Protein AF-A0A455TZY8-F1 (afdb_monomer)

Foldseek 3Di:
DCQLLVLLLVQLVCCLPPNQQQEAEEEAPPPDDQQCLLSVLSCVLSVHHYYYAYLPHAPQVCVVVNPNHPYYYYRYDDDDLPDPCLLSSLLRPCVDPDDDQDEAEAEQQDDLVSSLSNVVSNQVSQVSSVHGYQHYEYEQLQVHQANVSVVVSNVVSVHHYQKYAHDRFHNPRMDGDDPVVSVVRRPPPDRDDPDPDDDDDDDRPDDPSVVVSVVLVVLLVVLLVLLPVPAAQSVLLLVLLVLQRDFLVVSVVVVVVSVVCPPPAQQFQAKQDFDPDADVPGPAGAFIWTAGPVRATHLFGHGPVVADPFQQRRVVVCCVPHVHQEYEAAADGPPVSVVNNVVVVGWYKHWYDQQDWWADPNDTGGLVVVCVPDDQDDWDFFDALQDTWIKTKDWDWTAHPVRFIKIKMKIFTADPPPRDGPDITIMITHVVCPPVCVVVVRSNRLCVNQSVQLVVQLSSVVSNDPPRDDPVSSSRNSSSLSSSLSSLSGDDDPSSVVSLVSLLVSVVDDDDGSSNSSSVSSSSSSSSNVNSVSHPVPPPVVPD

Secondary structure (DSSP, 8-state):
--HHHHHHHHHHHHHHHH-STTEEEEES--SSTTTTHHHHHHHHHTT--EEE--TTS-THHHHTTTTT-SEEEEEPP---TT-THHHHHHHHHHSSSSPPPPEEEEETTS-HHHHHHHHHHHHHHHHHTT----EEEEE-TTT-S-SHHHHHHHHHHT-EEEEEE-SS-TTTSEEE--HHHHHHHHH--S---S-------------THHHHHHHHHHHHHHHHHHHHHHSTTHHHHHHHHHHTTS-HHHHHHHHHHHHHT-SPTTS--EEEPPPSSBPTT-SSBPPBEEE-TTSPBPSS-B-GGGSPSSSHHHHHHHHHHH---EEEESSPPPHHHHHHHHHTT-EEEEE--TT-EEEETTEEEEHHHHTTT----EEEEEEETTEEEEEEEEEEEEE-TT--EEEEEEEEEE-TTT--EEEEEEEEEEGGGGGGGHHHHHHHHHHTTHHHHHHHHHHHHHHH--S---HHHHHHHHHHHHHHHHHHHH--SHHHHHHHHHHHHHHT---S-HHHHHHHHHHHHHHHHHHHHHHHTTSSSS--

pLDDT: mean 84.69, std 14.85, range [27.23, 98.06]

Solvent-accessible surface area (backbone atoms only — not comparable to full-atom values): 29794 Å² total; per-residue (Å²): 103,61,59,61,60,48,50,46,22,54,50,46,52,45,32,72,75,67,41,36,77,36,39,35,40,34,32,49,42,62,83,48,76,40,56,46,49,65,54,49,46,49,22,61,57,57,65,27,57,70,46,77,39,47,92,87,51,62,58,54,76,47,48,77,81,47,60,83,44,81,41,77,49,75,38,71,63,92,70,62,70,85,44,74,63,56,30,56,54,48,29,50,55,52,70,34,94,58,90,65,86,52,68,45,65,43,45,27,60,53,56,56,70,57,51,51,49,42,54,54,41,53,35,52,28,25,48,76,44,77,44,73,59,50,36,27,31,43,24,46,50,68,70,23,93,52,48,51,54,50,51,51,51,36,60,79,69,64,43,45,60,57,30,37,24,54,59,82,41,40,45,71,29,50,46,73,51,46,70,67,60,53,50,53,59,43,65,54,90,61,83,85,68,94,67,85,78,80,76,89,70,78,90,76,72,88,53,77,64,55,57,54,37,49,46,54,44,50,52,51,52,54,49,53,52,53,46,47,74,71,33,55,47,33,64,58,38,53,52,48,54,59,35,67,80,43,60,45,76,56,30,55,59,52,48,53,59,53,52,74,62,53,75,57,82,81,52,32,34,23,35,44,44,50,62,97,46,59,40,91,96,50,97,49,52,52,48,26,36,37,14,25,85,88,66,45,52,28,15,47,50,42,60,62,86,83,47,57,76,68,64,45,59,30,53,51,52,40,31,74,74,37,57,37,45,34,40,37,33,68,45,72,68,58,71,71,33,47,53,49,40,57,75,70,67,47,47,52,40,22,30,48,60,60,76,41,72,36,26,46,97,87,40,83,40,30,54,47,63,74,52,70,84,59,73,67,78,46,79,44,84,43,54,48,76,55,35,78,28,31,40,33,30,38,73,47,77,29,22,48,99,86,66,51,62,24,31,41,37,42,37,43,34,21,37,73,86,78,64,45,74,75,50,75,50,36,35,43,31,56,42,91,54,63,76,73,47,52,63,57,53,50,54,52,58,42,53,74,37,39,63,61,43,18,51,52,40,38,49,40,51,58,47,58,49,95,79,58,68,47,68,67,54,49,47,45,50,15,40,12,44,20,33,45,22,48,42,48,55,62,45,81,49,72,69,39,51,51,54,52,52,54,38,34,60,75,60,72,63,89,69,99,44,58,31,64,45,40,31,55,16,47,54,47,51,54,55,45,49,51,54,48,52,35,48,50,70,62,72,70,70,78,80,112

Nearest PDB structures (foldseek):
  8r9r-assembly1_A-2  TM=9.420E-01  e=3.988E-13  Shewanella putrefaciens CN-32
  2px0-assembly3_C  TM=8.759E-01  e=1.633E-08  Bacillus subtilis
  2px3-assembly1_A-2  TM=9.036E-01  e=7.678E-08  Bacillus subtilis
  3ecp-assembly1_A-2  TM=4.255E-01  e=2.215E-06  Escherichia coli
  3lyd-assembly1_A  TM=3.329E-01  e=1.802E+00  Jonesia denitrificans DSM 20603

Sequence (544 aa):
MGKTTTTAKLAARFVLRHGTRPVALVTTDSFRIGAHEQLRIYARLLDTPMYALDAEQPIDDLLGRLQGKQWVIIDTVGMSQRDQRVIEQIAHLQGGRSRVRLVLLLNAASQPETLEEVVLRYRQAARAAGAELDDCIITKQDEAGRLAPVLDIVMRHGMRVLFGSYGQQVPEDMAIASADTLVDQALKTATPNRERVHHVDAPMGMPRWSRDVLGQGRRLSSLLARLRQRITGFSELEAIWDLASLPSRVQEERLNALLAGYPAANTTLGMAWSARRNERGCDWAMPDIGLDTDGAWLALPWLQHRHAAGWQPRLAALTESSGVAVHLLPRLPEPDALAWLEAEHLTWVSQVAPSHRVFFHHERQSIRQLFSDSVLTHQVGVRFRGQPVQLWTAYAEVEDATGYALLAWYGEIRDPESAKVVTRRYWLTPARLGTEVLSLLLTQLQSDGLSTLTRRAWQQLKEADSGDLNAEVRLLMASGVAAVAGHLDVADDEGAQTLRGDLLSLSGTSRRRRDTGMLDALVYAFMARDAIRQMGSVSREGVA

Structure (mmCIF, N/CA/C/O backbone):
data_AF-A0A455TZY8-F1
#
_entry.id   AF-A0A455TZY8-F1
#
loop_
_atom_site.group_PDB
_atom_site.id
_atom_site.type_symbol
_atom_site.label_atom_id
_atom_site.label_alt_id
_atom_site.label_comp_id
_atom_site.label_asym_id
_atom_site.label_entity_id
_atom_site.label_seq_id
_atom_site.pdbx_PDB_ins_code
_atom_site.Cartn_x
_atom_site.Cartn_y
_atom_site.Cartn_z
_atom_site.occupancy
_atom_site.B_iso_or_equiv
_atom_site.auth_seq_id
_atom_site.auth_comp_id
_atom_site.auth_asym_id
_atom_site.auth_atom_id
_atom_site.pdbx_PDB_model_num
ATOM 1 N N . MET A 1 1 ? 21.460 4.851 -14.429 1.00 63.38 1 MET A N 1
ATOM 2 C CA . MET A 1 1 ? 21.940 3.696 -15.223 1.00 63.38 1 MET A CA 1
ATOM 3 C C . MET A 1 1 ? 20.853 3.092 -16.114 1.00 63.38 1 MET A C 1
ATOM 5 O O . MET A 1 1 ? 21.168 2.787 -17.246 1.00 63.38 1 MET A O 1
ATOM 9 N N . GLY A 1 2 ? 19.596 2.916 -15.672 1.00 77.56 2 GLY A N 1
ATOM 10 C CA . GLY A 1 2 ? 18.482 2.602 -16.592 1.00 77.56 2 GLY A CA 1
ATOM 11 C C . GLY A 1 2 ? 18.507 1.219 -17.269 1.00 77.56 2 GLY A C 1
ATOM 12 O O . GLY A 1 2 ? 17.949 1.092 -18.354 1.00 77.56 2 GLY A O 1
ATOM 13 N N . LYS A 1 3 ? 19.138 0.195 -16.665 1.00 89.25 3 LYS A N 1
ATOM 14 C CA . LYS A 1 3 ? 19.270 -1.171 -17.228 1.00 89.25 3 LYS A CA 1
ATOM 15 C C . LYS A 1 3 ? 17.922 -1.808 -17.565 1.00 89.25 3 LYS A C 1
ATOM 17 O O . LYS A 1 3 ? 17.637 -2.020 -18.738 1.00 89.25 3 LYS A O 1
ATOM 22 N N . THR A 1 4 ? 17.060 -1.972 -16.567 1.00 83.88 4 THR A N 1
ATOM 23 C CA . THR A 1 4 ? 15.745 -2.602 -16.726 1.00 83.88 4 THR A CA 1
ATOM 24 C C . THR A 1 4 ? 14.860 -1.858 -17.727 1.00 83.88 4 THR A C 1
ATOM 26 O O . THR A 1 4 ? 14.239 -2.475 -18.591 1.00 83.88 4 THR A O 1
ATOM 29 N N . THR A 1 5 ? 14.867 -0.521 -17.699 1.00 82.31 5 THR A N 1
ATOM 30 C CA . THR A 1 5 ? 14.151 0.308 -18.682 1.00 82.31 5 THR A CA 1
ATOM 31 C C . THR A 1 5 ? 14.722 0.147 -20.095 1.00 82.31 5 THR A C 1
ATOM 33 O O . THR A 1 5 ? 13.964 0.048 -21.053 1.00 82.31 5 THR A O 1
ATOM 36 N N . THR A 1 6 ? 16.048 0.074 -20.249 1.00 89.62 6 THR A N 1
ATOM 37 C CA . THR A 1 6 ? 16.712 -0.167 -21.545 1.00 89.62 6 THR A CA 1
ATOM 38 C C . THR A 1 6 ? 16.360 -1.555 -22.080 1.00 89.62 6 THR A C 1
ATOM 40 O O . THR A 1 6 ? 16.007 -1.677 -23.250 1.00 89.62 6 THR A O 1
ATOM 43 N N . THR A 1 7 ? 16.367 -2.581 -21.224 1.00 91.56 7 THR A N 1
ATOM 44 C CA . THR A 1 7 ? 15.906 -3.940 -21.544 1.00 91.56 7 THR A CA 1
ATOM 45 C C . THR A 1 7 ? 14.466 -3.920 -22.057 1.00 91.56 7 THR A C 1
ATOM 47 O O . THR A 1 7 ? 14.188 -4.477 -23.119 1.00 91.56 7 THR A O 1
ATOM 50 N N . ALA A 1 8 ? 13.560 -3.222 -21.364 1.00 85.94 8 ALA A N 1
ATOM 51 C CA . ALA A 1 8 ? 12.167 -3.075 -21.782 1.00 85.94 8 ALA A CA 1
ATOM 52 C C . ALA A 1 8 ? 12.027 -2.358 -23.138 1.00 85.94 8 ALA A C 1
ATOM 54 O O . ALA A 1 8 ? 11.291 -2.835 -24.001 1.00 85.94 8 ALA A O 1
ATOM 55 N N . LYS A 1 9 ? 12.774 -1.267 -23.373 1.00 87.31 9 LYS A N 1
ATOM 56 C CA . LYS A 1 9 ? 12.798 -0.548 -24.664 1.00 87.31 9 LYS A CA 1
ATOM 57 C C . LYS A 1 9 ? 13.268 -1.438 -25.804 1.00 87.31 9 LYS A C 1
ATOM 59 O O . LYS A 1 9 ? 12.614 -1.506 -26.841 1.00 87.31 9 LYS A O 1
ATOM 64 N N . LEU A 1 10 ? 14.370 -2.155 -25.606 1.00 91.25 10 LEU A N 1
ATOM 65 C CA . LEU A 1 10 ? 14.910 -3.080 -26.597 1.00 91.25 10 LEU A CA 1
ATOM 66 C C . LEU A 1 10 ? 13.918 -4.212 -26.907 1.00 91.25 10 LEU A C 1
ATOM 68 O O . LEU A 1 10 ? 13.672 -4.504 -28.078 1.00 91.25 10 LEU A O 1
ATOM 72 N N . ALA A 1 11 ? 13.296 -4.794 -25.878 1.00 89.19 11 ALA A N 1
ATOM 73 C CA . ALA A 1 11 ? 12.272 -5.824 -26.028 1.00 89.19 11 ALA A CA 1
ATOM 74 C C . ALA A 1 11 ? 11.067 -5.311 -26.819 1.00 89.19 11 ALA A C 1
ATOM 76 O O . ALA A 1 11 ? 10.691 -5.906 -27.825 1.00 89.19 11 ALA A O 1
ATOM 77 N N . ALA A 1 12 ? 10.505 -4.174 -26.407 1.00 83.25 12 ALA A N 1
ATOM 78 C CA . ALA A 1 12 ? 9.350 -3.562 -27.049 1.00 83.25 12 ALA A CA 1
ATOM 79 C C . ALA A 1 12 ? 9.636 -3.193 -28.515 1.00 83.25 12 ALA A C 1
ATOM 81 O O . ALA A 1 12 ? 8.828 -3.510 -29.387 1.00 83.25 12 ALA A O 1
ATOM 82 N N . ARG A 1 13 ? 10.812 -2.619 -28.828 1.00 84.69 13 ARG A N 1
ATOM 83 C CA . ARG A 1 13 ? 11.242 -2.340 -30.216 1.00 84.69 13 ARG A CA 1
ATOM 84 C C . ARG A 1 13 ? 11.357 -3.612 -31.055 1.00 84.69 13 ARG A C 1
ATOM 86 O O . ARG A 1 13 ? 10.995 -3.600 -32.232 1.00 84.69 13 ARG A O 1
ATOM 93 N N . PHE A 1 14 ? 11.849 -4.706 -30.475 1.00 85.88 14 PHE A N 1
ATOM 94 C CA . PHE A 1 14 ? 11.952 -5.983 -31.177 1.00 85.88 14 PHE A CA 1
ATOM 95 C C . PHE A 1 14 ? 10.570 -6.603 -31.421 1.00 85.88 14 PHE A C 1
ATOM 97 O O . PHE A 1 14 ? 10.255 -6.972 -32.551 1.00 85.88 14 PHE A O 1
ATOM 104 N N . VAL A 1 15 ? 9.712 -6.637 -30.396 1.00 80.94 15 VAL A N 1
ATOM 105 C CA . VAL A 1 15 ? 8.320 -7.110 -30.486 1.00 80.94 15 VAL A CA 1
ATOM 106 C C . VAL A 1 15 ? 7.532 -6.321 -31.530 1.00 80.94 15 VAL A C 1
ATOM 108 O O . VAL A 1 15 ? 6.797 -6.908 -32.323 1.00 80.94 15 VAL A O 1
ATOM 111 N N . LEU A 1 16 ? 7.731 -5.002 -31.583 1.00 73.50 16 LEU A N 1
ATOM 112 C CA . LEU A 1 16 ? 7.137 -4.117 -32.583 1.00 73.50 16 LEU A CA 1
ATOM 113 C C . LEU A 1 16 ? 7.443 -4.532 -34.021 1.00 73.50 16 LEU A C 1
ATOM 115 O O . LEU A 1 16 ? 6.570 -4.441 -34.882 1.00 73.50 16 LEU A O 1
ATOM 119 N N . ARG A 1 17 ? 8.678 -4.967 -34.278 1.00 78.00 17 ARG A N 1
ATOM 120 C CA . ARG A 1 17 ? 9.167 -5.292 -35.622 1.00 78.00 17 ARG A CA 1
ATOM 121 C C . ARG A 1 17 ? 8.964 -6.761 -35.993 1.00 78.00 17 ARG A C 1
ATOM 123 O O . ARG A 1 17 ? 8.762 -7.065 -37.164 1.00 78.00 17 ARG A O 1
ATOM 130 N N . HIS A 1 18 ? 9.015 -7.666 -35.016 1.00 80.00 18 HIS A N 1
ATOM 131 C CA . HIS A 1 18 ? 9.142 -9.110 -35.254 1.00 80.00 18 HIS A CA 1
ATOM 132 C C . HIS A 1 18 ? 8.110 -9.973 -34.503 1.00 80.00 18 HIS A C 1
ATOM 134 O O . HIS A 1 18 ? 8.057 -11.186 -34.707 1.00 80.00 18 HIS A O 1
ATOM 140 N N . GLY A 1 19 ? 7.257 -9.371 -33.670 1.00 76.44 19 GLY A N 1
ATOM 141 C CA . GLY A 1 19 ? 6.287 -10.072 -32.825 1.00 76.44 19 GLY A CA 1
ATOM 142 C C . GLY A 1 19 ? 6.889 -10.646 -31.535 1.00 76.44 19 GLY A C 1
ATOM 143 O O . GLY A 1 19 ? 8.091 -10.567 -31.292 1.00 76.44 19 GLY A O 1
ATOM 144 N N . THR A 1 20 ? 6.040 -11.235 -30.688 1.00 81.31 20 THR A N 1
ATOM 145 C CA . THR A 1 20 ? 6.399 -11.680 -29.323 1.00 81.31 20 THR A CA 1
ATOM 146 C C . THR A 1 20 ? 7.113 -13.032 -29.281 1.00 81.31 20 THR A C 1
ATOM 148 O O . THR A 1 20 ? 8.020 -13.257 -28.483 1.00 81.31 20 THR A O 1
ATOM 151 N N . ARG A 1 21 ? 6.753 -13.952 -30.187 1.00 81.88 21 ARG A N 1
ATOM 152 C CA . ARG A 1 21 ? 7.329 -15.307 -30.250 1.00 81.88 21 ARG A CA 1
ATOM 153 C C . ARG A 1 21 ? 8.863 -15.356 -30.313 1.00 81.88 21 ARG A C 1
ATOM 155 O O . ARG A 1 21 ? 9.415 -16.177 -29.579 1.00 81.88 21 ARG A O 1
ATOM 162 N N . PRO A 1 22 ? 9.560 -14.553 -31.138 1.00 87.44 22 PRO A N 1
ATOM 163 C CA . PRO A 1 22 ? 11.014 -14.647 -31.272 1.00 87.44 22 PRO A CA 1
ATOM 164 C C . PRO A 1 22 ? 11.821 -14.031 -30.118 1.00 87.44 22 PRO A C 1
ATOM 166 O O . PRO A 1 22 ? 13.041 -14.186 -30.127 1.00 87.44 22 PRO A O 1
ATOM 169 N N . VAL A 1 23 ? 11.195 -13.375 -29.133 1.00 90.00 23 VAL A N 1
ATOM 170 C CA . VAL A 1 23 ? 11.901 -12.736 -28.010 1.00 90.00 23 VAL A CA 1
ATOM 171 C C . VAL A 1 23 ? 11.695 -13.480 -26.683 1.00 90.00 23 VAL A C 1
ATOM 173 O O . VAL A 1 23 ? 10.676 -14.148 -26.463 1.00 90.00 23 VAL A O 1
ATOM 176 N N . ALA A 1 24 ? 12.694 -13.403 -25.807 1.00 92.31 24 ALA A N 1
ATOM 177 C CA . ALA A 1 24 ? 12.614 -13.791 -24.403 1.00 92.31 24 ALA A CA 1
ATOM 178 C C . ALA A 1 24 ? 13.434 -12.833 -23.529 1.00 92.31 24 ALA A C 1
ATOM 180 O O . ALA A 1 24 ? 14.445 -12.279 -23.967 1.00 92.31 24 ALA A O 1
ATOM 181 N N . LEU A 1 25 ? 12.998 -12.661 -22.284 1.00 92.38 25 LEU A N 1
ATOM 182 C CA . LEU A 1 25 ? 13.693 -11.875 -21.270 1.00 92.38 25 LEU A CA 1
ATOM 183 C C . LEU A 1 25 ? 14.284 -12.800 -20.212 1.00 92.38 25 LEU A C 1
ATOM 185 O O . LEU A 1 25 ? 13.676 -13.800 -19.828 1.00 92.38 25 LEU A O 1
ATOM 189 N N . VAL A 1 26 ? 15.464 -12.457 -19.721 1.00 90.75 26 VAL A N 1
ATOM 190 C CA . VAL A 1 26 ? 16.115 -13.140 -18.604 1.00 90.75 26 VAL A CA 1
ATOM 191 C C . VAL A 1 26 ? 16.510 -12.086 -17.582 1.00 90.75 26 VAL A C 1
ATOM 193 O O . VAL A 1 26 ? 16.997 -11.027 -17.960 1.00 90.75 26 VAL A O 1
ATOM 196 N N . THR A 1 27 ? 16.306 -12.350 -16.298 1.00 87.62 27 THR A N 1
ATOM 197 C CA . THR A 1 27 ? 16.853 -11.520 -15.217 1.00 87.62 27 THR A CA 1
ATOM 198 C C . THR A 1 27 ? 17.833 -12.332 -14.389 1.00 87.62 27 THR A C 1
ATOM 20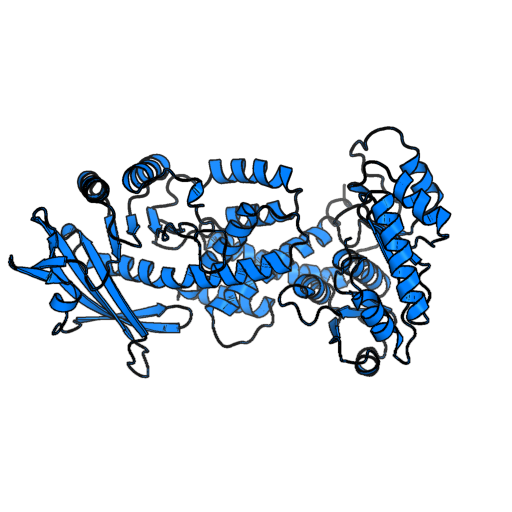0 O O . THR A 1 27 ? 17.561 -13.493 -14.087 1.00 87.62 27 THR A O 1
ATOM 203 N N . THR A 1 28 ? 18.956 -11.725 -14.007 1.00 83.25 28 THR A N 1
ATOM 204 C CA . THR A 1 28 ? 19.890 -12.310 -13.031 1.00 83.25 28 THR A CA 1
ATOM 205 C C . THR A 1 28 ? 19.649 -11.791 -11.609 1.00 83.25 28 THR A C 1
ATOM 207 O O . THR A 1 28 ? 20.455 -12.052 -10.720 1.00 83.25 28 THR A O 1
ATOM 210 N N . ASP A 1 29 ? 18.609 -10.980 -11.381 1.00 72.31 29 ASP A N 1
ATOM 211 C CA . ASP A 1 29 ? 18.270 -10.429 -10.062 1.00 72.31 29 ASP A CA 1
ATOM 212 C C . ASP A 1 29 ? 17.218 -11.314 -9.369 1.00 72.31 29 ASP A C 1
ATOM 214 O O . ASP A 1 29 ? 16.064 -10.928 -9.164 1.00 72.31 29 ASP A O 1
ATOM 218 N N . SER A 1 30 ? 17.602 -12.563 -9.082 1.00 57.72 30 SER A N 1
ATOM 219 C CA . SER A 1 30 ? 16.697 -13.577 -8.521 1.00 57.72 30 SER A CA 1
ATOM 220 C C . SER A 1 30 ? 16.565 -13.528 -6.992 1.00 57.72 30 SER A C 1
ATOM 222 O O . SER A 1 30 ? 15.615 -14.077 -6.435 1.00 57.72 30 SER A O 1
ATOM 224 N N . PHE A 1 31 ? 17.479 -12.831 -6.305 1.00 42.94 31 PHE A N 1
ATOM 225 C CA . PHE A 1 31 ? 17.548 -12.795 -4.838 1.00 42.94 31 PHE A CA 1
ATOM 226 C C . PHE A 1 31 ? 16.806 -11.623 -4.194 1.00 42.94 31 PHE A C 1
ATOM 228 O O . PHE A 1 31 ? 16.459 -11.695 -3.013 1.00 42.94 31 PHE A O 1
ATOM 235 N N . ARG A 1 32 ? 16.552 -10.536 -4.929 1.00 53.19 32 ARG A N 1
ATOM 236 C CA . ARG A 1 32 ? 15.792 -9.402 -4.400 1.00 53.19 32 ARG A CA 1
ATOM 237 C C . ARG A 1 32 ? 14.312 -9.613 -4.693 1.00 53.19 32 ARG A C 1
ATOM 239 O O . ARG A 1 32 ? 13.874 -9.584 -5.844 1.00 53.19 32 ARG A O 1
ATOM 246 N N . ILE A 1 33 ? 13.534 -9.807 -3.630 1.00 41.34 33 ILE A N 1
ATOM 247 C CA . ILE A 1 33 ? 12.085 -9.590 -3.678 1.00 41.34 33 ILE A CA 1
ATOM 248 C C . ILE A 1 33 ? 11.893 -8.162 -4.249 1.00 41.34 33 ILE A C 1
ATOM 250 O O . ILE A 1 33 ? 12.705 -7.282 -3.987 1.00 41.34 33 ILE A O 1
ATOM 254 N N . GLY A 1 34 ? 10.961 -7.959 -5.182 1.00 49.28 34 GLY A N 1
ATOM 255 C CA . GLY A 1 34 ? 10.706 -6.638 -5.784 1.00 49.28 34 GLY A CA 1
ATOM 256 C C . GLY A 1 34 ? 11.591 -6.215 -6.975 1.00 49.28 34 GLY A C 1
ATOM 257 O O . GLY A 1 34 ? 11.065 -5.643 -7.928 1.00 49.28 34 GLY A O 1
ATOM 258 N N . ALA A 1 35 ? 12.895 -6.526 -7.012 1.00 50.97 35 ALA A N 1
ATOM 259 C CA . ALA A 1 35 ? 13.806 -5.927 -8.013 1.00 50.97 35 ALA A CA 1
ATOM 260 C C . ALA A 1 35 ? 13.569 -6.374 -9.473 1.00 50.97 35 ALA A C 1
ATOM 262 O O . ALA A 1 35 ? 13.874 -5.641 -10.411 1.00 50.97 35 ALA A O 1
ATOM 263 N N . HIS A 1 36 ? 12.966 -7.546 -9.686 1.00 65.00 36 HIS A N 1
ATOM 264 C CA . HIS A 1 36 ? 12.580 -8.041 -11.013 1.00 65.00 36 HIS A CA 1
ATOM 265 C C . HIS A 1 36 ? 11.106 -7.764 -11.364 1.00 65.00 36 HIS A C 1
ATOM 267 O O . HIS A 1 36 ? 10.646 -8.155 -12.442 1.00 65.00 36 HIS A O 1
ATOM 273 N N . GLU A 1 37 ? 10.331 -7.106 -10.489 1.00 67.69 37 GLU A N 1
ATOM 274 C CA . GLU A 1 37 ? 8.899 -6.888 -10.734 1.00 67.69 37 GLU A CA 1
ATOM 275 C C . GLU A 1 37 ? 8.644 -5.936 -11.898 1.00 67.69 37 GLU A C 1
ATOM 277 O O . GLU A 1 37 ? 7.740 -6.195 -12.693 1.00 67.69 37 GLU A O 1
ATOM 282 N N . GLN A 1 38 ? 9.474 -4.902 -12.064 1.00 71.25 38 GLN A N 1
ATOM 283 C CA . GLN A 1 38 ? 9.344 -3.967 -13.180 1.00 71.25 38 GLN A CA 1
ATOM 284 C C . GLN A 1 38 ? 9.542 -4.675 -14.529 1.00 71.25 38 GLN A C 1
ATOM 286 O O . GLN A 1 38 ? 8.706 -4.542 -15.423 1.00 71.25 38 GLN A O 1
ATOM 291 N N . LEU A 1 39 ? 10.596 -5.491 -14.672 1.00 79.62 39 LEU A N 1
ATOM 292 C CA . LEU A 1 39 ? 10.820 -6.258 -15.901 1.00 79.62 39 LEU A CA 1
ATOM 293 C C . LEU A 1 39 ? 9.712 -7.289 -16.139 1.00 79.62 39 LEU A C 1
ATOM 295 O O . LEU A 1 39 ? 9.289 -7.482 -17.275 1.00 79.62 39 LEU A O 1
ATOM 299 N N . ARG A 1 40 ? 9.203 -7.917 -15.072 1.00 79.19 40 ARG A N 1
ATOM 300 C CA . ARG A 1 40 ? 8.094 -8.879 -15.145 1.00 79.19 40 ARG A CA 1
ATOM 301 C C . ARG A 1 40 ? 6.798 -8.236 -15.620 1.00 79.19 40 ARG A C 1
ATOM 303 O O . ARG A 1 40 ? 6.059 -8.861 -16.377 1.00 79.19 40 ARG A O 1
ATOM 310 N N . ILE A 1 41 ? 6.519 -7.005 -15.198 1.00 74.44 41 ILE A N 1
ATOM 311 C CA . ILE A 1 41 ? 5.381 -6.225 -15.695 1.00 74.44 41 ILE A CA 1
ATOM 312 C C . ILE A 1 41 ? 5.538 -5.987 -17.195 1.00 74.44 41 ILE A C 1
ATOM 314 O O . ILE A 1 41 ? 4.629 -6.318 -17.952 1.00 74.44 41 ILE A O 1
ATOM 318 N N . TYR A 1 42 ? 6.707 -5.519 -17.641 1.00 79.06 42 TYR A N 1
ATOM 319 C CA . TYR A 1 42 ? 6.978 -5.345 -19.069 1.00 79.06 42 TYR A CA 1
ATOM 320 C C . TYR A 1 42 ? 6.855 -6.650 -19.854 1.00 79.06 42 TYR A C 1
ATOM 322 O O . TYR A 1 42 ? 6.213 -6.667 -20.897 1.00 79.06 42 TYR A O 1
ATOM 330 N N . ALA A 1 43 ? 7.395 -7.754 -19.341 1.00 82.25 43 ALA A N 1
ATOM 331 C CA . ALA A 1 43 ? 7.284 -9.069 -19.959 1.00 82.25 43 ALA A CA 1
ATOM 332 C C . ALA A 1 43 ? 5.819 -9.487 -20.162 1.00 82.25 43 ALA A C 1
ATOM 334 O O . ALA A 1 43 ? 5.446 -9.926 -21.246 1.00 82.25 43 ALA A O 1
ATOM 335 N N . ARG A 1 44 ? 4.975 -9.304 -19.136 1.00 78.69 44 ARG A N 1
ATOM 336 C CA . ARG A 1 44 ? 3.538 -9.622 -19.188 1.00 78.69 44 ARG A CA 1
ATOM 337 C C . ARG A 1 44 ? 2.766 -8.719 -20.140 1.00 78.69 44 ARG A C 1
ATOM 339 O O . ARG A 1 44 ? 1.900 -9.212 -20.856 1.00 78.69 44 ARG A O 1
ATOM 346 N N . LEU A 1 45 ? 3.076 -7.423 -20.147 1.00 75.06 45 LEU A N 1
ATOM 347 C CA . LEU A 1 45 ? 2.461 -6.465 -21.063 1.00 75.06 45 LEU A CA 1
ATOM 348 C C . LEU A 1 45 ? 2.848 -6.785 -22.512 1.00 75.06 45 LEU A C 1
ATOM 350 O O . LEU A 1 45 ? 1.990 -6.827 -23.384 1.00 75.06 45 LEU A O 1
ATOM 354 N N . LEU A 1 46 ? 4.119 -7.093 -22.762 1.00 77.88 46 LEU A N 1
ATOM 355 C CA . LEU A 1 46 ? 4.639 -7.457 -24.082 1.00 77.88 46 LEU A CA 1
ATOM 356 C C . LEU A 1 46 ? 4.357 -8.917 -24.479 1.00 77.88 46 LEU A C 1
ATOM 358 O O . LEU A 1 46 ? 4.895 -9.361 -25.491 1.00 77.88 46 LEU A O 1
ATOM 362 N N . ASP A 1 47 ? 3.592 -9.678 -23.685 1.00 79.06 47 ASP A N 1
ATOM 363 C CA . ASP A 1 47 ? 3.340 -11.119 -23.871 1.00 79.06 47 ASP A CA 1
ATOM 364 C C . ASP A 1 47 ? 4.614 -11.912 -24.236 1.00 79.06 47 ASP A C 1
ATOM 366 O O . ASP A 1 47 ? 4.676 -12.714 -25.169 1.00 79.06 47 ASP A O 1
ATOM 370 N N . THR A 1 48 ? 5.698 -11.608 -23.525 1.00 84.69 48 THR A N 1
ATOM 371 C CA . THR A 1 48 ? 7.034 -12.150 -23.762 1.00 84.69 48 THR A CA 1
ATOM 372 C C . THR A 1 48 ? 7.438 -13.031 -22.582 1.00 84.69 48 THR A C 1
ATOM 374 O O . THR A 1 48 ? 7.315 -12.600 -21.433 1.00 84.69 48 THR A O 1
ATOM 377 N N . PRO A 1 49 ? 7.946 -14.259 -22.811 1.00 88.50 49 PRO A N 1
ATOM 378 C CA . PRO A 1 49 ? 8.392 -15.104 -21.714 1.00 88.50 49 PRO A CA 1
ATOM 379 C C . PRO A 1 49 ? 9.571 -14.464 -20.984 1.00 88.50 49 PRO A C 1
ATOM 381 O O . PRO A 1 49 ? 10.512 -13.971 -21.610 1.00 88.50 49 PRO A O 1
ATOM 384 N N . MET A 1 50 ? 9.522 -14.523 -19.656 1.00 88.25 50 MET A N 1
ATOM 385 C CA . MET A 1 50 ? 10.591 -14.077 -18.774 1.00 88.25 50 MET A CA 1
ATOM 386 C C . MET A 1 50 ? 11.065 -15.234 -17.902 1.00 88.25 50 MET A C 1
ATOM 388 O O . MET A 1 50 ? 10.252 -15.957 -17.325 1.00 88.25 50 MET A O 1
ATOM 392 N N . TYR A 1 51 ? 12.380 -15.369 -17.779 1.00 88.12 51 TYR A N 1
ATOM 393 C CA . TYR A 1 51 ? 13.028 -16.371 -16.944 1.00 88.12 51 TYR A CA 1
ATOM 394 C C . TYR A 1 51 ? 13.915 -15.695 -15.897 1.00 88.12 51 TYR A C 1
ATOM 396 O O . TYR A 1 51 ? 14.556 -14.683 -16.177 1.00 88.12 51 TYR A O 1
ATOM 404 N N . ALA A 1 52 ? 13.949 -16.247 -14.689 1.00 85.00 52 ALA A N 1
ATOM 405 C CA . ALA A 1 52 ? 14.947 -15.887 -13.690 1.00 85.00 52 ALA A CA 1
ATOM 406 C C . ALA A 1 52 ? 16.132 -16.849 -13.815 1.00 85.00 52 ALA A C 1
ATOM 408 O O . ALA A 1 52 ? 15.919 -18.045 -14.023 1.00 85.00 52 ALA A O 1
ATOM 409 N N . LEU A 1 53 ? 17.342 -16.307 -13.717 1.00 85.25 53 LEU A N 1
ATOM 410 C CA . LEU A 1 53 ? 18.589 -17.055 -13.642 1.00 85.25 53 LEU A CA 1
ATOM 411 C C . LEU A 1 53 ? 19.198 -16.819 -12.260 1.00 85.25 53 LEU A C 1
ATOM 413 O O . LEU A 1 53 ? 19.524 -15.679 -11.921 1.00 85.25 53 LEU A O 1
ATOM 417 N N . ASP A 1 54 ? 19.316 -17.882 -11.468 1.00 80.81 54 ASP A N 1
ATOM 418 C CA . ASP A 1 54 ? 19.961 -17.807 -10.158 1.00 80.81 54 ASP A CA 1
ATOM 419 C C . ASP A 1 54 ? 21.478 -17.668 -10.295 1.00 80.81 54 ASP A C 1
ATOM 421 O O . ASP A 1 54 ? 22.070 -18.201 -11.226 1.00 80.81 54 ASP A O 1
ATOM 425 N N . ALA A 1 55 ? 22.123 -16.990 -9.341 1.00 75.19 55 ALA A N 1
ATOM 426 C CA . ALA A 1 55 ? 23.571 -16.741 -9.375 1.00 75.19 55 ALA A CA 1
ATOM 427 C C . ALA A 1 55 ? 24.423 -18.025 -9.471 1.00 75.19 55 ALA A C 1
ATOM 429 O O . ALA A 1 55 ? 25.513 -18.001 -10.036 1.00 75.19 55 ALA A O 1
ATOM 430 N N . GLU A 1 56 ? 23.910 -19.144 -8.955 1.00 78.81 56 GLU A N 1
ATOM 431 C CA . GLU A 1 56 ? 24.562 -20.461 -9.007 1.00 78.81 56 GLU A CA 1
ATOM 432 C C . GLU A 1 56 ? 24.105 -21.310 -10.206 1.00 78.81 56 GLU A C 1
ATOM 434 O O . GLU A 1 56 ? 24.674 -22.366 -10.476 1.00 78.81 56 GLU A O 1
ATOM 439 N N . GLN A 1 57 ? 23.059 -20.885 -10.921 1.00 81.50 57 GLN A N 1
ATOM 440 C CA . GLN A 1 57 ? 22.468 -21.651 -12.013 1.00 81.50 57 GLN A CA 1
ATOM 441 C C . GLN A 1 57 ? 23.179 -21.343 -13.337 1.00 81.50 57 GLN A C 1
ATOM 443 O O . GLN A 1 57 ? 23.133 -20.204 -13.788 1.00 81.50 57 GLN A O 1
ATOM 448 N N . PRO A 1 58 ? 23.771 -22.325 -14.035 1.00 82.62 58 PRO A N 1
ATOM 449 C CA . PRO A 1 58 ? 24.376 -22.084 -15.340 1.00 82.62 58 PRO A CA 1
ATOM 450 C C . PRO A 1 58 ? 23.362 -21.527 -16.348 1.00 82.62 58 PRO A C 1
ATOM 452 O O . PRO A 1 58 ? 22.250 -22.041 -16.474 1.00 82.62 58 PRO A O 1
ATOM 455 N N . ILE A 1 59 ? 23.768 -20.538 -17.153 1.00 83.31 59 ILE A N 1
ATOM 456 C CA . ILE A 1 59 ? 22.923 -19.997 -18.235 1.00 83.31 59 ILE A CA 1
ATOM 457 C C . ILE A 1 59 ? 22.463 -21.084 -19.226 1.00 83.31 59 ILE A C 1
ATOM 459 O O . ILE A 1 59 ? 21.388 -20.980 -19.823 1.00 83.31 59 ILE A O 1
ATOM 463 N N . ASP A 1 60 ? 23.247 -22.157 -19.353 1.00 84.19 60 ASP A N 1
ATOM 464 C CA . ASP A 1 60 ? 22.958 -23.302 -20.213 1.00 84.19 60 ASP A CA 1
ATOM 465 C C . ASP A 1 60 ? 21.657 -24.032 -19.843 1.00 84.19 60 ASP A C 1
ATOM 467 O O . ASP A 1 60 ? 20.978 -24.559 -20.729 1.00 84.19 60 ASP A O 1
ATOM 471 N N . ASP A 1 61 ? 21.239 -23.980 -18.576 1.00 84.56 61 ASP A N 1
ATOM 472 C CA . ASP A 1 61 ? 19.982 -24.577 -18.112 1.00 84.56 61 ASP A CA 1
ATOM 473 C C . ASP A 1 61 ? 18.751 -23.886 -18.717 1.00 84.56 61 ASP A C 1
ATOM 475 O O . ASP A 1 61 ? 17.675 -24.483 -18.840 1.00 84.56 61 ASP A O 1
ATOM 479 N N . LEU A 1 62 ? 18.892 -22.623 -19.135 1.00 83.88 62 LEU A N 1
ATOM 480 C CA . LEU A 1 62 ? 17.832 -21.890 -19.818 1.00 83.88 62 LEU A CA 1
ATOM 481 C C . LEU A 1 62 ? 17.779 -22.194 -21.318 1.00 83.88 62 LEU A C 1
ATOM 483 O O . LEU A 1 62 ? 16.733 -21.963 -21.926 1.00 83.88 62 LEU A O 1
ATOM 487 N N . LEU A 1 63 ? 18.830 -22.754 -21.933 1.00 79.88 63 LEU A N 1
ATOM 488 C CA . LEU A 1 63 ? 18.904 -22.922 -23.393 1.00 79.88 63 LEU A CA 1
ATOM 489 C C . LEU A 1 63 ? 17.750 -23.742 -23.963 1.00 79.88 63 LEU A C 1
ATOM 491 O O . LEU A 1 63 ? 17.209 -23.379 -25.005 1.00 79.88 63 LEU A O 1
ATOM 495 N N . GLY A 1 64 ? 17.320 -24.796 -23.262 1.00 80.62 64 GLY A N 1
ATOM 496 C CA . GLY A 1 64 ? 16.152 -25.585 -23.662 1.00 80.62 64 GLY A CA 1
ATOM 497 C C . GLY A 1 64 ? 14.869 -24.747 -23.732 1.00 80.62 64 GLY A C 1
ATOM 498 O O . GLY A 1 64 ? 14.085 -24.883 -24.666 1.00 80.62 64 GLY A O 1
ATOM 499 N N . ARG A 1 65 ? 14.681 -23.820 -22.784 1.00 84.75 65 ARG A N 1
ATOM 500 C CA . ARG A 1 65 ? 13.519 -22.910 -22.716 1.00 84.75 65 ARG A CA 1
ATOM 501 C C . ARG A 1 65 ? 13.628 -21.719 -23.671 1.00 84.75 65 ARG A C 1
ATOM 503 O O . ARG A 1 65 ? 12.624 -21.071 -23.975 1.00 84.75 65 ARG A O 1
ATOM 510 N N . LEU A 1 66 ? 14.843 -21.419 -24.120 1.00 85.56 66 LEU A N 1
ATOM 511 C CA . LEU A 1 66 ? 15.160 -20.360 -25.075 1.00 85.56 66 LEU A CA 1
ATOM 512 C C . LEU A 1 66 ? 15.211 -20.875 -26.525 1.00 85.56 66 LEU A C 1
ATOM 514 O O . LEU A 1 66 ? 15.467 -20.096 -27.443 1.00 85.56 66 LEU A O 1
ATOM 518 N N . GLN A 1 67 ? 14.933 -22.161 -26.765 1.00 83.31 67 GLN A N 1
ATOM 519 C CA . GLN A 1 67 ? 14.867 -22.703 -28.121 1.00 83.31 67 GLN A CA 1
ATOM 520 C C . GLN A 1 67 ? 13.821 -21.971 -28.972 1.00 83.31 67 GLN A C 1
ATOM 522 O O . GLN A 1 67 ? 12.714 -21.664 -28.530 1.00 83.31 67 GLN A O 1
ATOM 527 N N . GLY A 1 68 ? 14.192 -21.674 -30.219 1.00 82.50 68 GLY A N 1
ATOM 528 C CA . GLY A 1 68 ? 13.348 -20.927 -31.155 1.00 82.50 68 GLY A CA 1
ATOM 529 C C . GLY A 1 68 ? 13.277 -19.418 -30.890 1.00 82.50 68 GLY A C 1
ATOM 530 O O . GLY A 1 68 ? 12.589 -18.711 -31.629 1.00 82.50 68 GLY A O 1
ATOM 531 N N . LYS A 1 69 ? 13.987 -18.900 -29.877 1.00 88.00 69 LYS A N 1
ATOM 532 C CA . LYS A 1 69 ? 14.136 -17.458 -29.649 1.00 88.00 69 LYS A CA 1
ATOM 533 C C . LYS A 1 69 ? 15.267 -16.914 -30.515 1.00 88.00 69 LYS A C 1
ATOM 535 O O . LYS A 1 69 ? 16.380 -17.426 -30.493 1.00 88.00 69 LYS A O 1
ATOM 540 N N . GLN A 1 70 ? 14.967 -15.874 -31.286 1.00 87.81 70 GLN A N 1
ATOM 541 C CA . GLN A 1 70 ? 15.950 -15.149 -32.096 1.00 87.81 70 GLN A CA 1
ATOM 542 C C . GLN A 1 70 ? 16.678 -14.091 -31.268 1.00 87.81 70 GLN A C 1
ATOM 544 O O . GLN A 1 70 ? 17.798 -13.707 -31.599 1.00 87.81 70 GLN A O 1
ATOM 549 N N . TRP A 1 71 ? 16.034 -13.611 -30.202 1.00 90.06 71 TRP A N 1
ATOM 550 C CA . TRP A 1 71 ? 16.573 -12.560 -29.359 1.00 90.06 71 TRP A CA 1
ATOM 551 C C . TRP A 1 71 ? 16.294 -12.837 -27.884 1.00 90.06 71 TRP A C 1
ATOM 553 O O . TRP A 1 71 ? 15.148 -13.033 -27.479 1.00 90.06 71 TRP A O 1
ATOM 563 N N . VAL A 1 72 ? 17.357 -12.863 -27.083 1.00 92.12 72 VAL A N 1
ATOM 564 C CA . VAL A 1 72 ? 17.291 -13.049 -25.631 1.00 92.12 72 VAL A CA 1
ATOM 565 C C . VAL A 1 72 ? 17.982 -11.862 -24.983 1.00 92.12 72 VAL A C 1
ATOM 567 O O . VAL A 1 72 ? 19.165 -11.632 -25.231 1.00 92.12 72 VAL A O 1
ATOM 570 N N . ILE A 1 73 ? 17.243 -11.099 -24.182 1.00 93.56 73 ILE A N 1
ATOM 571 C CA . ILE A 1 73 ? 17.775 -9.916 -23.497 1.00 93.56 73 ILE A CA 1
ATOM 572 C C . ILE A 1 73 ? 17.922 -10.246 -22.019 1.00 93.56 73 ILE A C 1
ATOM 574 O O . ILE A 1 73 ? 16.953 -10.652 -21.376 1.00 93.56 73 ILE A O 1
ATOM 578 N N . ILE A 1 74 ? 19.134 -10.078 -21.496 1.00 92.12 74 ILE A N 1
ATOM 579 C CA . ILE A 1 74 ? 19.480 -10.406 -20.115 1.00 92.12 74 ILE A CA 1
ATOM 580 C C . ILE A 1 74 ? 19.616 -9.101 -19.326 1.00 92.12 74 ILE A C 1
ATOM 582 O O . ILE A 1 74 ? 20.514 -8.305 -19.595 1.00 92.12 74 ILE A O 1
ATOM 586 N N . ASP A 1 75 ? 18.731 -8.887 -18.356 1.00 90.19 75 ASP A N 1
ATOM 587 C CA . ASP A 1 75 ? 18.811 -7.790 -17.395 1.00 90.19 75 ASP A CA 1
ATOM 588 C C . ASP A 1 75 ? 19.650 -8.214 -16.188 1.00 90.19 75 ASP A C 1
ATOM 590 O O . ASP A 1 75 ? 19.359 -9.211 -15.520 1.00 90.19 75 ASP A O 1
ATOM 594 N N . THR A 1 76 ? 20.712 -7.461 -15.924 1.00 85.69 76 THR A N 1
ATOM 595 C CA . THR A 1 76 ? 21.689 -7.763 -14.878 1.00 85.69 76 THR A CA 1
ATOM 596 C C . THR A 1 76 ? 21.444 -6.940 -13.618 1.00 85.69 76 THR A C 1
ATOM 598 O O . THR A 1 76 ? 21.017 -5.782 -13.681 1.00 85.69 76 THR A O 1
ATOM 601 N N . VAL A 1 77 ? 21.769 -7.511 -12.452 1.00 78.25 77 VAL A N 1
ATOM 602 C CA . VAL A 1 77 ? 21.666 -6.796 -11.169 1.00 78.25 77 VAL A CA 1
ATOM 603 C C . VAL A 1 77 ? 22.495 -5.502 -11.173 1.00 78.25 77 VAL A C 1
ATOM 605 O O . VAL A 1 77 ? 23.580 -5.412 -11.752 1.00 78.25 77 VAL A O 1
ATOM 608 N N . GLY A 1 78 ? 21.982 -4.451 -10.530 1.00 72.19 78 GLY A N 1
ATOM 609 C CA . GLY A 1 78 ? 22.730 -3.213 -10.329 1.00 72.19 78 GLY A CA 1
ATOM 610 C C . GLY A 1 78 ? 23.836 -3.364 -9.291 1.00 72.19 78 GLY A C 1
ATOM 611 O O . GLY A 1 78 ? 23.552 -3.372 -8.097 1.00 72.19 78 GLY A O 1
ATOM 612 N N . MET A 1 79 ? 25.088 -3.419 -9.749 1.00 71.75 79 MET A N 1
ATOM 613 C CA . MET A 1 79 ? 26.272 -3.416 -8.888 1.00 71.75 79 MET A CA 1
ATOM 614 C C . MET A 1 79 ? 27.045 -2.101 -8.961 1.00 71.75 79 MET A C 1
ATOM 616 O O . MET A 1 79 ? 27.082 -1.432 -9.996 1.00 71.75 79 MET A O 1
ATOM 620 N N . SER A 1 80 ? 27.685 -1.755 -7.842 1.00 73.00 80 SER A N 1
ATOM 621 C CA . SER A 1 80 ? 28.713 -0.715 -7.813 1.00 73.00 80 SER A CA 1
ATOM 622 C C . SER A 1 80 ? 29.875 -1.139 -8.707 1.00 73.00 80 SER A C 1
ATOM 624 O O . SER A 1 80 ? 30.300 -2.290 -8.665 1.00 73.00 80 SER A O 1
ATOM 626 N N . GLN A 1 81 ? 30.441 -0.209 -9.472 1.00 71.06 81 GLN A N 1
ATOM 627 C CA . GLN A 1 81 ? 31.630 -0.453 -10.296 1.00 71.06 81 GLN A CA 1
ATOM 628 C C . GLN A 1 81 ? 32.869 -0.857 -9.479 1.00 71.06 81 GLN A C 1
ATOM 630 O O . GLN A 1 81 ? 33.855 -1.331 -10.036 1.00 71.06 81 GLN A O 1
ATOM 635 N N . ARG A 1 82 ? 32.825 -0.656 -8.157 1.00 75.81 82 ARG A N 1
ATOM 636 C CA . ARG A 1 82 ? 33.877 -1.050 -7.210 1.00 75.81 82 ARG A CA 1
ATOM 637 C C . ARG A 1 82 ? 33.640 -2.424 -6.585 1.00 75.81 82 ARG A C 1
ATOM 639 O O . ARG A 1 82 ? 34.477 -2.880 -5.814 1.00 75.81 82 ARG A O 1
ATOM 646 N N . ASP A 1 83 ? 32.505 -3.054 -6.869 1.00 76.94 83 ASP A N 1
ATOM 647 C CA . ASP A 1 83 ? 32.171 -4.370 -6.338 1.00 76.94 83 ASP A CA 1
ATOM 648 C C . ASP A 1 83 ? 32.949 -5.454 -7.094 1.00 76.94 83 ASP A C 1
ATOM 650 O O . ASP A 1 83 ? 32.910 -5.527 -8.323 1.00 76.94 83 ASP A O 1
ATOM 654 N N . GLN A 1 84 ? 33.664 -6.309 -6.363 1.00 74.75 84 GLN A N 1
ATOM 655 C CA . GLN A 1 84 ? 34.462 -7.386 -6.958 1.00 74.75 84 GLN A CA 1
ATOM 656 C C . GLN A 1 84 ? 33.585 -8.452 -7.632 1.00 74.75 84 GLN A C 1
ATOM 658 O O . GLN A 1 84 ? 34.021 -9.086 -8.594 1.00 74.75 84 GLN A O 1
ATOM 663 N N . ARG A 1 85 ? 32.318 -8.568 -7.213 1.00 79.25 85 ARG A N 1
ATOM 664 C CA . ARG A 1 85 ? 31.339 -9.517 -7.768 1.00 79.25 85 ARG A CA 1
ATOM 665 C C . ARG A 1 85 ? 30.956 -9.234 -9.222 1.00 79.25 85 ARG A C 1
ATOM 667 O O . ARG A 1 85 ? 30.363 -10.085 -9.878 1.00 79.25 85 ARG A O 1
ATOM 674 N N . VAL A 1 86 ? 31.323 -8.069 -9.767 1.00 78.81 86 VAL A N 1
ATOM 675 C CA . VAL A 1 86 ? 31.148 -7.764 -11.199 1.00 78.81 86 VAL A CA 1
ATOM 676 C C . VAL A 1 86 ? 31.879 -8.788 -12.074 1.00 78.81 86 VAL A C 1
ATOM 678 O O . VAL A 1 86 ? 31.341 -9.205 -13.098 1.00 78.81 86 VAL A O 1
ATOM 681 N N . ILE A 1 87 ? 33.074 -9.232 -11.664 1.00 81.69 87 ILE A N 1
ATOM 682 C CA . ILE A 1 87 ? 33.845 -10.248 -12.400 1.00 81.69 87 ILE A CA 1
ATOM 683 C C . ILE A 1 87 ? 33.098 -11.580 -12.395 1.00 81.69 87 ILE A C 1
ATOM 685 O O . ILE A 1 87 ? 32.921 -12.185 -13.450 1.00 81.69 87 ILE A O 1
ATOM 689 N N . GLU A 1 88 ? 32.631 -12.007 -11.222 1.00 82.25 88 GLU A N 1
ATOM 690 C CA . GLU A 1 88 ? 31.902 -13.264 -11.035 1.00 82.25 88 GLU A CA 1
ATOM 691 C C . GLU A 1 88 ? 30.626 -13.296 -11.881 1.00 82.25 88 GLU A C 1
ATOM 693 O O . GLU A 1 88 ? 30.372 -14.279 -12.568 1.00 82.25 88 GLU A O 1
ATOM 698 N N . GLN A 1 89 ? 29.867 -12.196 -11.921 1.00 82.62 89 GLN A N 1
ATOM 699 C CA . GLN A 1 89 ? 28.654 -12.115 -12.733 1.00 82.62 89 GLN A CA 1
ATOM 700 C C . GLN A 1 89 ? 28.948 -12.205 -14.236 1.00 82.62 89 GLN A C 1
ATOM 702 O O . GLN A 1 89 ? 28.231 -12.891 -14.966 1.00 82.62 89 GLN A O 1
ATOM 707 N N . ILE A 1 90 ? 29.989 -11.517 -14.719 1.00 86.62 90 ILE A N 1
ATOM 708 C CA . ILE A 1 90 ? 30.360 -11.599 -16.135 1.00 86.62 90 ILE A CA 1
ATOM 709 C C . ILE A 1 90 ? 30.844 -13.013 -16.462 1.00 86.62 90 ILE A C 1
ATOM 711 O O . ILE A 1 90 ? 30.385 -13.586 -17.446 1.00 86.62 90 ILE A O 1
ATOM 715 N N . ALA A 1 91 ? 31.705 -13.601 -15.628 1.00 84.75 91 ALA A N 1
ATOM 716 C CA . ALA A 1 91 ? 32.183 -14.970 -15.806 1.00 84.75 91 ALA A CA 1
ATOM 717 C C . ALA A 1 91 ? 31.029 -15.981 -15.821 1.00 84.75 91 ALA A C 1
ATOM 719 O O . ALA A 1 91 ? 30.991 -16.857 -16.679 1.00 84.75 91 ALA A O 1
ATOM 720 N N . HIS A 1 92 ? 30.045 -15.810 -14.939 1.00 85.62 92 HIS A N 1
ATOM 721 C CA . HIS A 1 92 ? 28.846 -16.636 -14.892 1.00 85.62 92 HIS A CA 1
ATOM 722 C C . HIS A 1 92 ? 28.043 -16.583 -16.203 1.00 85.62 92 HIS A C 1
ATOM 724 O O . HIS A 1 92 ? 27.675 -17.621 -16.752 1.00 85.62 92 HIS A O 1
ATOM 730 N N . LEU A 1 93 ? 27.828 -15.385 -16.760 1.00 85.81 93 LEU A N 1
ATOM 731 C CA . LEU A 1 93 ? 27.131 -15.219 -18.042 1.00 85.81 93 LEU A CA 1
ATOM 732 C C . LEU A 1 93 ? 27.931 -15.752 -19.239 1.00 85.81 93 LEU A C 1
ATOM 734 O O . LEU A 1 93 ? 27.339 -16.128 -20.247 1.00 85.81 93 LEU A O 1
ATOM 738 N N . GLN A 1 94 ? 29.261 -15.779 -19.141 1.00 86.31 94 GLN A N 1
ATOM 739 C CA . GLN A 1 94 ? 30.160 -16.259 -20.196 1.00 86.31 94 GLN A CA 1
ATOM 740 C C . GLN A 1 94 ? 30.501 -17.751 -20.077 1.00 86.31 94 GLN A C 1
ATOM 742 O O . GLN A 1 94 ? 31.055 -18.323 -21.010 1.00 86.31 94 GLN A O 1
ATOM 747 N N . GLY A 1 95 ? 30.162 -18.397 -18.958 1.00 77.19 95 GLY A N 1
ATOM 748 C CA . GLY A 1 95 ? 30.497 -19.797 -18.682 1.00 77.19 95 GLY A CA 1
ATOM 749 C C . GLY A 1 95 ? 29.671 -20.831 -19.456 1.00 77.19 95 GLY A C 1
ATOM 750 O O . GLY A 1 95 ? 29.941 -22.025 -19.342 1.00 77.19 95 GLY A O 1
ATOM 751 N N . GLY A 1 96 ? 28.664 -20.399 -20.219 1.00 76.12 96 GLY A N 1
ATOM 752 C CA . GLY A 1 96 ? 27.800 -21.275 -21.012 1.00 76.12 96 GLY A CA 1
ATOM 753 C C . GLY A 1 96 ? 28.311 -21.569 -22.425 1.00 76.12 96 GLY A C 1
ATOM 754 O O . GLY A 1 96 ? 29.251 -20.963 -22.934 1.00 76.12 96 GLY A O 1
ATOM 755 N N . ARG A 1 97 ? 27.630 -22.485 -23.118 1.00 75.81 97 ARG A N 1
ATOM 756 C CA . ARG A 1 97 ? 27.878 -22.834 -24.530 1.00 75.81 97 ARG A CA 1
ATOM 757 C C . ARG A 1 97 ? 27.507 -21.718 -25.506 1.00 75.81 97 ARG A C 1
ATOM 759 O O . ARG A 1 97 ? 28.006 -21.695 -26.632 1.00 75.81 97 ARG A O 1
ATOM 766 N N . SER A 1 98 ? 26.602 -20.827 -25.109 1.00 74.69 98 SER A N 1
ATOM 767 C CA . SER A 1 98 ? 26.131 -19.724 -25.950 1.00 74.69 98 SER A CA 1
ATOM 768 C C . SER A 1 98 ? 26.908 -18.445 -25.667 1.00 74.69 98 SER A C 1
ATOM 770 O O . SER A 1 98 ? 27.040 -18.032 -24.521 1.00 74.69 98 SER A O 1
ATOM 772 N N . ARG A 1 99 ? 27.383 -17.778 -26.725 1.00 80.25 99 ARG A N 1
ATOM 773 C CA . ARG A 1 99 ? 28.083 -16.493 -26.600 1.00 80.25 99 ARG A CA 1
ATOM 774 C C . ARG A 1 99 ? 27.112 -15.397 -26.165 1.00 80.25 99 ARG A C 1
ATOM 776 O O . ARG A 1 99 ? 26.183 -15.073 -26.906 1.00 80.25 99 ARG A O 1
ATOM 783 N N . VAL A 1 100 ? 27.365 -14.785 -25.011 1.00 88.88 100 VAL A N 1
ATOM 784 C CA . VAL A 1 100 ? 26.609 -13.624 -24.525 1.00 88.88 100 VAL A CA 1
ATOM 785 C C . VAL A 1 100 ? 27.332 -12.343 -24.932 1.00 88.88 100 VAL A C 1
ATOM 787 O O . VAL A 1 100 ? 28.480 -12.117 -24.556 1.00 88.88 100 VAL A O 1
ATOM 790 N N . ARG A 1 101 ? 26.662 -11.476 -25.698 1.00 91.88 101 ARG A N 1
ATOM 791 C CA . ARG A 1 101 ? 27.194 -10.151 -26.045 1.00 91.88 101 ARG A CA 1
ATOM 792 C C . ARG A 1 101 ? 26.989 -9.195 -24.873 1.00 91.88 101 ARG A C 1
ATOM 794 O O . ARG A 1 101 ? 25.851 -8.938 -24.488 1.00 91.88 101 ARG A O 1
ATOM 801 N N . LEU A 1 102 ? 28.076 -8.652 -24.334 1.00 93.62 102 LEU A N 1
ATOM 802 C CA . LEU A 1 102 ? 28.019 -7.673 -23.251 1.00 93.62 102 LEU A CA 1
ATOM 803 C C . LEU A 1 102 ? 27.836 -6.258 -23.815 1.00 93.62 102 LEU A C 1
ATOM 805 O O . LEU A 1 102 ? 28.471 -5.892 -24.803 1.00 93.62 102 LEU A O 1
ATOM 809 N N . VAL A 1 103 ? 26.983 -5.456 -23.175 1.00 95.19 103 VAL A N 1
ATOM 810 C CA . VAL A 1 103 ? 26.728 -4.057 -23.548 1.00 95.19 103 VAL A CA 1
ATOM 811 C C . VAL A 1 103 ? 26.770 -3.195 -22.289 1.00 95.19 103 VAL A C 1
ATOM 813 O O . VAL A 1 103 ? 26.023 -3.438 -21.342 1.00 95.19 103 VAL A O 1
ATOM 816 N N . LEU A 1 104 ? 27.640 -2.186 -22.270 1.00 94.88 104 LEU A N 1
ATOM 817 C CA . LEU A 1 104 ? 27.800 -1.282 -21.133 1.00 94.88 104 LEU A CA 1
ATOM 818 C C . LEU A 1 104 ? 26.809 -0.116 -21.218 1.00 94.88 104 LEU A C 1
ATOM 820 O O . LEU A 1 104 ? 26.744 0.576 -22.229 1.00 94.88 104 LEU A O 1
ATOM 824 N N . LEU A 1 105 ? 26.064 0.163 -20.152 1.00 94.44 105 LEU A N 1
ATOM 825 C CA . LEU A 1 105 ? 25.212 1.354 -20.098 1.00 94.44 105 LEU A CA 1
ATOM 826 C C . LEU A 1 105 ? 25.971 2.503 -19.435 1.00 94.44 105 LEU A C 1
ATOM 828 O O . LEU A 1 105 ? 26.353 2.408 -18.269 1.00 94.44 105 LEU A O 1
ATOM 832 N N . LEU A 1 106 ? 26.150 3.599 -20.170 1.00 95.06 106 LEU A N 1
ATOM 833 C CA . LEU A 1 106 ? 26.799 4.818 -19.696 1.00 95.06 106 LEU A CA 1
ATOM 834 C C . LEU A 1 106 ? 25.735 5.875 -19.397 1.00 95.06 106 LEU A C 1
ATOM 836 O O . LEU A 1 106 ? 24.901 6.187 -20.244 1.00 95.06 106 LEU A O 1
ATOM 840 N N . ASN A 1 107 ? 25.727 6.413 -18.179 1.00 93.31 107 ASN A N 1
ATOM 841 C CA . ASN A 1 107 ? 24.812 7.486 -17.794 1.00 93.31 107 ASN A CA 1
ATOM 842 C C . ASN A 1 107 ? 25.386 8.838 -18.234 1.00 93.31 107 ASN A C 1
ATOM 844 O O . ASN A 1 107 ? 26.379 9.286 -17.670 1.00 93.31 107 ASN A O 1
ATOM 848 N N . ALA A 1 108 ? 24.757 9.495 -19.207 1.00 93.62 108 ALA A N 1
ATOM 849 C CA . ALA A 1 108 ? 25.234 10.765 -19.749 1.00 93.62 108 ALA A CA 1
ATOM 850 C C . ALA A 1 108 ? 25.281 11.896 -18.706 1.00 93.62 108 ALA A C 1
ATOM 852 O O . ALA A 1 108 ? 26.077 12.818 -18.848 1.00 93.62 108 ALA A O 1
ATOM 853 N N . ALA A 1 109 ? 24.473 11.814 -17.644 1.00 89.00 109 ALA A N 1
ATOM 854 C CA . ALA A 1 109 ? 24.462 12.788 -16.553 1.00 89.00 109 ALA A CA 1
ATOM 855 C 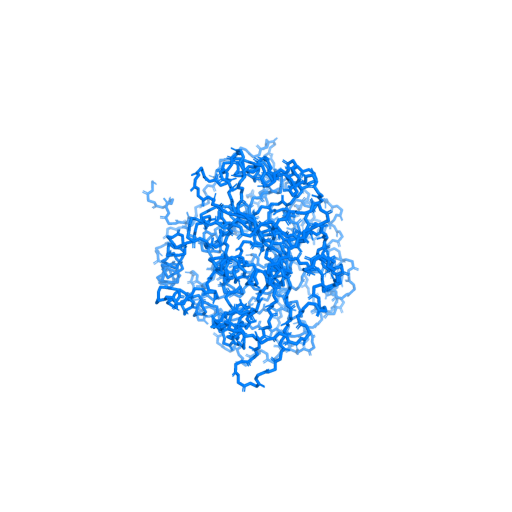C . ALA A 1 109 ? 25.546 12.534 -15.480 1.00 89.00 109 ALA A C 1
ATOM 857 O O . ALA A 1 109 ? 25.621 13.261 -14.490 1.00 89.00 109 ALA A O 1
ATOM 858 N N . SER A 1 110 ? 26.371 11.490 -15.627 1.00 91.50 110 SER A N 1
ATOM 859 C CA . SER A 1 110 ? 27.452 11.187 -14.684 1.00 91.50 110 SER A CA 1
ATOM 860 C C . SER A 1 110 ? 28.687 12.066 -14.897 1.00 91.50 110 SER A C 1
ATOM 862 O O . SER A 1 110 ? 28.983 12.508 -16.004 1.00 91.50 110 SER A O 1
ATOM 864 N N . GLN A 1 111 ? 29.440 12.283 -13.815 1.00 92.44 111 GLN A N 1
ATOM 865 C CA . GLN A 1 111 ? 30.717 12.996 -13.863 1.00 92.44 111 GLN A CA 1
ATOM 866 C C . GLN A 1 111 ? 31.751 12.229 -14.712 1.00 92.44 111 GLN A C 1
ATOM 868 O O . GLN A 1 111 ? 31.741 10.989 -14.683 1.00 92.44 111 GLN A O 1
ATOM 873 N N . PRO A 1 112 ? 32.656 12.929 -15.427 1.00 92.75 112 PRO A N 1
ATOM 874 C CA . PRO A 1 112 ? 33.680 12.305 -16.269 1.00 92.75 112 PRO A CA 1
ATOM 875 C C . PRO A 1 112 ? 34.492 11.225 -15.540 1.00 92.75 112 PRO A C 1
ATOM 877 O O . PRO A 1 112 ? 34.687 10.133 -16.066 1.00 92.75 112 PRO A O 1
ATOM 880 N N . GLU A 1 113 ? 34.894 11.484 -14.295 1.00 93.44 113 GLU A N 1
ATOM 881 C CA . GLU A 1 113 ? 35.703 10.572 -13.479 1.00 93.44 113 GLU A CA 1
ATOM 882 C C . GLU A 1 113 ? 34.932 9.294 -13.127 1.00 93.44 113 GLU A C 1
ATOM 884 O O . GLU A 1 113 ? 35.498 8.202 -13.081 1.00 93.44 113 GLU A O 1
ATOM 889 N N . THR A 1 114 ? 33.617 9.416 -12.918 1.00 92.06 114 THR A N 1
ATOM 890 C CA . THR A 1 114 ? 32.742 8.264 -12.666 1.00 92.06 114 THR A CA 1
ATOM 891 C C . THR A 1 114 ? 32.585 7.416 -13.926 1.00 92.06 114 THR A C 1
ATOM 893 O O . THR A 1 114 ? 32.631 6.190 -13.848 1.00 92.06 114 THR A O 1
ATOM 896 N N . LEU A 1 115 ? 32.412 8.049 -15.090 1.00 94.25 115 LEU A N 1
ATOM 897 C CA . LEU A 1 115 ? 32.329 7.350 -16.375 1.00 94.25 115 LEU A CA 1
ATOM 898 C C . LEU A 1 115 ? 33.632 6.607 -16.695 1.00 94.25 115 LEU A C 1
ATOM 900 O O . LEU A 1 115 ? 33.583 5.445 -17.097 1.00 94.25 115 LEU A O 1
ATOM 904 N N . GLU A 1 116 ? 34.778 7.246 -16.453 1.00 95.19 116 GLU A N 1
ATOM 905 C CA . GLU A 1 116 ? 36.108 6.653 -16.633 1.00 95.19 116 GLU A CA 1
ATOM 906 C C . GLU A 1 116 ? 36.273 5.405 -15.761 1.00 95.19 116 GLU A C 1
ATOM 908 O O . GLU A 1 116 ? 36.623 4.332 -16.257 1.00 95.19 116 GLU A O 1
ATOM 913 N N . GLU A 1 117 ? 35.952 5.519 -14.468 1.00 92.88 117 GLU A N 1
ATOM 914 C CA . GLU A 1 117 ? 36.032 4.398 -13.533 1.00 92.88 117 GLU A CA 1
ATOM 915 C C . GLU A 1 117 ? 35.138 3.232 -13.978 1.00 92.88 117 GLU A C 1
ATOM 917 O O . GLU A 1 117 ? 35.577 2.080 -13.968 1.00 92.88 117 GLU A O 1
ATOM 922 N N . VAL A 1 118 ? 33.900 3.513 -14.400 1.00 92.06 118 VAL A N 1
ATOM 923 C CA . VAL A 1 118 ? 32.958 2.490 -14.875 1.00 92.06 118 VAL A CA 1
ATOM 924 C C . VAL A 1 118 ? 33.524 1.742 -16.083 1.00 92.06 118 VAL A C 1
ATOM 926 O O . VAL A 1 118 ? 33.556 0.510 -16.066 1.00 92.06 118 VAL A O 1
ATOM 929 N N . VAL A 1 119 ? 34.003 2.453 -17.109 1.00 94.81 119 VAL A N 1
ATOM 930 C CA . VAL A 1 119 ? 34.541 1.817 -18.323 1.00 94.81 119 VAL A CA 1
ATOM 931 C C . VAL A 1 119 ? 35.757 0.954 -17.997 1.00 94.81 119 VAL A C 1
ATOM 933 O O . VAL A 1 119 ? 35.799 -0.212 -18.393 1.00 94.81 119 VAL A O 1
ATOM 936 N N . LEU A 1 120 ? 36.717 1.481 -17.232 1.00 93.44 120 LEU A N 1
ATOM 937 C CA . LEU A 1 120 ? 37.932 0.747 -16.877 1.00 93.44 120 LEU A CA 1
ATOM 938 C C . LEU A 1 120 ? 37.620 -0.524 -16.079 1.00 93.44 120 LEU A C 1
ATOM 940 O O . LEU A 1 120 ? 38.104 -1.602 -16.429 1.00 93.44 120 LEU A O 1
ATOM 944 N N . ARG A 1 121 ? 36.783 -0.421 -15.039 1.00 90.94 121 ARG A N 1
ATOM 945 C CA . ARG A 1 121 ? 36.447 -1.547 -14.153 1.00 90.94 121 ARG A CA 1
ATOM 946 C C . ARG A 1 121 ? 35.697 -2.648 -14.889 1.00 90.94 121 ARG A C 1
ATOM 948 O O . ARG A 1 121 ? 36.086 -3.811 -14.798 1.00 90.94 121 ARG A O 1
ATOM 955 N N . TYR A 1 122 ? 34.661 -2.298 -15.650 1.00 92.00 122 TYR A N 1
ATOM 956 C CA . TYR A 1 122 ? 33.859 -3.294 -16.359 1.00 92.00 122 TYR A CA 1
ATOM 957 C C . TYR A 1 122 ? 34.627 -3.938 -17.518 1.00 92.00 122 TYR A C 1
ATOM 959 O O . TYR A 1 122 ? 34.500 -5.143 -17.723 1.00 92.00 122 TYR A O 1
ATOM 967 N N . ARG A 1 123 ? 35.481 -3.193 -18.239 1.00 93.31 123 ARG A N 1
ATOM 968 C CA . ARG A 1 123 ? 36.352 -3.790 -19.270 1.00 93.31 123 ARG A CA 1
ATOM 969 C C . ARG A 1 123 ? 37.418 -4.693 -18.663 1.00 93.31 123 ARG A C 1
ATOM 971 O O . ARG A 1 123 ? 37.675 -5.763 -19.206 1.00 93.31 123 ARG A O 1
ATOM 978 N N . GLN A 1 124 ? 38.022 -4.298 -17.542 1.00 91.06 124 GLN A N 1
ATOM 979 C CA . GLN A 1 124 ? 38.962 -5.154 -16.817 1.00 91.06 124 GLN A CA 1
ATOM 980 C C . GLN A 1 124 ? 38.281 -6.450 -16.363 1.00 91.06 124 GLN A C 1
ATOM 982 O O . GLN A 1 124 ? 38.840 -7.527 -16.554 1.00 91.06 124 GLN A O 1
ATOM 987 N N . ALA A 1 125 ? 37.067 -6.350 -15.818 1.00 89.44 125 ALA A N 1
ATOM 988 C CA . ALA A 1 125 ? 36.292 -7.503 -15.384 1.00 89.44 125 ALA A CA 1
ATOM 989 C C . ALA A 1 125 ? 35.904 -8.424 -16.549 1.00 89.44 125 ALA A C 1
ATOM 991 O O . ALA A 1 125 ? 36.095 -9.634 -16.455 1.00 89.44 125 ALA A O 1
ATOM 992 N N . ALA A 1 126 ? 35.445 -7.859 -17.670 1.00 90.62 126 ALA A N 1
ATOM 993 C CA . ALA A 1 126 ? 35.148 -8.622 -18.879 1.00 90.62 126 ALA A CA 1
ATOM 994 C C . ALA A 1 126 ? 36.383 -9.369 -19.398 1.00 90.62 126 ALA A C 1
ATOM 996 O O . ALA A 1 126 ? 36.308 -10.573 -19.628 1.00 90.62 126 ALA A O 1
ATOM 997 N N . ARG A 1 127 ? 37.543 -8.700 -19.478 1.00 90.88 127 ARG A N 1
ATOM 998 C CA . ARG A 1 127 ? 38.807 -9.330 -19.897 1.00 90.88 127 ARG A CA 1
ATOM 999 C C . ARG A 1 127 ? 39.233 -10.456 -18.958 1.00 90.88 127 ARG A C 1
ATOM 1001 O O . ARG A 1 127 ? 39.657 -11.503 -19.434 1.00 90.88 127 ARG A O 1
ATOM 1008 N N . ALA A 1 128 ? 39.106 -10.259 -17.644 1.00 88.50 128 ALA A N 1
ATOM 1009 C CA . ALA A 1 128 ? 39.411 -11.293 -16.654 1.00 88.50 128 ALA A CA 1
ATOM 1010 C C . ALA A 1 128 ? 38.504 -12.528 -16.803 1.00 88.50 128 ALA A C 1
ATOM 1012 O O . ALA A 1 128 ? 38.951 -13.648 -16.580 1.00 88.50 128 ALA A O 1
ATOM 1013 N N . ALA A 1 129 ? 37.258 -12.324 -17.234 1.00 85.75 129 ALA A N 1
ATOM 1014 C CA . ALA A 1 129 ? 36.295 -13.375 -17.545 1.00 85.75 129 ALA A CA 1
ATOM 1015 C C . ALA A 1 129 ? 36.414 -13.936 -18.982 1.00 85.75 129 ALA A C 1
ATOM 1017 O O . ALA A 1 129 ? 35.567 -14.721 -19.398 1.00 85.75 129 ALA A O 1
ATOM 1018 N N . GLY A 1 130 ? 37.434 -13.539 -19.757 1.00 87.00 130 GLY A N 1
ATOM 1019 C CA . GLY A 1 130 ? 37.637 -14.015 -21.130 1.00 87.00 130 GLY A CA 1
ATOM 1020 C C . GLY A 1 130 ? 36.660 -13.439 -22.163 1.00 87.00 130 GLY A C 1
ATOM 1021 O O . GLY A 1 130 ? 36.460 -14.046 -23.213 1.00 87.00 130 GLY A O 1
ATOM 1022 N N . ALA A 1 131 ? 36.052 -12.284 -21.883 1.00 88.56 131 ALA A N 1
ATOM 1023 C CA . ALA A 1 131 ? 35.083 -11.619 -22.748 1.00 88.56 131 ALA A CA 1
ATOM 1024 C C . ALA A 1 131 ? 35.512 -10.202 -23.157 1.00 88.56 131 ALA A C 1
ATOM 1026 O O . ALA A 1 131 ? 36.347 -9.553 -22.523 1.00 88.56 131 ALA A O 1
ATOM 1027 N N . GLU A 1 132 ? 34.883 -9.704 -24.219 1.00 90.50 132 GLU A N 1
ATOM 1028 C CA . GLU A 1 132 ? 35.049 -8.338 -24.715 1.00 90.50 132 GLU A CA 1
ATOM 1029 C C . GLU A 1 132 ? 33.854 -7.468 -24.306 1.00 90.50 132 GLU A C 1
ATOM 1031 O O . GLU A 1 132 ? 32.704 -7.914 -24.297 1.00 90.50 132 GLU A O 1
ATOM 1036 N N . LEU A 1 133 ? 34.130 -6.207 -23.967 1.00 93.69 133 LEU A N 1
ATOM 1037 C CA . LEU A 1 133 ? 33.124 -5.204 -23.622 1.00 93.69 133 LEU A CA 1
ATOM 1038 C C . LEU A 1 133 ? 33.459 -3.897 -24.336 1.00 93.69 133 LEU A C 1
ATOM 1040 O O . LEU A 1 133 ? 34.021 -2.968 -23.753 1.00 93.69 133 LEU A O 1
ATOM 1044 N N . ASP A 1 134 ? 33.121 -3.859 -25.617 1.00 94.75 134 ASP A N 1
ATOM 1045 C CA . ASP A 1 134 ? 33.394 -2.714 -26.487 1.00 94.75 134 ASP A CA 1
ATOM 1046 C C . ASP A 1 134 ? 32.112 -2.033 -26.975 1.00 94.75 134 ASP A C 1
ATOM 1048 O O . ASP A 1 134 ? 32.175 -1.000 -27.628 1.00 94.75 134 ASP A O 1
ATOM 1052 N N . ASP A 1 135 ? 30.941 -2.578 -26.642 1.00 96.62 135 ASP A N 1
ATOM 1053 C CA . ASP A 1 135 ? 29.645 -1.987 -26.962 1.00 96.62 135 ASP A CA 1
ATOM 1054 C C . ASP A 1 135 ? 29.085 -1.193 -25.788 1.00 96.62 135 ASP A C 1
ATOM 1056 O O . ASP A 1 135 ? 29.149 -1.635 -24.637 1.00 96.62 135 ASP A O 1
ATOM 1060 N N . CYS A 1 136 ? 28.460 -0.056 -26.082 1.00 96.69 136 CYS A N 1
ATOM 1061 C CA . CYS A 1 136 ? 27.739 0.714 -25.086 1.00 96.69 136 CYS A CA 1
ATOM 1062 C C . CYS A 1 136 ? 26.405 1.284 -25.574 1.00 96.69 136 CYS A C 1
ATOM 1064 O O . CYS A 1 136 ? 26.124 1.400 -26.766 1.00 96.69 136 CYS A O 1
ATOM 1066 N N . ILE A 1 137 ? 25.570 1.647 -24.606 1.00 96.75 137 ILE A N 1
ATOM 1067 C CA . ILE A 1 137 ? 24.359 2.442 -24.787 1.00 96.75 137 ILE A CA 1
ATOM 1068 C C . ILE A 1 137 ? 24.496 3.675 -23.901 1.00 96.75 137 ILE A C 1
ATOM 1070 O O . ILE A 1 137 ? 24.776 3.560 -22.706 1.00 96.75 137 ILE A O 1
ATOM 1074 N N . ILE A 1 138 ? 24.280 4.854 -24.477 1.00 96.06 138 ILE A N 1
ATOM 1075 C CA . ILE A 1 138 ? 24.259 6.108 -23.722 1.00 96.06 138 ILE A CA 1
ATOM 1076 C C . ILE A 1 138 ? 22.834 6.313 -23.198 1.00 96.06 138 ILE A C 1
ATOM 1078 O O . ILE A 1 138 ? 21.876 6.322 -23.965 1.00 96.06 138 ILE A O 1
ATOM 1082 N N . THR A 1 139 ? 22.678 6.476 -21.889 1.00 93.25 139 THR A N 1
ATOM 1083 C CA . THR A 1 139 ? 21.382 6.627 -21.204 1.00 93.25 139 THR A CA 1
ATOM 1084 C C . THR A 1 139 ? 21.243 8.002 -20.564 1.00 93.25 139 THR A C 1
ATOM 1086 O O . THR A 1 139 ? 22.256 8.641 -20.284 1.00 93.25 139 THR A O 1
ATOM 1089 N N . LYS A 1 140 ? 19.999 8.426 -20.289 1.00 89.62 140 LYS A N 1
ATOM 1090 C CA . LYS A 1 140 ? 19.671 9.692 -19.606 1.00 89.62 140 LYS A CA 1
ATOM 1091 C C . LYS A 1 140 ? 20.272 10.923 -20.300 1.00 89.62 140 LYS A C 1
ATOM 1093 O O . LYS A 1 140 ? 20.774 11.832 -19.645 1.00 89.62 140 LYS A O 1
ATOM 1098 N N . GLN A 1 141 ? 20.272 10.937 -21.635 1.00 90.31 141 GLN A N 1
ATOM 1099 C CA . GLN A 1 141 ? 20.776 12.083 -22.403 1.00 90.31 141 GLN A CA 1
ATOM 1100 C C . GLN A 1 141 ? 19.963 13.361 -22.141 1.00 90.31 141 GLN A C 1
ATOM 1102 O O . GLN A 1 141 ? 20.514 14.452 -22.192 1.00 90.31 141 GLN A O 1
ATOM 1107 N N . ASP A 1 142 ? 18.681 13.217 -21.812 1.00 83.56 142 ASP A N 1
ATOM 1108 C CA . ASP A 1 142 ? 17.747 14.285 -21.445 1.00 83.56 142 ASP A CA 1
ATOM 1109 C C . ASP A 1 142 ? 18.027 14.915 -20.075 1.00 83.56 142 ASP A C 1
ATOM 1111 O O . ASP A 1 142 ? 17.702 16.079 -19.847 1.00 83.56 142 ASP A O 1
ATOM 1115 N N . GLU A 1 143 ? 18.662 14.169 -19.171 1.00 83.50 143 GLU A N 1
ATOM 1116 C CA . GLU A 1 143 ? 19.069 14.659 -17.850 1.00 83.50 143 GLU A CA 1
ATOM 1117 C C . GLU A 1 143 ? 20.485 15.268 -17.867 1.00 83.50 143 GLU A C 1
ATOM 1119 O O . GLU A 1 143 ? 20.917 15.885 -16.890 1.00 83.50 143 GLU A O 1
ATOM 1124 N N . ALA A 1 144 ? 21.240 15.083 -18.955 1.00 85.19 144 ALA A N 1
ATOM 1125 C CA . ALA A 1 144 ? 22.627 15.512 -19.050 1.00 85.19 144 ALA A CA 1
ATOM 1126 C C . ALA A 1 144 ? 22.728 16.999 -19.409 1.00 85.19 144 ALA A C 1
ATOM 1128 O O . ALA A 1 144 ? 22.301 17.433 -20.475 1.00 85.19 144 ALA A O 1
ATOM 1129 N N . GLY A 1 145 ? 23.391 17.784 -18.553 1.00 82.75 145 GLY A N 1
ATOM 1130 C CA . GLY A 1 145 ? 23.661 19.193 -18.855 1.00 82.75 145 GLY A CA 1
ATOM 1131 C C . GLY A 1 145 ? 24.574 19.390 -20.072 1.00 82.75 145 GLY A C 1
ATOM 1132 O O . GLY A 1 145 ? 24.489 20.419 -20.739 1.00 82.75 145 GLY A O 1
ATOM 1133 N N . ARG A 1 146 ? 25.458 18.421 -20.359 1.00 86.25 146 ARG A N 1
ATOM 1134 C CA . ARG A 1 146 ? 26.323 18.366 -21.550 1.00 86.25 146 ARG A CA 1
ATOM 1135 C C . ARG A 1 146 ? 26.614 16.910 -21.905 1.00 86.25 146 ARG A C 1
ATOM 1137 O O . ARG A 1 146 ? 26.933 16.130 -21.014 1.00 86.25 146 ARG A O 1
ATOM 1144 N N . LEU A 1 147 ? 26.603 16.570 -23.196 1.00 91.62 147 LEU A N 1
ATOM 1145 C CA . LEU A 1 147 ? 26.992 15.232 -23.672 1.00 91.62 147 LEU A CA 1
ATOM 1146 C C . LEU A 1 147 ? 28.505 15.061 -23.870 1.00 91.62 147 LEU A C 1
ATOM 1148 O O . LEU A 1 147 ? 28.987 13.933 -23.929 1.00 91.62 147 LEU A O 1
ATOM 1152 N N . ALA A 1 148 ? 29.270 16.156 -23.935 1.00 91.88 148 ALA A N 1
ATOM 1153 C CA . ALA A 1 148 ? 30.712 16.108 -24.189 1.00 91.88 148 ALA A CA 1
ATOM 1154 C C . ALA A 1 148 ? 31.490 15.132 -23.272 1.00 91.88 148 ALA A C 1
ATOM 1156 O O . ALA A 1 148 ? 32.294 14.375 -23.809 1.00 91.88 148 ALA A O 1
ATOM 1157 N N . PRO A 1 149 ? 31.236 15.049 -21.946 1.00 93.56 149 PRO A N 1
ATOM 1158 C CA . PRO A 1 149 ? 31.928 14.092 -21.079 1.00 93.56 149 PRO A CA 1
ATOM 1159 C C . PRO A 1 149 ? 31.759 12.624 -21.477 1.00 93.56 149 PRO A C 1
ATOM 1161 O O . PRO A 1 149 ? 32.729 11.873 -21.495 1.00 93.56 149 PRO A O 1
ATOM 1164 N N . VAL A 1 150 ? 30.536 12.191 -21.803 1.00 95.38 150 VAL A N 1
ATOM 1165 C CA . VAL A 1 150 ? 30.297 10.788 -22.170 1.00 95.38 150 VAL A CA 1
ATOM 1166 C C . VAL A 1 150 ? 30.848 10.475 -23.557 1.00 95.38 150 VAL A C 1
ATOM 1168 O O . VAL A 1 150 ? 31.355 9.376 -23.769 1.00 95.38 150 VAL A O 1
ATOM 1171 N N . LEU A 1 151 ? 30.819 11.441 -24.481 1.00 95.44 151 LEU A N 1
ATOM 1172 C CA . LEU A 1 151 ? 31.419 11.278 -25.805 1.00 95.44 151 LEU A CA 1
ATOM 1173 C C . LEU A 1 151 ? 32.945 11.203 -25.734 1.00 95.44 151 LEU A C 1
ATOM 1175 O O . LEU A 1 151 ? 33.519 10.318 -26.359 1.00 95.44 151 LEU A O 1
ATOM 1179 N N . ASP A 1 152 ? 33.590 12.051 -24.929 1.00 95.25 152 ASP A N 1
ATOM 1180 C CA . ASP A 1 152 ? 35.034 11.980 -24.675 1.00 95.25 152 ASP A CA 1
ATOM 1181 C C . ASP A 1 152 ? 35.444 10.581 -24.186 1.00 95.25 152 ASP A C 1
ATOM 1183 O O . ASP A 1 152 ? 36.342 9.956 -24.750 1.00 95.25 152 ASP A O 1
ATOM 1187 N N . ILE A 1 153 ? 34.718 10.037 -23.207 1.00 96.12 153 ILE A N 1
ATOM 1188 C CA . ILE A 1 153 ? 34.943 8.686 -22.679 1.00 96.12 153 ILE A CA 1
ATOM 1189 C C . ILE A 1 153 ? 34.789 7.624 -23.772 1.00 96.12 153 ILE A C 1
ATOM 1191 O O . ILE A 1 153 ? 35.668 6.781 -23.952 1.00 96.12 153 ILE A O 1
ATOM 1195 N N . VAL A 1 154 ? 33.685 7.664 -24.520 1.00 95.62 154 VAL A N 1
ATOM 1196 C CA . VAL A 1 154 ? 33.416 6.717 -25.612 1.00 95.62 154 VAL A CA 1
ATOM 1197 C C . VAL A 1 154 ? 34.534 6.756 -26.657 1.00 95.62 154 VAL A C 1
ATOM 1199 O O . VAL A 1 154 ? 35.003 5.698 -27.076 1.00 95.62 154 VAL A O 1
ATOM 1202 N N . MET A 1 155 ? 34.994 7.951 -27.039 1.00 95.25 155 MET A N 1
ATOM 1203 C CA . MET A 1 155 ? 36.051 8.142 -28.034 1.00 95.25 155 MET A CA 1
ATOM 1204 C C . MET A 1 155 ? 37.410 7.654 -27.522 1.00 95.25 155 MET A C 1
ATOM 1206 O O . MET A 1 155 ? 38.066 6.873 -28.210 1.00 95.25 155 MET A O 1
ATOM 1210 N N . ARG A 1 156 ? 37.819 8.044 -26.305 1.00 96.00 156 ARG A N 1
ATOM 1211 C CA . ARG A 1 156 ? 39.109 7.639 -25.712 1.00 96.00 156 ARG A CA 1
ATOM 1212 C C . ARG A 1 156 ? 39.222 6.131 -25.516 1.00 96.00 156 ARG A C 1
ATOM 1214 O O . ARG A 1 156 ? 40.303 5.572 -25.675 1.00 96.00 156 ARG A O 1
ATOM 1221 N N . HIS A 1 157 ? 38.112 5.471 -25.194 1.00 95.50 157 HIS A N 1
ATOM 1222 C CA . HIS A 1 157 ? 38.077 4.025 -24.971 1.00 95.50 157 HIS A CA 1
ATOM 1223 C C . HIS A 1 157 ? 37.707 3.212 -26.217 1.00 95.50 157 HIS A C 1
ATOM 1225 O O . HIS A 1 157 ? 37.722 1.979 -26.147 1.00 95.50 157 HIS A O 1
ATOM 1231 N N . GLY A 1 158 ? 37.412 3.873 -27.342 1.00 95.00 158 GLY A N 1
ATOM 1232 C CA . GLY A 1 158 ? 37.069 3.233 -28.614 1.00 95.00 158 GLY A CA 1
ATOM 1233 C C . GLY A 1 158 ? 35.769 2.427 -28.565 1.00 95.00 158 GLY A C 1
ATOM 1234 O O . GLY A 1 158 ? 35.683 1.369 -29.184 1.00 95.00 158 GLY A O 1
ATOM 1235 N N . MET A 1 159 ? 34.778 2.878 -27.791 1.00 95.94 159 MET A N 1
ATOM 1236 C CA . MET A 1 159 ? 33.526 2.142 -27.606 1.00 95.94 159 MET A CA 1
ATOM 1237 C C . MET A 1 159 ? 32.562 2.336 -28.783 1.00 95.94 159 MET A C 1
ATOM 1239 O O . MET A 1 159 ? 32.389 3.440 -29.299 1.00 95.94 159 MET A O 1
ATOM 1243 N N . ARG A 1 160 ? 31.865 1.266 -29.170 1.00 96.00 160 ARG A N 1
ATOM 1244 C CA . ARG A 1 160 ? 30.788 1.284 -30.164 1.00 96.00 160 ARG A CA 1
ATOM 1245 C C . ARG A 1 160 ? 29.471 1.652 -29.493 1.00 96.00 160 ARG A C 1
ATOM 1247 O O . ARG A 1 160 ? 28.921 0.862 -28.725 1.00 96.00 160 ARG A O 1
ATOM 1254 N N . VAL A 1 161 ? 28.933 2.826 -29.809 1.00 96.06 161 VAL A N 1
ATOM 1255 C CA . VAL A 1 161 ? 27.620 3.242 -29.302 1.00 96.06 161 VAL A CA 1
ATOM 1256 C C . VAL A 1 161 ? 26.523 2.604 -30.149 1.00 96.06 161 VAL A C 1
ATOM 1258 O O . VAL A 1 161 ? 26.428 2.863 -31.344 1.00 96.06 161 VAL A O 1
ATOM 1261 N N . LEU A 1 162 ? 25.689 1.769 -29.535 1.00 95.00 162 LEU A N 1
ATOM 1262 C CA . LEU A 1 162 ? 24.584 1.091 -30.216 1.00 95.00 162 LEU A CA 1
ATOM 1263 C C . LEU A 1 162 ? 23.321 1.958 -30.236 1.00 95.00 162 LEU A C 1
ATOM 1265 O O . LEU A 1 162 ? 22.673 2.115 -31.270 1.00 95.00 162 LEU A O 1
ATOM 1269 N N . PHE A 1 163 ? 22.977 2.526 -29.080 1.00 94.50 163 PHE A N 1
ATOM 1270 C CA . PHE A 1 163 ? 21.765 3.317 -28.882 1.00 94.50 163 PHE A CA 1
ATOM 1271 C C . PHE A 1 163 ? 22.022 4.512 -27.963 1.00 94.50 163 PHE A C 1
ATOM 1273 O O . PHE A 1 163 ? 22.895 4.474 -27.091 1.00 94.50 163 PHE A O 1
ATOM 1280 N N . GLY A 1 164 ? 21.210 5.550 -28.142 1.00 92.25 164 GLY A N 1
ATOM 1281 C CA . GLY A 1 164 ? 21.026 6.646 -27.197 1.00 92.25 164 GLY A CA 1
ATOM 1282 C C . GLY A 1 164 ? 19.611 6.614 -26.623 1.00 92.25 164 GLY A C 1
ATOM 1283 O O . GLY A 1 164 ? 18.657 6.423 -27.372 1.00 92.25 164 GLY A O 1
ATOM 1284 N N . SER A 1 165 ? 19.465 6.785 -25.309 1.00 88.25 165 SER A N 1
ATOM 1285 C CA . SER A 1 165 ? 18.179 6.915 -24.615 1.00 88.25 165 SER A CA 1
ATOM 1286 C C . SER A 1 165 ? 18.065 8.298 -23.979 1.00 88.25 165 SER A C 1
ATOM 1288 O O . SER A 1 165 ? 18.954 8.707 -23.228 1.00 88.25 165 SER A O 1
ATOM 1290 N N . TYR A 1 166 ? 16.939 8.963 -24.225 1.00 84.31 166 TYR A N 1
ATOM 1291 C CA . TYR A 1 166 ? 16.700 10.384 -23.925 1.00 84.31 166 TYR A CA 1
ATOM 1292 C C . TYR A 1 166 ? 15.347 10.625 -23.229 1.00 84.31 166 TYR A C 1
ATOM 1294 O O . TYR A 1 166 ? 14.692 11.637 -23.456 1.00 84.31 166 TYR A O 1
ATOM 1302 N N . GLY A 1 167 ? 14.902 9.676 -22.403 1.00 76.44 167 GLY A N 1
ATOM 1303 C CA . GLY A 1 167 ? 13.672 9.813 -21.626 1.00 76.44 167 GLY A CA 1
ATOM 1304 C C . GLY A 1 167 ? 13.151 8.487 -21.075 1.00 76.44 167 GLY A C 1
ATOM 1305 O O . GLY A 1 167 ? 13.846 7.461 -21.105 1.00 76.44 167 GLY A O 1
ATOM 1306 N N . GLN A 1 168 ? 11.924 8.500 -20.555 1.00 72.25 168 GLN A N 1
ATOM 1307 C CA . GLN A 1 168 ? 11.305 7.380 -19.837 1.00 72.25 168 GLN A CA 1
ATOM 1308 C C . GLN A 1 168 ? 10.265 6.599 -20.660 1.00 72.25 168 GLN A C 1
ATOM 1310 O O . GLN A 1 168 ? 9.876 5.514 -20.235 1.00 72.25 168 GLN A O 1
ATOM 1315 N N . GLN A 1 169 ? 9.826 7.100 -21.820 1.00 69.81 169 GLN A N 1
ATOM 1316 C CA . GLN A 1 169 ? 8.833 6.429 -22.665 1.00 69.81 169 GLN A CA 1
ATOM 1317 C C . GLN A 1 169 ? 9.408 5.163 -23.299 1.00 69.81 169 GLN A C 1
ATOM 1319 O O . GLN A 1 169 ? 10.552 5.131 -23.765 1.00 69.81 169 GLN A O 1
ATOM 1324 N N . VAL A 1 170 ? 8.604 4.105 -23.307 1.00 73.81 170 VAL A N 1
ATOM 1325 C CA . VAL A 1 170 ? 8.977 2.785 -23.812 1.00 73.81 170 VAL A CA 1
ATOM 1326 C C . VAL A 1 170 ? 7.995 2.426 -24.913 1.00 73.81 170 VAL A C 1
ATOM 1328 O O . VAL A 1 170 ? 6.824 2.278 -24.591 1.00 73.81 170 VAL A O 1
ATOM 1331 N N . PRO A 1 171 ? 8.429 2.135 -26.149 1.00 77.31 171 PRO A N 1
ATOM 1332 C CA . PRO A 1 171 ? 9.807 2.047 -26.659 1.00 77.31 171 PRO A CA 1
ATOM 1333 C C . PRO A 1 171 ? 10.469 3.340 -27.187 1.00 77.31 171 PRO A C 1
ATOM 1335 O O . PRO A 1 171 ? 11.610 3.262 -27.653 1.00 77.31 171 PRO A O 1
ATOM 1338 N N . GLU A 1 172 ? 9.781 4.480 -27.189 1.00 73.06 172 GLU A N 1
ATOM 1339 C CA . GLU A 1 172 ? 10.068 5.634 -28.063 1.00 73.06 172 GLU A CA 1
ATOM 1340 C C . GLU A 1 172 ? 11.315 6.433 -27.688 1.00 73.06 172 GLU A C 1
ATOM 1342 O O . GLU A 1 172 ? 12.026 6.895 -28.582 1.00 73.06 172 GLU A O 1
ATOM 1347 N N . ASP A 1 173 ? 11.616 6.578 -26.393 1.00 82.19 173 ASP A N 1
ATOM 1348 C CA . ASP A 1 173 ? 12.726 7.417 -25.922 1.00 82.19 173 ASP A CA 1
ATOM 1349 C C . ASP A 1 173 ? 14.083 6.707 -26.064 1.00 82.19 173 ASP A C 1
ATOM 1351 O O . ASP A 1 173 ? 14.893 6.646 -25.131 1.00 82.19 173 ASP A O 1
ATOM 1355 N N . MET A 1 174 ? 14.307 6.071 -27.211 1.00 86.69 174 MET A N 1
ATOM 1356 C CA . MET A 1 174 ? 15.542 5.407 -27.592 1.00 86.69 174 MET A CA 1
ATOM 1357 C C . MET A 1 174 ? 15.683 5.377 -29.110 1.00 86.69 174 MET A C 1
ATOM 1359 O O . MET A 1 174 ? 14.806 4.889 -29.821 1.00 86.69 174 MET A O 1
ATOM 1363 N N . ALA A 1 175 ? 16.851 5.788 -29.590 1.00 86.81 175 ALA A N 1
ATOM 1364 C CA . ALA A 1 175 ? 17.204 5.765 -31.002 1.00 86.81 175 ALA A CA 1
ATOM 1365 C C . ALA A 1 175 ? 18.544 5.063 -31.222 1.00 86.81 175 ALA A C 1
ATOM 1367 O O . ALA A 1 175 ? 19.376 4.965 -30.314 1.00 86.81 175 ALA A O 1
ATOM 1368 N N . ILE A 1 176 ? 18.749 4.568 -32.444 1.00 90.00 176 ILE A N 1
ATOM 1369 C CA . ILE A 1 176 ? 20.068 4.102 -32.885 1.00 90.00 176 ILE A CA 1
ATOM 1370 C C . ILE A 1 176 ? 21.019 5.297 -32.814 1.00 90.00 176 ILE A C 1
ATOM 1372 O O . ILE A 1 176 ? 20.672 6.393 -33.253 1.00 90.00 176 ILE A O 1
ATOM 1376 N N . ALA A 1 177 ? 22.197 5.095 -32.232 1.00 87.62 177 ALA A N 1
ATOM 1377 C CA . ALA A 1 177 ? 23.163 6.172 -32.095 1.00 87.62 177 ALA A CA 1
ATOM 1378 C C . ALA A 1 177 ? 23.731 6.565 -33.467 1.00 87.62 177 ALA A C 1
ATOM 1380 O O . ALA A 1 177 ? 24.280 5.729 -34.183 1.00 87.62 177 ALA A O 1
ATOM 1381 N N . SER A 1 178 ? 23.611 7.847 -33.813 1.00 89.56 178 SER A N 1
ATOM 1382 C CA . SER A 1 178 ? 24.250 8.453 -34.983 1.00 89.56 178 SER A CA 1
ATOM 1383 C C . SER A 1 178 ? 25.354 9.396 -34.519 1.00 89.56 178 SER A C 1
ATOM 1385 O O . SER A 1 178 ? 25.123 10.217 -33.627 1.00 89.56 178 SER A O 1
ATOM 1387 N N . ALA A 1 179 ? 26.543 9.276 -35.114 1.00 88.25 179 ALA A N 1
ATOM 1388 C CA . ALA A 1 179 ? 27.684 10.126 -34.785 1.00 88.25 179 ALA A CA 1
ATOM 1389 C C . ALA A 1 179 ? 27.346 11.609 -34.999 1.00 88.25 179 ALA A C 1
ATOM 1391 O O . ALA A 1 179 ? 27.539 12.405 -34.084 1.00 88.25 179 ALA A O 1
ATOM 1392 N N . ASP A 1 180 ? 26.748 11.943 -36.145 1.00 88.69 180 ASP A N 1
ATOM 1393 C CA . ASP A 1 180 ? 26.366 13.316 -36.493 1.00 88.69 180 ASP A CA 1
ATOM 1394 C C . ASP A 1 180 ? 25.399 13.896 -35.454 1.00 88.69 180 ASP A C 1
ATOM 1396 O O . ASP A 1 180 ? 25.629 14.969 -34.905 1.00 88.69 180 ASP A O 1
ATOM 1400 N N . THR A 1 181 ? 24.363 13.134 -35.084 1.00 86.88 181 THR A N 1
ATOM 1401 C CA . THR A 1 181 ? 23.373 13.570 -34.088 1.00 86.88 181 THR A CA 1
ATOM 1402 C C . THR A 1 181 ? 23.995 13.794 -32.711 1.00 86.88 181 THR A C 1
ATOM 1404 O O . THR A 1 181 ? 23.666 14.772 -32.043 1.00 86.88 181 THR A O 1
ATOM 1407 N N . LEU A 1 182 ? 24.890 12.905 -32.271 1.00 89.56 182 LEU A N 1
ATOM 1408 C CA . LEU A 1 182 ? 25.552 13.027 -30.971 1.00 89.56 182 LEU A CA 1
ATOM 1409 C C . LEU A 1 182 ? 26.514 14.221 -30.929 1.00 89.56 182 LEU A C 1
ATOM 1411 O O . LEU A 1 182 ? 26.551 14.938 -29.928 1.00 89.56 182 LEU A O 1
ATOM 1415 N N . VAL A 1 183 ? 27.264 14.454 -32.010 1.00 89.62 183 VAL A N 1
ATOM 1416 C CA . VAL A 1 183 ? 28.164 15.607 -32.141 1.00 89.62 183 VAL A CA 1
ATOM 1417 C C . VAL A 1 183 ? 27.361 16.906 -32.151 1.00 89.62 183 VAL A C 1
ATOM 1419 O O . VAL A 1 183 ? 27.653 17.800 -31.358 1.00 89.62 183 VAL A O 1
ATOM 1422 N N . ASP A 1 184 ? 26.296 16.984 -32.949 1.00 88.00 184 ASP A N 1
ATOM 1423 C CA . ASP A 1 184 ? 25.411 18.151 -32.991 1.00 88.00 184 ASP A CA 1
ATOM 1424 C C . ASP A 1 184 ? 24.820 18.466 -31.613 1.00 88.00 184 ASP A C 1
ATOM 1426 O O . ASP A 1 184 ? 24.807 19.618 -31.178 1.00 88.00 184 ASP A O 1
ATOM 1430 N N . GLN A 1 185 ? 24.349 17.447 -30.888 1.00 85.19 185 GLN A N 1
ATOM 1431 C CA . GLN A 1 185 ? 23.818 17.618 -29.534 1.00 85.19 185 GLN A CA 1
ATOM 1432 C C . GLN A 1 185 ? 24.886 18.096 -28.541 1.00 85.19 185 GLN A C 1
ATOM 1434 O O . GLN A 1 185 ? 24.581 18.909 -27.672 1.00 85.19 185 GLN A O 1
ATOM 1439 N N . ALA A 1 186 ? 26.130 17.629 -28.663 1.00 86.81 186 ALA A N 1
ATOM 1440 C CA . ALA A 1 186 ? 27.220 18.053 -27.790 1.00 86.81 186 ALA A CA 1
ATOM 1441 C C . ALA A 1 186 ? 27.702 19.487 -28.069 1.00 86.81 186 ALA A C 1
ATOM 1443 O O . ALA A 1 186 ? 28.177 20.154 -27.148 1.00 86.81 186 ALA A O 1
ATOM 1444 N N . LEU A 1 187 ? 27.580 19.956 -29.316 1.00 84.56 187 LEU A N 1
ATOM 1445 C CA . LEU A 1 187 ? 28.008 21.290 -29.752 1.00 84.56 187 LEU A CA 1
ATOM 1446 C C . LEU A 1 187 ? 26.947 22.381 -29.545 1.00 84.56 187 LEU A C 1
ATOM 1448 O O . LEU A 1 187 ? 27.290 23.566 -29.527 1.00 84.56 187 LEU A O 1
ATOM 1452 N N . LYS A 1 188 ? 25.672 22.014 -29.355 1.00 79.56 188 LYS A N 1
ATOM 1453 C CA . LYS A 1 188 ? 24.603 22.965 -29.014 1.00 79.56 188 LYS A CA 1
ATOM 1454 C C . LYS A 1 188 ? 24.905 23.632 -27.664 1.00 79.56 188 LYS A C 1
ATOM 1456 O O . LYS A 1 188 ? 24.780 23.033 -26.603 1.00 79.56 188 LYS A O 1
ATOM 1461 N N . THR A 1 189 ? 25.311 24.901 -27.713 1.00 52.50 189 THR A N 1
ATOM 1462 C CA . THR A 1 189 ? 25.795 25.700 -26.571 1.00 52.50 189 THR A CA 1
ATOM 1463 C C . THR A 1 189 ? 24.694 26.348 -25.717 1.00 52.50 189 THR A C 1
ATOM 1465 O O . THR A 1 189 ? 25.008 27.107 -24.803 1.00 52.50 189 THR A O 1
ATOM 1468 N N . ALA A 1 190 ? 23.415 26.044 -25.956 1.00 48.00 190 ALA A N 1
ATOM 1469 C CA . ALA A 1 190 ? 22.295 26.539 -25.155 1.00 48.00 190 ALA A CA 1
ATOM 1470 C C . ALA A 1 190 ? 21.601 25.386 -24.420 1.00 48.00 190 ALA A C 1
ATOM 1472 O O . ALA A 1 190 ? 21.384 24.321 -24.997 1.00 48.00 190 ALA A O 1
ATOM 1473 N N . THR A 1 191 ? 21.238 25.620 -23.154 1.00 46.53 191 THR A N 1
ATOM 1474 C CA . THR A 1 191 ? 20.353 24.764 -22.349 1.00 46.53 191 THR A CA 1
ATOM 1475 C C . THR A 1 191 ? 19.183 24.293 -23.218 1.00 46.53 191 THR A C 1
ATOM 1477 O O . THR A 1 191 ? 18.593 25.145 -23.889 1.00 46.53 191 THR A O 1
ATOM 1480 N N . PRO A 1 192 ? 18.836 22.992 -23.257 1.00 41.91 192 PRO A N 1
ATOM 1481 C CA . PRO A 1 192 ? 17.809 22.508 -24.168 1.00 41.91 192 PRO A CA 1
ATOM 1482 C C . PRO A 1 192 ? 16.484 23.206 -23.853 1.00 41.91 192 PRO A C 1
ATOM 1484 O O . PRO A 1 192 ? 15.849 22.948 -22.831 1.00 41.91 192 PRO A O 1
ATOM 1487 N N . ASN A 1 193 ? 16.069 24.114 -24.737 1.00 37.19 193 ASN A N 1
ATOM 1488 C CA . ASN A 1 193 ? 14.678 24.521 -24.805 1.00 37.19 193 ASN A CA 1
ATOM 1489 C C . ASN A 1 193 ? 13.885 23.275 -25.224 1.00 37.19 193 ASN A C 1
ATOM 1491 O O . ASN A 1 193 ? 14.364 22.496 -26.051 1.00 37.19 193 ASN A O 1
ATOM 1495 N N . ARG A 1 194 ? 12.720 23.049 -24.610 1.00 42.22 194 ARG A N 1
ATOM 1496 C CA . ARG A 1 194 ? 11.865 21.861 -24.796 1.00 42.22 194 ARG A CA 1
ATOM 1497 C C . ARG A 1 194 ? 11.229 21.812 -26.195 1.00 42.22 194 ARG A C 1
ATOM 1499 O O . ARG A 1 194 ? 10.010 21.791 -26.325 1.00 42.22 194 ARG A O 1
ATOM 1506 N N . GLU A 1 195 ? 12.031 21.775 -27.246 1.00 34.84 195 GLU A N 1
ATOM 1507 C CA . GLU A 1 195 ? 11.571 21.464 -28.592 1.00 34.84 195 GLU A CA 1
ATOM 1508 C C . GLU A 1 195 ? 11.868 19.992 -28.860 1.00 34.84 195 GLU A C 1
ATOM 1510 O O . GLU A 1 195 ? 13.018 19.565 -28.968 1.00 34.84 195 GLU A O 1
ATOM 1515 N N . ARG A 1 196 ? 10.798 19.189 -28.891 1.00 41.06 196 ARG A N 1
ATOM 1516 C CA . ARG A 1 196 ? 10.849 17.779 -29.276 1.00 41.06 196 ARG A CA 1
ATOM 1517 C C . ARG A 1 196 ? 11.417 17.690 -30.689 1.00 41.06 196 ARG A C 1
ATOM 1519 O O . ARG A 1 196 ? 10.756 18.060 -31.655 1.00 41.06 196 ARG A O 1
ATOM 1526 N N . VAL A 1 197 ? 12.643 17.195 -30.808 1.00 39.59 197 VAL A N 1
ATOM 1527 C CA . VAL A 1 197 ? 13.222 16.859 -32.107 1.00 39.59 197 VAL A CA 1
ATOM 1528 C C . VAL A 1 197 ? 12.498 15.613 -32.611 1.00 39.59 197 VAL A C 1
ATOM 1530 O O . VAL A 1 197 ? 12.685 14.520 -32.080 1.00 39.59 197 VAL A O 1
ATOM 1533 N N . HIS A 1 198 ? 11.639 15.784 -33.615 1.00 34.09 198 HIS A N 1
ATOM 1534 C CA . HIS A 1 198 ? 11.025 14.671 -34.330 1.00 34.09 198 HIS A CA 1
ATOM 1535 C C . HIS A 1 198 ? 12.113 13.893 -35.082 1.00 34.09 198 HIS A C 1
ATOM 1537 O O . HIS A 1 198 ? 12.600 14.331 -36.123 1.00 34.09 198 HIS A O 1
ATOM 1543 N N . HIS A 1 199 ? 12.495 12.727 -34.563 1.00 40.66 199 HIS A N 1
ATOM 1544 C CA . HIS A 1 199 ? 13.213 11.738 -35.358 1.00 40.66 199 HIS A CA 1
ATOM 1545 C C . HIS A 1 199 ? 12.227 11.079 -36.327 1.00 40.66 199 HIS A C 1
ATOM 1547 O O . HIS A 1 199 ? 11.200 10.539 -35.918 1.00 40.66 199 HIS A O 1
ATOM 1553 N N . VAL A 1 200 ? 12.535 11.156 -37.622 1.00 30.09 200 VAL A N 1
ATOM 1554 C CA . VAL A 1 200 ? 11.742 10.554 -38.698 1.00 30.09 200 VAL A CA 1
ATOM 1555 C C . VAL A 1 200 ? 11.971 9.039 -38.696 1.00 30.09 200 VAL A C 1
ATOM 1557 O O . VAL A 1 200 ? 12.829 8.537 -39.415 1.00 30.09 200 VAL A O 1
ATOM 1560 N N . ASP A 1 201 ? 11.217 8.307 -37.878 1.00 36.84 201 ASP A N 1
ATOM 1561 C CA . ASP A 1 201 ? 10.941 6.890 -38.127 1.00 36.84 201 ASP A CA 1
ATOM 1562 C C . ASP A 1 201 ? 9.666 6.798 -38.993 1.00 36.84 201 ASP A C 1
ATOM 1564 O O . ASP A 1 201 ? 8.694 7.527 -38.786 1.00 36.84 201 ASP A O 1
ATOM 1568 N N . ALA A 1 202 ? 9.686 5.926 -40.007 1.00 30.02 202 ALA A N 1
ATOM 1569 C CA . ALA A 1 202 ? 8.563 5.697 -40.920 1.00 30.02 202 ALA A CA 1
ATOM 1570 C C . ALA A 1 202 ? 7.265 5.346 -40.155 1.00 30.02 202 ALA A C 1
ATOM 1572 O O . ALA A 1 202 ? 7.346 4.687 -39.115 1.00 30.02 202 ALA A O 1
ATOM 1573 N N . PRO A 1 203 ? 6.067 5.719 -40.658 1.00 29.52 203 PRO A N 1
ATOM 1574 C CA . PRO A 1 203 ? 4.808 5.467 -39.964 1.00 29.52 203 PRO A CA 1
ATOM 1575 C C . PRO A 1 203 ? 4.576 3.958 -39.820 1.00 29.52 203 PRO A C 1
ATOM 1577 O O . PRO A 1 203 ? 4.175 3.263 -40.754 1.00 29.52 203 PRO A O 1
ATOM 1580 N N . MET A 1 204 ? 4.850 3.444 -38.624 1.00 39.81 204 MET A N 1
ATOM 1581 C CA . MET A 1 204 ? 4.547 2.074 -38.237 1.00 39.81 204 MET A CA 1
ATOM 1582 C C . MET A 1 204 ? 3.041 1.979 -37.992 1.00 39.81 204 MET A C 1
ATOM 1584 O O . MET A 1 204 ? 2.526 2.483 -36.995 1.00 39.81 204 MET A O 1
ATOM 1588 N N . GLY A 1 205 ? 2.317 1.342 -38.914 1.00 37.91 205 GLY A N 1
ATOM 1589 C CA . GLY A 1 205 ? 0.904 1.020 -38.717 1.00 37.91 205 GLY A CA 1
ATOM 1590 C C . GLY A 1 205 ? 0.690 0.218 -37.427 1.00 37.91 205 GLY A C 1
ATOM 1591 O O . GLY A 1 205 ? 1.517 -0.623 -37.074 1.00 37.91 205 GLY A O 1
ATOM 1592 N N . MET A 1 206 ? -0.419 0.485 -36.725 1.00 34.81 206 MET A N 1
ATOM 1593 C CA . MET A 1 206 ? -0.743 -0.110 -35.420 1.00 34.81 206 MET A CA 1
ATOM 1594 C C . MET A 1 206 ? -0.566 -1.649 -35.411 1.00 34.81 206 MET A C 1
ATOM 1596 O O . MET A 1 206 ? -1.349 -2.360 -36.050 1.00 34.81 206 MET A O 1
ATOM 1600 N N . PRO A 1 207 ? 0.425 -2.191 -34.680 1.00 40.28 207 PRO A N 1
ATOM 1601 C CA . PRO A 1 207 ? 0.714 -3.622 -34.672 1.00 40.28 207 PRO A CA 1
ATOM 1602 C C . PRO A 1 207 ? -0.267 -4.424 -33.805 1.00 40.28 207 PRO A C 1
ATOM 1604 O O . PRO A 1 207 ? -0.827 -3.921 -32.840 1.00 40.28 207 PRO A O 1
ATOM 1607 N N . ARG A 1 208 ? -0.450 -5.719 -34.108 1.00 38.03 208 ARG A N 1
ATOM 1608 C CA . ARG A 1 208 ? -1.443 -6.606 -33.455 1.00 38.03 208 ARG A CA 1
ATOM 1609 C C . ARG A 1 208 ? -1.282 -6.741 -31.931 1.00 38.03 208 ARG A C 1
ATOM 1611 O O . ARG A 1 208 ? -2.297 -6.909 -31.266 1.00 38.03 208 ARG A O 1
ATOM 1618 N N . TRP A 1 209 ? -0.072 -6.614 -31.378 1.00 42.56 209 TRP A N 1
ATOM 1619 C CA . TRP A 1 209 ? 0.166 -6.655 -29.923 1.00 42.56 209 TRP A CA 1
ATOM 1620 C C . TRP A 1 209 ? -0.408 -5.432 -29.193 1.00 42.56 209 TRP A C 1
ATOM 1622 O O . TRP A 1 209 ? -0.717 -5.523 -28.005 1.00 42.56 209 TRP A O 1
ATOM 1632 N N . SER A 1 210 ? -0.654 -4.320 -29.906 1.00 46.66 210 SER A N 1
ATOM 1633 C CA . SER A 1 210 ? -1.393 -3.194 -29.340 1.00 46.66 210 SER A CA 1
ATOM 1634 C C . SER A 1 210 ? -2.778 -3.643 -28.894 1.00 46.66 210 SER A C 1
ATOM 1636 O O . SER A 1 210 ? -3.239 -3.174 -27.874 1.00 46.66 210 SER A O 1
ATOM 1638 N N . ARG A 1 211 ? -3.434 -4.609 -29.553 1.00 46.44 211 ARG A N 1
ATOM 1639 C CA . ARG A 1 211 ? -4.765 -5.088 -29.136 1.00 46.44 211 ARG A CA 1
ATOM 1640 C C . ARG A 1 211 ? -4.745 -5.866 -27.823 1.00 46.44 211 ARG A C 1
ATOM 1642 O O . ARG A 1 211 ? -5.715 -5.755 -27.075 1.00 46.44 211 ARG A O 1
ATOM 1649 N N . ASP A 1 212 ? -3.667 -6.589 -27.533 1.00 53.03 212 ASP A N 1
ATOM 1650 C CA . ASP A 1 212 ? -3.516 -7.366 -26.298 1.00 53.03 212 ASP A CA 1
ATOM 1651 C C . ASP A 1 212 ? -3.045 -6.478 -25.137 1.00 53.03 212 ASP A C 1
ATOM 1653 O O . ASP A 1 212 ? -3.617 -6.554 -24.048 1.00 53.03 212 ASP A O 1
ATOM 1657 N N . VAL A 1 213 ? -2.144 -5.518 -25.390 1.00 54.75 213 VAL A N 1
ATOM 1658 C CA . VAL A 1 213 ? -1.807 -4.440 -24.438 1.00 54.75 213 VAL A CA 1
ATOM 1659 C C . VAL A 1 213 ? -2.993 -3.508 -24.192 1.00 54.75 213 VAL A C 1
ATOM 1661 O O . VAL A 1 213 ? -3.265 -3.161 -23.050 1.00 54.75 213 VAL A O 1
ATOM 1664 N N . LEU A 1 214 ? -3.771 -3.149 -25.216 1.00 58.03 214 LEU A N 1
ATOM 1665 C CA . LEU A 1 214 ? -5.032 -2.405 -25.082 1.00 58.03 214 LEU A CA 1
ATOM 1666 C C . LEU A 1 214 ? -6.113 -3.265 -24.412 1.00 58.03 214 LEU A C 1
ATOM 1668 O O . LEU A 1 214 ? -7.018 -2.734 -23.775 1.00 58.03 214 LEU A O 1
ATOM 1672 N N . GLY A 1 215 ? -6.061 -4.590 -24.547 1.00 64.94 215 GLY A N 1
ATOM 1673 C CA . GLY A 1 215 ? -6.937 -5.531 -23.852 1.00 64.94 215 GLY A CA 1
ATOM 1674 C C . GLY A 1 215 ? -6.655 -5.555 -22.352 1.00 64.94 215 GLY A C 1
ATOM 1675 O O . GLY A 1 215 ? -7.568 -5.336 -21.553 1.00 64.94 215 GLY A O 1
ATOM 1676 N N . GLN A 1 216 ? -5.390 -5.746 -21.973 1.00 69.06 216 GLN A N 1
ATOM 1677 C CA . GLN A 1 216 ? -4.935 -5.651 -20.585 1.00 69.06 216 GLN A CA 1
ATOM 1678 C C . GLN A 1 216 ? -5.116 -4.233 -20.026 1.00 69.06 216 GLN A C 1
ATOM 1680 O O . GLN A 1 216 ? -5.602 -4.077 -18.909 1.00 69.06 216 GLN A O 1
ATOM 1685 N N . GLY A 1 217 ? -4.843 -3.206 -20.830 1.00 73.12 217 GLY A N 1
ATOM 1686 C CA . GLY A 1 217 ? -5.062 -1.803 -20.497 1.00 73.12 217 GLY A CA 1
ATOM 1687 C C . GLY A 1 217 ? -6.528 -1.489 -20.234 1.00 73.12 217 GLY A C 1
ATOM 1688 O O . GLY A 1 217 ? -6.835 -0.916 -19.200 1.00 73.12 217 GLY A O 1
ATOM 1689 N N . ARG A 1 218 ? -7.464 -1.947 -21.078 1.00 78.62 218 ARG A N 1
ATOM 1690 C CA . ARG A 1 218 ? -8.910 -1.785 -20.832 1.00 78.62 218 ARG A CA 1
ATOM 1691 C C . ARG A 1 218 ? -9.359 -2.470 -19.546 1.00 78.62 218 ARG A C 1
ATOM 1693 O O . ARG A 1 218 ? -10.139 -1.882 -18.799 1.00 78.62 218 ARG A O 1
ATOM 1700 N N . ARG A 1 219 ? -8.870 -3.686 -19.272 1.00 81.50 219 ARG A N 1
ATOM 1701 C CA . ARG A 1 219 ? -9.165 -4.398 -18.016 1.00 81.50 219 ARG A CA 1
ATOM 1702 C C . ARG A 1 219 ? -8.646 -3.624 -16.807 1.00 81.50 219 ARG A C 1
ATOM 1704 O O . ARG A 1 219 ? -9.402 -3.409 -15.865 1.00 81.50 219 ARG A O 1
ATOM 1711 N N . LEU A 1 220 ? -7.402 -3.152 -16.863 1.00 86.25 220 LEU A N 1
ATOM 1712 C CA . LEU A 1 220 ? -6.800 -2.352 -15.802 1.00 86.25 220 LEU A CA 1
ATOM 1713 C C . LEU A 1 220 ? -7.528 -1.013 -15.610 1.00 86.25 220 LEU A C 1
ATOM 1715 O O . LEU A 1 220 ? -7.875 -0.666 -14.488 1.00 86.25 220 LEU A O 1
ATOM 1719 N N . SER A 1 221 ? -7.836 -0.287 -16.686 1.00 87.38 221 SER A N 1
ATOM 1720 C CA . SER A 1 221 ? -8.593 0.968 -16.622 1.00 87.38 221 SER A CA 1
ATOM 1721 C C . SER A 1 221 ? -9.992 0.766 -16.044 1.00 87.38 221 SER A C 1
ATOM 1723 O O . SER A 1 221 ? -10.427 1.566 -15.222 1.00 87.38 221 SER A O 1
ATOM 1725 N N . SER A 1 222 ? -10.690 -0.309 -16.429 1.00 90.38 222 SER A N 1
ATOM 1726 C CA . SER A 1 222 ? -12.001 -0.659 -15.869 1.00 90.38 222 SER A CA 1
ATOM 1727 C C . SER A 1 222 ? -11.920 -1.011 -14.380 1.00 90.38 222 SER A C 1
ATOM 1729 O O . SER A 1 222 ? -12.794 -0.630 -13.602 1.00 90.38 222 SER A O 1
ATOM 1731 N N . LEU A 1 223 ? -10.867 -1.718 -13.966 1.00 92.06 223 LEU A N 1
ATOM 1732 C CA . LEU A 1 223 ? -10.608 -2.030 -12.564 1.00 92.06 223 LEU A CA 1
ATOM 1733 C C . LEU A 1 223 ? -10.346 -0.761 -11.739 1.00 92.06 223 LEU A C 1
ATOM 1735 O O . LEU A 1 223 ? -11.021 -0.539 -10.738 1.00 92.06 223 LEU A O 1
ATOM 1739 N N . LEU A 1 224 ? -9.428 0.097 -12.187 1.00 94.06 224 LEU A N 1
ATOM 1740 C CA . LEU A 1 224 ? -9.106 1.360 -11.517 1.00 94.06 224 LEU A CA 1
ATOM 1741 C C . LEU A 1 224 ? -10.311 2.308 -11.466 1.00 94.06 224 LEU A C 1
ATOM 1743 O O . LEU A 1 224 ? -10.532 2.956 -10.451 1.00 94.06 224 LEU A O 1
ATOM 1747 N N . ALA A 1 225 ? -11.136 2.352 -12.518 1.00 95.31 225 ALA A N 1
ATOM 1748 C CA . ALA A 1 225 ? -12.363 3.147 -12.523 1.00 95.31 225 ALA A CA 1
ATOM 1749 C C . ALA A 1 225 ? -13.361 2.684 -11.451 1.00 95.31 225 ALA A C 1
ATOM 1751 O O . ALA A 1 225 ? -13.932 3.518 -10.753 1.00 95.31 225 ALA A O 1
ATOM 1752 N N . ARG A 1 226 ? -13.538 1.368 -11.280 1.00 96.06 226 ARG A N 1
ATOM 1753 C CA . ARG A 1 226 ? -14.402 0.813 -10.226 1.00 96.06 226 ARG A CA 1
ATOM 1754 C C . ARG A 1 226 ? -13.829 1.037 -8.826 1.00 96.06 226 ARG A C 1
ATOM 1756 O O . ARG A 1 226 ? -14.590 1.329 -7.912 1.00 96.06 226 ARG A O 1
ATOM 1763 N N . LEU A 1 227 ? -12.506 0.957 -8.653 1.00 96.44 227 LEU A N 1
ATOM 1764 C CA . LEU A 1 227 ? -11.854 1.321 -7.387 1.00 96.44 227 LEU A CA 1
ATOM 1765 C C . LEU A 1 227 ? -12.073 2.801 -7.050 1.00 96.44 227 LEU A C 1
ATOM 1767 O O . LEU A 1 227 ? -12.444 3.110 -5.923 1.00 96.44 227 LEU A O 1
ATOM 1771 N N . ARG A 1 228 ? -11.944 3.691 -8.041 1.00 96.19 228 ARG A N 1
ATOM 1772 C CA . ARG A 1 228 ? -12.186 5.133 -7.892 1.00 96.19 228 ARG A CA 1
ATOM 1773 C C . ARG A 1 228 ? -13.621 5.469 -7.503 1.00 96.19 228 ARG A C 1
ATOM 1775 O O . ARG A 1 228 ? -13.841 6.386 -6.727 1.00 96.19 228 ARG A O 1
ATOM 1782 N N . GLN A 1 229 ? -14.589 4.739 -8.052 1.00 94.81 229 GLN A N 1
ATOM 1783 C CA . GLN A 1 229 ? -16.003 4.908 -7.707 1.00 94.81 229 GLN A CA 1
ATOM 1784 C C . GLN A 1 229 ? -16.329 4.402 -6.303 1.00 94.81 229 GLN A C 1
ATOM 1786 O O . GLN A 1 229 ? -17.248 4.914 -5.676 1.00 94.81 229 GLN A O 1
ATOM 1791 N N . ARG A 1 230 ? -15.614 3.377 -5.835 1.00 94.50 230 ARG A N 1
ATOM 1792 C CA . ARG A 1 230 ? -15.910 2.718 -4.566 1.00 94.50 230 ARG A CA 1
ATOM 1793 C C . ARG A 1 230 ? -15.222 3.371 -3.372 1.00 94.50 230 ARG A C 1
ATOM 1795 O O . ARG A 1 230 ? -15.809 3.415 -2.301 1.00 94.50 230 ARG A O 1
ATOM 1802 N N . ILE A 1 231 ? -13.957 3.754 -3.521 1.00 95.38 231 ILE A N 1
ATOM 1803 C CA . ILE A 1 231 ? -13.105 4.094 -2.383 1.00 95.38 231 ILE A CA 1
ATOM 1804 C C . ILE A 1 231 ? -12.783 5.581 -2.427 1.00 95.38 231 ILE A C 1
ATOM 1806 O O . ILE A 1 231 ? -12.061 6.057 -3.307 1.00 95.38 231 ILE A O 1
ATOM 1810 N N . THR A 1 232 ? -13.302 6.305 -1.442 1.00 95.31 232 THR A N 1
ATOM 1811 C CA . THR A 1 232 ? -13.042 7.730 -1.248 1.00 95.31 232 THR A CA 1
ATOM 1812 C C . THR A 1 232 ? -11.534 7.977 -1.114 1.00 95.31 232 THR A C 1
ATOM 1814 O O . THR A 1 232 ? -10.825 7.232 -0.436 1.00 95.31 232 THR A O 1
ATOM 1817 N N . GLY A 1 233 ? -11.007 9.002 -1.788 1.00 94.81 233 GLY A N 1
ATOM 1818 C CA . GLY A 1 233 ? -9.571 9.314 -1.786 1.00 94.81 233 GLY A CA 1
ATOM 1819 C C . GLY A 1 233 ? -8.720 8.521 -2.793 1.00 94.81 233 GLY A C 1
ATOM 1820 O O . GLY A 1 233 ? -7.500 8.689 -2.837 1.00 94.81 233 GLY A O 1
ATOM 1821 N N . PHE A 1 234 ? -9.306 7.602 -3.580 1.00 96.75 234 PHE A N 1
ATOM 1822 C CA . PHE A 1 234 ? -8.526 6.756 -4.499 1.00 96.75 234 PHE A CA 1
ATOM 1823 C C . PHE A 1 234 ? -7.922 7.547 -5.670 1.00 96.75 234 PHE A C 1
ATOM 1825 O O . PHE A 1 234 ? -6.827 7.224 -6.125 1.00 96.75 234 PHE A O 1
ATOM 1832 N N . SER A 1 235 ? -8.596 8.603 -6.137 1.00 95.81 235 SER A N 1
ATOM 1833 C CA . SER A 1 235 ? -8.061 9.504 -7.171 1.00 95.81 235 SER A CA 1
ATOM 1834 C C . SER A 1 235 ? -6.798 10.221 -6.695 1.00 95.81 235 SER A C 1
ATOM 1836 O O . SER A 1 235 ? -5.842 10.384 -7.449 1.00 95.81 235 SER A O 1
ATOM 1838 N N . GLU A 1 236 ? -6.777 10.634 -5.433 1.00 96.62 236 GLU A N 1
ATOM 1839 C CA . GLU A 1 236 ? -5.645 11.300 -4.805 1.00 96.62 236 GLU A CA 1
ATOM 1840 C C . GLU A 1 236 ? -4.505 10.315 -4.578 1.00 96.62 236 GLU A C 1
ATOM 1842 O O . GLU A 1 236 ? -3.353 10.655 -4.837 1.00 96.62 236 GLU A O 1
ATOM 1847 N N . LEU A 1 237 ? -4.813 9.064 -4.214 1.00 97.19 237 LEU A N 1
ATOM 1848 C CA . LEU A 1 237 ? -3.821 7.993 -4.225 1.00 97.19 237 LEU A CA 1
ATOM 1849 C C . LEU A 1 237 ? -3.220 7.810 -5.631 1.00 97.19 237 LEU A C 1
ATOM 1851 O O . LEU A 1 237 ? -2.000 7.794 -5.754 1.00 97.19 237 LEU A O 1
ATOM 1855 N N . GLU A 1 238 ? -4.022 7.743 -6.699 1.00 95.12 238 GLU A N 1
ATOM 1856 C CA . GLU A 1 238 ? -3.501 7.708 -8.080 1.00 95.12 238 GLU A CA 1
ATOM 1857 C C . GLU A 1 238 ? -2.583 8.897 -8.393 1.00 95.12 238 GLU A C 1
ATOM 1859 O O . GLU A 1 238 ? -1.522 8.711 -8.991 1.00 95.12 238 GLU A O 1
ATOM 1864 N N . ALA A 1 239 ? -2.948 10.099 -7.947 1.00 95.12 239 ALA A N 1
ATOM 1865 C CA . ALA A 1 239 ? -2.134 11.289 -8.145 1.00 95.12 239 ALA A CA 1
ATOM 1866 C C . ALA A 1 239 ? -0.807 11.237 -7.366 1.00 95.12 239 ALA A C 1
ATOM 1868 O O . ALA A 1 239 ? 0.208 11.688 -7.892 1.00 95.12 239 ALA A O 1
ATOM 1869 N N . ILE A 1 240 ? -0.769 10.634 -6.169 1.00 95.88 240 ILE A N 1
ATOM 1870 C CA . ILE A 1 240 ? 0.480 10.358 -5.438 1.00 95.88 240 ILE A CA 1
ATOM 1871 C C . ILE A 1 240 ? 1.392 9.423 -6.239 1.00 95.88 240 ILE A C 1
ATOM 1873 O O . ILE A 1 240 ? 2.591 9.680 -6.341 1.00 95.88 240 ILE A O 1
ATOM 1877 N N . TRP A 1 241 ? 0.840 8.367 -6.842 1.00 91.75 241 TRP A N 1
ATOM 1878 C CA . TRP A 1 241 ? 1.609 7.467 -7.708 1.00 91.75 241 TRP A CA 1
ATOM 1879 C C . TRP A 1 241 ? 2.137 8.184 -8.956 1.00 91.75 241 TRP A C 1
ATOM 1881 O O . TRP A 1 241 ? 3.288 7.982 -9.334 1.00 91.75 241 TRP A O 1
ATOM 1891 N N . ASP A 1 242 ? 1.364 9.107 -9.534 1.00 88.75 242 ASP A N 1
ATOM 1892 C CA . ASP A 1 242 ? 1.826 9.924 -10.661 1.00 88.75 242 ASP A CA 1
ATOM 1893 C C . ASP A 1 242 ? 3.052 10.790 -10.304 1.00 88.75 242 ASP A C 1
ATOM 1895 O O . ASP A 1 242 ? 3.898 11.034 -11.173 1.00 88.75 242 ASP A O 1
ATOM 1899 N N . LEU A 1 243 ? 3.206 11.204 -9.036 1.00 88.56 243 LEU A N 1
ATOM 1900 C CA . LEU A 1 243 ? 4.393 11.937 -8.577 1.00 88.56 243 LEU A CA 1
ATOM 1901 C C . LEU A 1 243 ? 5.668 11.096 -8.665 1.00 88.56 243 LEU A C 1
ATOM 1903 O O . LEU A 1 243 ? 6.728 11.657 -8.928 1.00 88.56 243 LEU A O 1
ATOM 1907 N N . ALA A 1 244 ? 5.592 9.771 -8.504 1.00 83.69 244 ALA A N 1
ATOM 1908 C CA . ALA A 1 244 ? 6.768 8.897 -8.530 1.00 83.69 244 ALA A CA 1
ATOM 1909 C C . ALA A 1 244 ? 7.523 8.936 -9.874 1.00 83.69 244 ALA A C 1
ATOM 1911 O O . ALA A 1 244 ? 8.709 8.618 -9.926 1.00 83.69 244 ALA A O 1
ATOM 1912 N N . SER A 1 245 ? 6.860 9.372 -10.952 1.00 75.19 245 SER A N 1
ATOM 1913 C CA . SER A 1 245 ? 7.471 9.570 -12.275 1.00 75.19 245 SER A CA 1
ATOM 1914 C C . SER A 1 245 ? 8.246 10.890 -12.429 1.00 75.19 245 SER A C 1
ATOM 1916 O O . SER A 1 245 ? 8.960 11.081 -13.414 1.00 75.19 245 SER A O 1
ATOM 1918 N N . LEU A 1 246 ? 8.112 11.819 -11.476 1.00 78.38 246 LEU A N 1
ATOM 1919 C CA . LEU A 1 246 ? 8.705 13.156 -11.535 1.00 78.38 246 LEU A CA 1
ATOM 1920 C C . LEU A 1 246 ? 10.063 13.211 -10.814 1.00 78.38 246 LEU A C 1
ATOM 1922 O O . LEU A 1 246 ? 10.302 12.428 -9.900 1.00 78.38 246 LEU A O 1
ATOM 1926 N N . PRO A 1 247 ? 10.948 14.174 -11.136 1.00 75.88 247 PRO A N 1
ATOM 1927 C CA . PRO A 1 247 ? 12.167 14.411 -10.357 1.00 75.88 247 PRO A CA 1
ATOM 1928 C C . PRO A 1 247 ? 11.861 14.778 -8.897 1.00 75.88 247 PRO A C 1
ATOM 1930 O O . PRO A 1 247 ? 10.919 15.531 -8.640 1.00 75.88 247 PRO A O 1
ATOM 1933 N N . SER A 1 248 ? 12.693 14.344 -7.942 1.00 76.44 248 SER A N 1
ATOM 1934 C CA . SER A 1 248 ? 12.423 14.459 -6.493 1.00 76.44 248 SER A CA 1
ATOM 1935 C C . SER A 1 248 ? 12.095 15.880 -6.016 1.00 76.44 248 SER A C 1
ATOM 1937 O O . SER A 1 248 ? 11.243 16.056 -5.152 1.00 76.44 248 SER A O 1
ATOM 1939 N N . ARG A 1 249 ? 12.727 16.910 -6.602 1.00 77.75 249 ARG A N 1
ATOM 1940 C CA . ARG A 1 249 ? 12.436 18.321 -6.273 1.00 77.75 249 ARG A CA 1
ATOM 1941 C C . ARG A 1 249 ? 11.015 18.740 -6.659 1.00 77.75 249 ARG A C 1
ATOM 1943 O O . ARG A 1 249 ? 10.388 19.505 -5.942 1.00 77.75 249 ARG A O 1
ATOM 1950 N N . VAL A 1 250 ? 10.508 18.233 -7.782 1.00 84.62 250 VAL A N 1
ATOM 1951 C CA . VAL A 1 250 ? 9.150 18.524 -8.268 1.00 84.62 250 VAL A CA 1
ATOM 1952 C C . VAL A 1 250 ? 8.115 17.717 -7.484 1.00 84.62 250 VAL A C 1
ATOM 1954 O O . VAL A 1 250 ? 7.001 18.192 -7.273 1.00 84.62 250 VAL A O 1
ATOM 1957 N N . GLN A 1 251 ? 8.484 16.515 -7.026 1.00 87.94 251 GLN A N 1
ATOM 1958 C CA . GLN A 1 251 ? 7.616 15.681 -6.194 1.00 87.94 251 GLN A CA 1
ATOM 1959 C C . GLN A 1 251 ? 7.162 16.420 -4.934 1.00 87.94 251 GLN A C 1
ATOM 1961 O O . GLN A 1 251 ? 5.975 16.414 -4.638 1.00 87.94 251 GLN A O 1
ATOM 1966 N N . GLU A 1 252 ? 8.078 17.077 -4.219 1.00 89.75 252 GLU A N 1
ATOM 1967 C CA . GLU A 1 252 ? 7.767 17.765 -2.959 1.00 89.75 252 GLU A CA 1
ATOM 1968 C C . GLU A 1 252 ? 6.788 18.933 -3.152 1.00 89.75 252 GLU A C 1
ATOM 1970 O O . GLU A 1 252 ? 5.779 19.024 -2.452 1.00 89.75 252 GLU A O 1
ATOM 1975 N N . GLU A 1 253 ? 7.036 19.790 -4.144 1.00 91.62 253 GLU A N 1
ATOM 1976 C CA . GLU A 1 253 ? 6.156 20.918 -4.471 1.00 91.62 253 GLU A CA 1
ATOM 1977 C C . GLU A 1 253 ? 4.745 20.438 -4.847 1.00 91.62 253 GLU A C 1
ATOM 1979 O O . GLU A 1 253 ? 3.742 20.932 -4.325 1.00 91.62 253 GLU A O 1
ATOM 1984 N N . ARG A 1 254 ? 4.658 19.425 -5.717 1.00 94.06 254 ARG A N 1
ATOM 1985 C CA . ARG A 1 254 ? 3.382 18.855 -6.167 1.00 94.06 254 ARG A CA 1
ATOM 1986 C C . ARG A 1 254 ? 2.656 18.105 -5.056 1.00 94.06 254 ARG A C 1
ATOM 1988 O O . ARG A 1 254 ? 1.432 18.186 -4.988 1.00 94.06 254 ARG A O 1
ATOM 1995 N N . LEU A 1 255 ? 3.393 17.422 -4.182 1.00 95.75 255 LEU A N 1
ATOM 1996 C CA . LEU A 1 255 ? 2.840 16.763 -3.005 1.00 95.75 255 LEU A CA 1
ATOM 1997 C C . LEU A 1 255 ? 2.201 17.786 -2.065 1.00 95.75 255 LEU A C 1
ATOM 1999 O O . LEU A 1 255 ? 1.075 17.583 -1.622 1.00 95.75 255 LEU A O 1
ATOM 2003 N N . ASN A 1 256 ? 2.881 18.903 -1.797 1.00 94.56 256 ASN A N 1
ATOM 2004 C CA . ASN A 1 256 ? 2.341 19.967 -0.952 1.00 94.56 256 ASN A CA 1
ATOM 2005 C C . ASN A 1 256 ? 1.057 20.564 -1.536 1.00 94.56 256 ASN A C 1
ATOM 2007 O O . ASN A 1 256 ? 0.091 20.751 -0.800 1.00 94.56 256 ASN A O 1
ATOM 2011 N N . ALA A 1 257 ? 1.018 20.805 -2.849 1.00 94.62 257 ALA A N 1
ATOM 2012 C CA . ALA A 1 257 ? -0.181 21.299 -3.521 1.00 94.62 257 ALA A CA 1
ATOM 2013 C C . ALA A 1 257 ? -1.351 20.300 -3.453 1.00 94.62 257 ALA A C 1
ATOM 2015 O O . ALA A 1 257 ? -2.483 20.705 -3.199 1.00 94.62 257 ALA A O 1
ATOM 2016 N N . LEU A 1 258 ? -1.081 19.003 -3.643 1.00 94.62 258 LEU A N 1
ATOM 2017 C CA . LEU A 1 258 ? -2.092 17.947 -3.543 1.00 94.62 258 LEU A CA 1
ATOM 2018 C C . LEU A 1 258 ? -2.651 17.851 -2.119 1.00 94.62 258 LEU A C 1
ATOM 2020 O O . LEU A 1 258 ? -3.865 17.859 -1.934 1.00 94.62 258 LEU A O 1
ATOM 2024 N N . LEU A 1 259 ? -1.776 17.806 -1.112 1.00 93.56 259 LEU A N 1
ATOM 2025 C CA . LEU A 1 259 ? -2.182 17.662 0.287 1.00 93.56 259 LEU A CA 1
ATOM 2026 C C . LEU A 1 259 ? -2.870 18.912 0.851 1.00 93.56 259 LEU A C 1
ATOM 2028 O O . LEU A 1 259 ? -3.644 18.788 1.789 1.00 93.56 259 LEU A O 1
ATOM 2032 N N . ALA A 1 260 ? -2.632 20.100 0.289 1.00 90.81 260 ALA A N 1
ATOM 2033 C CA . ALA A 1 260 ? -3.331 21.319 0.704 1.00 90.81 260 ALA A CA 1
ATOM 2034 C C . ALA A 1 260 ? -4.836 21.291 0.378 1.00 90.81 260 ALA A C 1
ATOM 2036 O O . ALA A 1 260 ? -5.615 21.964 1.048 1.00 90.81 260 ALA A O 1
ATOM 2037 N N . GLY A 1 261 ? -5.238 20.531 -0.647 1.00 84.88 261 GLY A N 1
ATOM 2038 C CA . GLY A 1 261 ? -6.636 20.368 -1.059 1.00 84.88 261 GLY A CA 1
ATOM 2039 C C . GLY A 1 261 ? -7.274 19.046 -0.629 1.00 84.88 261 GLY A C 1
ATOM 2040 O O . GLY A 1 261 ? -8.388 18.762 -1.062 1.00 84.88 261 GLY A O 1
ATOM 2041 N N . TYR A 1 262 ? -6.575 18.226 0.163 1.00 88.69 262 TYR A N 1
ATOM 2042 C CA . TYR A 1 262 ? -7.039 16.908 0.591 1.00 88.69 262 TYR A CA 1
ATOM 2043 C C . TYR A 1 262 ? -7.191 16.834 2.121 1.00 88.69 262 TYR A C 1
ATOM 2045 O O . TYR A 1 262 ? -6.275 17.234 2.843 1.00 88.69 262 TYR A O 1
ATOM 2053 N N . PRO A 1 263 ? -8.289 16.259 2.643 1.00 81.69 263 PRO A N 1
ATOM 2054 C CA . PRO A 1 263 ? -9.439 15.721 1.917 1.00 81.69 263 PRO A CA 1
ATOM 2055 C C . PRO A 1 263 ? -10.352 16.834 1.393 1.00 81.69 263 PRO A C 1
ATOM 2057 O O . PRO A 1 263 ? -10.256 17.982 1.823 1.00 81.69 263 PRO A O 1
ATOM 2060 N N . ALA A 1 264 ? -11.265 16.494 0.483 1.00 79.94 264 ALA A N 1
ATOM 2061 C CA . ALA A 1 264 ? -12.338 17.420 0.143 1.00 79.94 264 ALA A CA 1
ATOM 2062 C C . ALA A 1 264 ? -13.235 17.657 1.373 1.00 79.94 264 ALA A C 1
ATOM 2064 O O . ALA A 1 264 ? -13.396 16.788 2.232 1.00 79.94 264 ALA A O 1
ATOM 2065 N N . ALA A 1 265 ? -13.828 18.847 1.471 1.00 77.88 265 ALA A N 1
ATOM 2066 C CA . ALA A 1 265 ? -14.719 19.165 2.582 1.00 77.88 265 ALA A CA 1
ATOM 2067 C C . ALA A 1 265 ? -15.862 18.138 2.677 1.00 77.88 265 ALA A C 1
ATOM 2069 O O . ALA A 1 265 ? -16.424 17.728 1.660 1.00 77.88 265 ALA A O 1
ATOM 2070 N N . ASN A 1 266 ? -16.216 17.753 3.904 1.00 76.81 266 ASN A N 1
ATOM 2071 C CA . ASN A 1 266 ? -17.290 16.805 4.223 1.00 76.81 266 ASN A CA 1
ATOM 2072 C C . ASN A 1 266 ? -17.086 15.361 3.724 1.00 76.81 266 ASN A C 1
ATOM 2074 O O . ASN A 1 266 ? -18.028 14.576 3.787 1.00 76.81 266 ASN A O 1
ATOM 2078 N N . THR A 1 267 ? -15.894 14.971 3.252 1.00 84.81 267 THR A N 1
ATOM 2079 C CA . THR A 1 267 ? -15.636 13.558 2.904 1.00 84.81 267 THR A CA 1
ATOM 2080 C C . THR A 1 267 ? -15.170 12.717 4.084 1.00 84.81 267 THR A C 1
ATOM 2082 O O . THR A 1 267 ? -15.206 11.495 3.997 1.00 84.81 267 THR A O 1
ATOM 2085 N N . THR A 1 268 ? -14.703 13.346 5.163 1.00 91.62 268 THR A N 1
ATOM 2086 C CA . THR A 1 268 ? -14.102 12.658 6.310 1.00 91.62 268 THR A CA 1
ATOM 2087 C C . THR A 1 268 ? -14.951 12.895 7.551 1.00 91.62 268 THR A C 1
ATOM 2089 O O . THR A 1 268 ? -14.962 13.995 8.091 1.00 91.62 268 THR A O 1
ATOM 2092 N N . LEU A 1 269 ? -15.637 11.857 8.025 1.00 93.81 269 LEU A N 1
ATOM 2093 C CA . LEU A 1 269 ? -16.408 11.905 9.270 1.00 93.81 269 LEU A CA 1
ATOM 2094 C C . LEU A 1 269 ? -15.547 11.528 10.482 1.00 93.81 269 LEU A C 1
ATOM 2096 O O . LEU A 1 269 ? -15.749 12.039 11.586 1.00 93.81 269 LEU A O 1
ATOM 2100 N N . GLY A 1 270 ? -14.585 10.625 10.286 1.00 95.38 270 GLY A N 1
ATOM 2101 C CA . GLY A 1 270 ? -13.803 10.054 11.374 1.00 95.38 270 GLY A CA 1
ATOM 2102 C C . GLY A 1 270 ? -12.317 9.913 11.087 1.00 95.38 270 GLY A C 1
ATOM 2103 O O . GLY A 1 270 ? -11.852 10.075 9.963 1.00 95.38 270 GLY A O 1
ATOM 2104 N N . MET A 1 271 ? -11.559 9.585 12.128 1.00 95.62 271 MET A N 1
ATOM 2105 C CA . MET A 1 271 ? -10.127 9.333 12.050 1.00 95.62 271 MET A CA 1
ATOM 2106 C C . MET A 1 271 ? -9.745 8.134 12.915 1.00 95.62 271 MET A C 1
ATOM 2108 O O . MET A 1 271 ? -9.965 8.126 14.128 1.00 95.62 271 MET A O 1
ATOM 2112 N N . ALA A 1 272 ? -9.130 7.133 12.291 1.00 96.38 272 ALA A N 1
ATOM 2113 C CA . ALA A 1 272 ? -8.422 6.056 12.958 1.00 96.38 272 ALA A CA 1
ATOM 2114 C C . ALA A 1 272 ? -6.954 6.449 13.143 1.00 96.38 272 ALA A C 1
ATOM 2116 O O . ALA A 1 272 ? -6.151 6.447 12.209 1.00 96.38 272 ALA A O 1
ATOM 2117 N N . TRP A 1 273 ? -6.617 6.807 14.377 1.00 95.75 273 TRP A N 1
ATOM 2118 C CA . TRP A 1 273 ? -5.314 7.348 14.720 1.00 95.75 273 TRP A CA 1
ATOM 2119 C C . TRP A 1 273 ? -4.285 6.244 14.935 1.00 95.75 273 TRP A C 1
ATOM 2121 O O . TRP A 1 273 ? -4.530 5.241 15.610 1.00 95.75 273 TRP A O 1
ATOM 2131 N N . SER A 1 274 ? -3.084 6.482 14.432 1.00 94.69 274 SER A N 1
ATOM 2132 C CA . SER A 1 274 ? -1.939 5.603 14.605 1.00 94.69 274 SER A CA 1
ATOM 2133 C C . SER A 1 274 ? -1.084 6.048 15.794 1.00 94.69 274 SER A C 1
ATOM 2135 O O . SER A 1 274 ? -1.057 7.209 16.207 1.00 94.69 274 SER A O 1
ATOM 2137 N N . ALA A 1 275 ? -0.353 5.109 16.398 1.00 91.06 275 ALA A N 1
ATOM 2138 C CA . ALA A 1 275 ? 0.559 5.451 17.485 1.00 91.06 275 ALA A CA 1
ATOM 2139 C C . ALA A 1 275 ? 1.698 6.355 16.970 1.00 91.06 275 ALA A C 1
ATOM 2141 O O . ALA A 1 275 ? 2.320 6.051 15.953 1.00 91.06 275 ALA A O 1
ATOM 2142 N N . ARG A 1 276 ? 2.018 7.429 17.709 1.00 88.19 276 ARG A N 1
ATOM 2143 C CA . ARG A 1 276 ? 3.152 8.332 17.427 1.00 88.19 276 ARG A CA 1
ATOM 2144 C C . ARG A 1 276 ? 4.492 7.695 17.786 1.00 88.19 276 ARG A C 1
ATOM 2146 O O . ARG A 1 276 ? 5.121 8.035 18.784 1.00 88.19 276 ARG A O 1
ATOM 2153 N N . ARG A 1 277 ? 4.903 6.712 16.995 1.00 90.88 277 ARG A N 1
ATOM 2154 C CA . ARG A 1 277 ? 6.213 6.064 17.074 1.00 90.88 277 ARG A CA 1
ATOM 2155 C C . ARG A 1 277 ? 6.572 5.487 15.719 1.00 90.88 277 ARG A C 1
ATOM 2157 O O . ARG A 1 277 ? 5.684 5.086 14.969 1.00 90.88 277 ARG A O 1
ATOM 2164 N N . ASN A 1 278 ? 7.865 5.377 15.456 1.00 93.06 278 ASN A N 1
ATOM 2165 C CA . ASN A 1 278 ? 8.313 4.708 14.250 1.00 93.06 278 ASN A CA 1
ATOM 2166 C C . ASN A 1 278 ? 7.916 3.232 14.273 1.00 93.06 278 ASN A C 1
ATOM 2168 O O . ASN A 1 278 ? 7.987 2.557 15.309 1.00 93.06 278 ASN A O 1
ATOM 2172 N N . GLU A 1 279 ? 7.513 2.727 13.112 1.00 92.38 279 GLU A N 1
ATOM 2173 C CA . GLU A 1 279 ? 7.295 1.304 12.930 1.00 92.38 279 GLU A CA 1
ATOM 2174 C C . GLU A 1 279 ? 8.616 0.549 13.092 1.00 92.38 279 GLU A C 1
ATOM 2176 O O . GLU A 1 279 ? 9.693 1.014 12.722 1.00 92.38 279 GLU A O 1
ATOM 2181 N N . ARG A 1 280 ? 8.553 -0.644 13.690 1.00 88.06 280 ARG A N 1
ATOM 2182 C CA . ARG A 1 280 ? 9.760 -1.414 14.023 1.00 88.06 280 ARG A CA 1
ATOM 2183 C C . ARG A 1 280 ? 10.607 -1.671 12.771 1.00 88.06 280 ARG A C 1
ATOM 2185 O O . ARG A 1 280 ? 10.165 -2.409 11.897 1.00 88.06 280 ARG A O 1
ATOM 2192 N N . GLY A 1 281 ? 11.840 -1.168 12.740 1.00 86.25 281 GLY A N 1
ATOM 2193 C CA . GLY A 1 281 ? 12.743 -1.326 11.591 1.00 86.25 281 GLY A CA 1
ATOM 2194 C C . GLY A 1 281 ? 12.466 -0.353 10.439 1.00 86.25 281 GLY A C 1
ATOM 2195 O O . GLY A 1 281 ? 12.958 -0.566 9.334 1.00 86.25 281 GLY A O 1
ATOM 2196 N N . CYS A 1 282 ? 11.680 0.691 10.690 1.00 89.50 282 CYS A N 1
ATOM 2197 C CA . CYS A 1 282 ? 11.365 1.757 9.754 1.00 89.50 282 CYS A CA 1
ATOM 2198 C C . CYS A 1 282 ? 11.726 3.120 10.361 1.00 89.50 282 CYS A C 1
ATOM 2200 O O . CYS A 1 282 ? 11.784 3.289 11.578 1.00 89.50 282 CYS A O 1
ATOM 2202 N N . ASP A 1 283 ? 11.976 4.091 9.495 1.00 89.94 283 ASP A N 1
ATOM 2203 C CA . ASP A 1 283 ? 12.249 5.496 9.814 1.00 89.94 283 ASP A CA 1
ATOM 2204 C C . ASP A 1 283 ? 10.982 6.366 9.825 1.00 89.94 283 ASP A C 1
ATOM 2206 O O . ASP A 1 283 ? 11.051 7.561 10.097 1.00 89.94 283 ASP A O 1
ATOM 2210 N N . TRP A 1 284 ? 9.819 5.756 9.596 1.00 93.88 284 TRP A N 1
ATOM 2211 C CA . TRP A 1 284 ? 8.518 6.408 9.545 1.00 93.88 284 TRP A CA 1
ATOM 2212 C C . TRP A 1 284 ? 7.566 5.888 10.627 1.00 93.88 284 TRP A C 1
ATOM 2214 O O . TRP A 1 284 ? 7.635 4.728 11.045 1.00 93.88 284 TRP A O 1
ATOM 2224 N N . ALA A 1 285 ? 6.641 6.750 11.049 1.00 94.56 285 ALA A N 1
ATOM 2225 C CA . ALA A 1 285 ? 5.468 6.385 11.839 1.00 94.56 285 ALA A CA 1
ATOM 2226 C C . ALA A 1 285 ? 4.286 6.072 10.911 1.00 94.56 285 ALA A C 1
ATOM 2228 O O . ALA A 1 285 ? 4.152 6.692 9.855 1.00 94.56 285 ALA A O 1
ATOM 2229 N N . MET A 1 286 ? 3.446 5.101 11.283 1.00 96.38 286 MET A N 1
ATOM 2230 C CA . MET A 1 286 ? 2.276 4.721 10.482 1.00 96.38 286 MET A CA 1
ATOM 2231 C C . MET A 1 286 ? 1.348 5.934 10.296 1.00 96.38 286 MET A C 1
ATOM 2233 O O . MET A 1 286 ? 0.930 6.496 11.301 1.00 96.38 286 MET A O 1
ATOM 2237 N N . PRO A 1 287 ? 1.000 6.347 9.069 1.00 97.06 287 PRO A N 1
ATOM 2238 C CA . PRO A 1 287 ? 0.044 7.433 8.843 1.00 97.06 287 PRO A CA 1
ATOM 2239 C C . PRO A 1 287 ? -1.315 7.222 9.537 1.00 97.06 287 PRO A C 1
ATOM 2241 O O . PRO A 1 287 ? -1.714 6.088 9.819 1.00 97.06 287 PRO A O 1
ATOM 2244 N N . ASP A 1 288 ? -2.016 8.316 9.824 1.00 95.81 288 ASP A N 1
ATOM 2245 C CA . ASP A 1 288 ? -3.382 8.301 10.359 1.00 95.81 288 ASP A CA 1
ATOM 2246 C C . ASP A 1 288 ? -4.376 8.012 9.214 1.00 95.81 288 ASP A C 1
ATOM 2248 O O . ASP A 1 288 ? -4.164 8.447 8.081 1.00 95.81 288 ASP A O 1
ATOM 2252 N N . ILE A 1 289 ? -5.432 7.236 9.468 1.00 95.94 289 ILE A N 1
ATOM 2253 C CA . ILE A 1 289 ? -6.369 6.772 8.429 1.00 95.94 289 ILE A CA 1
ATOM 2254 C C . ILE A 1 289 ? -7.719 7.442 8.639 1.00 95.94 289 ILE A C 1
ATOM 2256 O O . ILE A 1 289 ? -8.402 7.164 9.623 1.00 95.94 289 ILE A O 1
ATOM 2260 N N . GLY A 1 290 ? -8.125 8.307 7.716 1.00 95.44 290 GLY A N 1
ATOM 2261 C CA . GLY A 1 290 ? -9.451 8.909 7.776 1.00 95.44 290 GLY A CA 1
ATOM 2262 C C . GLY A 1 290 ? -10.555 7.913 7.410 1.00 95.44 290 GLY A C 1
ATOM 2263 O O . GLY A 1 290 ? -10.336 6.936 6.688 1.00 95.44 290 GLY A O 1
ATOM 2264 N N . LEU A 1 291 ? -11.744 8.180 7.937 1.00 95.25 291 LEU A N 1
ATOM 2265 C CA . LEU A 1 291 ? -12.967 7.415 7.739 1.00 95.25 291 LEU A CA 1
ATOM 2266 C C . LEU A 1 291 ? -13.987 8.311 7.042 1.00 95.25 291 LEU A C 1
ATOM 2268 O O . LEU A 1 291 ? -14.183 9.454 7.468 1.00 95.25 291 LEU A O 1
ATOM 2272 N N . ASP A 1 292 ? -14.630 7.802 6.001 1.00 92.69 292 ASP A N 1
ATOM 2273 C CA . ASP A 1 292 ? -15.730 8.507 5.352 1.00 92.69 292 ASP A CA 1
ATOM 2274 C C . ASP A 1 292 ? -17.031 8.422 6.167 1.00 92.69 292 ASP A C 1
ATOM 2276 O O . ASP A 1 292 ? -17.066 7.908 7.290 1.00 92.69 292 ASP A O 1
ATOM 2280 N N . THR A 1 293 ? -18.108 8.984 5.621 1.00 89.06 293 THR A N 1
ATOM 2281 C CA . THR A 1 293 ? -19.421 9.044 6.275 1.00 89.06 293 THR A CA 1
ATOM 2282 C C . THR A 1 293 ? -20.057 7.677 6.508 1.00 89.06 293 THR A C 1
ATOM 2284 O O . THR A 1 293 ? -20.896 7.557 7.396 1.00 89.06 293 THR A O 1
ATOM 2287 N N . ASP A 1 294 ? -19.633 6.652 5.767 1.00 87.75 294 ASP A N 1
ATOM 2288 C CA . ASP A 1 294 ? -20.094 5.271 5.929 1.00 87.75 294 ASP A CA 1
ATOM 2289 C C . ASP A 1 294 ? -19.174 4.470 6.874 1.00 87.75 294 ASP A C 1
ATOM 2291 O O . ASP A 1 294 ? -19.369 3.273 7.098 1.00 87.75 294 ASP A O 1
ATOM 2295 N N . GLY A 1 295 ? -18.152 5.121 7.446 1.00 88.19 295 GLY A N 1
ATOM 2296 C CA . GLY A 1 295 ? -17.151 4.501 8.311 1.00 88.19 295 GLY A CA 1
ATOM 2297 C C . GLY A 1 295 ? -16.094 3.695 7.552 1.00 88.19 295 GLY A C 1
ATOM 2298 O O . GLY A 1 295 ? -15.288 2.998 8.179 1.00 88.19 295 GLY A O 1
ATOM 2299 N N . ALA A 1 296 ? -16.069 3.782 6.221 1.00 90.56 296 ALA A N 1
ATOM 2300 C CA . ALA A 1 296 ? -15.086 3.117 5.386 1.00 90.56 296 ALA A CA 1
ATOM 2301 C C . ALA A 1 296 ? -13.768 3.900 5.338 1.00 90.56 296 ALA A C 1
ATOM 2303 O O . ALA A 1 296 ? -13.715 5.117 5.497 1.00 90.56 296 ALA A O 1
ATOM 2304 N N . TRP A 1 297 ? -12.661 3.183 5.138 1.00 93.88 297 TRP A N 1
ATOM 2305 C CA . TRP A 1 297 ? -11.332 3.794 5.124 1.00 93.88 297 TRP A CA 1
ATOM 2306 C C . TRP A 1 297 ? -11.096 4.574 3.837 1.00 93.88 297 TRP A C 1
ATOM 2308 O O . TRP A 1 297 ? -11.288 4.044 2.740 1.00 93.88 297 TRP A O 1
ATOM 2318 N N . LEU A 1 298 ? -10.597 5.797 3.991 1.00 95.50 298 LEU A N 1
ATOM 2319 C CA . LEU A 1 298 ? -10.080 6.605 2.894 1.00 95.50 298 LEU A CA 1
ATOM 2320 C C . LEU A 1 298 ? -8.817 5.960 2.310 1.00 95.50 298 LEU A C 1
ATOM 2322 O O . LEU A 1 298 ? -7.967 5.440 3.037 1.00 95.50 298 LEU A O 1
ATOM 2326 N N . ALA A 1 299 ? -8.673 6.017 0.986 1.00 96.81 299 ALA A N 1
ATOM 2327 C CA . ALA A 1 299 ? -7.538 5.418 0.291 1.00 96.81 299 ALA A CA 1
ATOM 2328 C C . ALA A 1 299 ? -6.217 6.150 0.548 1.00 96.81 299 ALA A C 1
ATOM 2330 O O . ALA A 1 299 ? -5.172 5.510 0.485 1.00 96.81 299 ALA A O 1
ATOM 2331 N N . LEU A 1 300 ? -6.238 7.466 0.797 1.00 96.50 300 LEU A N 1
ATOM 2332 C CA . LEU A 1 300 ? -5.032 8.255 1.043 1.00 96.50 300 LEU A CA 1
ATOM 2333 C C . LEU A 1 300 ? -4.922 8.633 2.538 1.00 96.50 300 LEU A C 1
ATOM 2335 O O . LEU A 1 300 ? -5.762 9.384 3.033 1.00 96.50 300 LEU A O 1
ATOM 2339 N N . PRO A 1 301 ? -3.909 8.127 3.266 1.00 95.94 301 PRO A N 1
ATOM 2340 C CA . PRO A 1 301 ? -3.691 8.436 4.683 1.00 95.94 301 PRO A CA 1
ATOM 2341 C C . PRO A 1 301 ? -3.096 9.828 4.950 1.00 95.94 301 PRO A C 1
ATOM 2343 O O . PRO A 1 301 ? -2.584 10.488 4.047 1.00 95.94 301 PRO A O 1
ATOM 2346 N N . TRP A 1 302 ? -3.065 10.231 6.224 1.00 94.62 302 TRP A N 1
ATOM 2347 C CA . TRP A 1 302 ? -2.494 11.493 6.695 1.00 94.62 302 TRP A CA 1
ATOM 2348 C C . TRP A 1 302 ? -1.143 11.294 7.379 1.00 94.62 302 TRP A C 1
ATOM 2350 O O . TRP A 1 302 ? -0.976 10.487 8.295 1.00 94.62 302 TRP A O 1
ATOM 2360 N N . LEU A 1 303 ? -0.154 12.075 6.955 1.00 95.38 303 LEU A N 1
ATOM 2361 C CA . LEU A 1 303 ? 1.195 12.014 7.506 1.00 95.38 303 LEU A CA 1
ATOM 2362 C C . LEU A 1 303 ? 1.256 12.654 8.896 1.00 95.38 303 LEU A C 1
ATOM 2364 O O . LEU A 1 303 ? 1.078 13.862 9.049 1.00 95.38 303 LEU A O 1
ATOM 2368 N N . GLN A 1 304 ? 1.595 11.852 9.908 1.00 92.94 304 GLN A N 1
ATOM 2369 C CA . GLN A 1 304 ? 1.555 12.287 11.305 1.00 92.94 304 GLN A CA 1
ATOM 2370 C C . GLN A 1 304 ? 2.407 13.523 11.609 1.00 92.94 304 GLN A C 1
ATOM 2372 O O . GLN A 1 304 ? 2.033 14.323 12.468 1.00 92.94 304 GLN A O 1
ATOM 2377 N N . HIS A 1 305 ? 3.561 13.670 10.955 1.00 92.19 305 HIS A N 1
ATOM 2378 C CA . HIS A 1 305 ? 4.494 14.775 11.191 1.00 92.19 305 HIS A CA 1
ATOM 2379 C C . HIS A 1 305 ? 4.037 16.099 10.574 1.00 92.19 305 HIS A C 1
ATOM 2381 O O . HIS A 1 305 ? 4.575 17.139 10.938 1.00 92.19 305 HIS A O 1
ATOM 2387 N N . ARG A 1 306 ? 3.034 16.076 9.687 1.00 91.88 306 ARG A N 1
ATOM 2388 C CA . ARG A 1 306 ? 2.394 17.282 9.139 1.00 91.88 306 ARG A CA 1
ATOM 2389 C C . ARG A 1 306 ? 1.285 17.829 10.045 1.00 91.88 306 ARG A C 1
ATOM 2391 O O . ARG A 1 306 ? 0.761 18.906 9.790 1.00 91.88 306 ARG A O 1
ATOM 2398 N N . HIS A 1 307 ? 0.937 17.112 11.113 1.00 89.75 307 HIS A N 1
ATOM 2399 C CA . HIS A 1 307 ? -0.055 17.547 12.090 1.00 89.75 307 HIS A CA 1
ATOM 2400 C C . HIS A 1 307 ? 0.561 18.252 13.297 1.00 89.75 307 HIS A C 1
ATOM 2402 O O . HIS A 1 307 ? 1.671 17.920 13.730 1.00 89.75 307 HIS A O 1
ATOM 2408 N N . ALA A 1 308 ? -0.242 19.112 13.934 1.00 90.06 308 ALA A N 1
ATOM 2409 C CA . ALA A 1 308 ? 0.084 19.736 15.210 1.00 90.06 308 ALA A CA 1
ATOM 2410 C C . ALA A 1 308 ? 0.584 18.714 16.251 1.00 90.06 308 ALA A C 1
ATOM 2412 O O . ALA A 1 308 ? 0.160 17.547 16.302 1.00 90.06 308 ALA A O 1
ATOM 2413 N N . ALA A 1 309 ? 1.537 19.156 17.071 1.00 88.81 309 ALA A N 1
ATOM 2414 C CA . ALA A 1 309 ? 2.060 18.373 18.178 1.00 88.81 309 ALA A CA 1
ATOM 2415 C C . ALA A 1 309 ? 1.054 18.318 19.340 1.00 88.81 309 ALA A C 1
ATOM 2417 O O . ALA A 1 309 ? 0.300 19.259 19.568 1.00 88.81 309 ALA A O 1
ATOM 2418 N N . GLY A 1 310 ? 1.057 17.204 20.076 1.00 89.75 310 GLY A N 1
ATOM 2419 C CA . GLY A 1 310 ? 0.061 16.926 21.117 1.00 89.75 310 GLY A CA 1
ATOM 2420 C C . GLY A 1 310 ? -1.235 16.319 20.568 1.00 89.75 310 GLY A C 1
ATOM 2421 O O . GLY A 1 310 ? -1.436 16.247 19.351 1.00 89.75 310 GLY A O 1
ATOM 2422 N N . TRP A 1 311 ? -2.077 15.806 21.469 1.00 91.44 311 TRP A N 1
ATOM 2423 C CA . TRP A 1 311 ? -3.399 15.278 21.122 1.00 91.44 311 TRP A CA 1
ATOM 2424 C C . TRP A 1 311 ? -4.416 16.404 20.942 1.00 91.44 311 TRP A C 1
ATOM 2426 O O . TRP A 1 311 ? -4.923 16.556 19.837 1.00 91.44 311 TRP A O 1
ATOM 2436 N N . GLN A 1 312 ? -4.656 17.226 21.970 1.00 93.69 312 GLN A N 1
ATOM 2437 C CA . GLN A 1 312 ? -5.698 18.263 21.925 1.00 93.69 312 GLN A CA 1
ATOM 2438 C C . GLN A 1 312 ? -5.554 19.218 20.724 1.00 93.69 312 GLN A C 1
ATOM 2440 O O . GLN A 1 312 ? -6.515 19.314 19.962 1.00 93.69 312 GLN A O 1
ATOM 2445 N N . PRO A 1 313 ? -4.381 19.835 20.448 1.00 93.50 313 PRO A N 1
ATOM 2446 C CA . PRO A 1 313 ? -4.276 20.793 19.345 1.00 93.50 313 PRO A CA 1
ATOM 2447 C C . PRO A 1 313 ? -4.523 20.144 17.984 1.00 93.50 313 PRO A C 1
ATOM 2449 O O . PRO A 1 313 ? -5.026 20.773 17.059 1.00 93.50 313 PRO A O 1
ATOM 2452 N N . ARG A 1 314 ? -4.169 18.861 17.853 1.00 91.69 314 ARG A N 1
ATOM 2453 C CA . ARG A 1 314 ? -4.379 18.110 16.619 1.00 91.69 314 ARG A CA 1
ATOM 2454 C C . ARG A 1 314 ? -5.840 17.744 16.410 1.00 91.69 314 ARG A C 1
ATOM 2456 O O . ARG A 1 314 ? -6.323 17.866 15.289 1.00 91.69 314 ARG A O 1
ATOM 2463 N N . LEU A 1 315 ? -6.496 17.254 17.459 1.00 93.06 315 LEU A N 1
ATOM 2464 C CA . LEU A 1 315 ? -7.912 16.911 17.412 1.00 93.06 315 LEU A CA 1
ATOM 2465 C C . LEU A 1 315 ? -8.711 18.161 17.027 1.00 93.06 315 LEU A C 1
ATOM 2467 O O . LEU A 1 315 ? -9.405 18.128 16.019 1.00 93.06 315 LEU A O 1
ATOM 2471 N N . ALA A 1 316 ? -8.468 19.283 17.713 1.00 92.31 316 ALA A N 1
ATOM 2472 C CA . ALA A 1 316 ? -9.092 20.570 17.416 1.00 92.31 316 ALA A CA 1
ATOM 2473 C C . ALA A 1 316 ? -8.870 21.023 15.967 1.00 92.31 316 ALA A C 1
ATOM 2475 O O . ALA A 1 316 ? -9.835 21.306 15.262 1.00 92.31 316 ALA A O 1
ATOM 2476 N N . ALA A 1 317 ? -7.621 21.011 15.486 1.00 90.25 317 ALA A N 1
ATOM 2477 C CA . ALA A 1 317 ? -7.311 21.442 14.125 1.00 90.25 317 ALA A CA 1
ATOM 2478 C C . ALA A 1 317 ? -8.015 20.595 13.048 1.00 90.25 317 ALA A C 1
ATOM 2480 O O . ALA A 1 317 ? -8.442 21.137 12.029 1.00 90.25 317 ALA A O 1
ATOM 2481 N N . LEU A 1 318 ? -8.144 19.274 13.236 1.00 87.25 318 LEU A N 1
ATOM 2482 C CA . LEU A 1 318 ? -8.854 18.418 12.276 1.00 87.25 318 LEU A CA 1
ATOM 2483 C C . LEU A 1 318 ? -10.374 18.531 12.379 1.00 87.25 318 LEU A C 1
ATOM 2485 O O . LEU A 1 318 ? -11.046 18.493 11.349 1.00 87.25 318 LEU A O 1
ATOM 2489 N N . THR A 1 319 ? -10.914 18.681 13.586 1.00 88.62 319 THR A N 1
ATOM 2490 C CA . THR A 1 319 ? -12.347 18.921 13.775 1.00 88.62 319 THR A CA 1
ATOM 2491 C C . THR A 1 319 ? -12.757 20.235 13.108 1.00 88.62 319 THR A C 1
ATOM 2493 O O . THR A 1 319 ? -13.718 20.246 12.346 1.00 88.62 319 THR A O 1
ATOM 2496 N N . GLU A 1 320 ? -11.976 21.305 13.287 1.00 87.69 320 GLU A N 1
ATOM 2497 C CA . GLU A 1 320 ? -12.241 22.618 12.685 1.00 87.69 320 GLU A CA 1
ATOM 2498 C C . GLU A 1 320 ? -12.062 22.623 11.157 1.00 87.69 320 GLU A C 1
ATOM 2500 O O . GLU A 1 320 ? -12.923 23.115 10.432 1.00 87.69 320 GLU A O 1
ATOM 2505 N N . SER A 1 321 ? -10.958 22.067 10.645 1.00 83.31 321 SER A N 1
ATOM 2506 C CA . SER A 1 321 ? -10.631 22.159 9.211 1.00 83.31 321 SER A CA 1
ATOM 2507 C C . SER A 1 321 ? -11.345 21.137 8.327 1.00 83.31 321 SER A C 1
ATOM 2509 O O . SER A 1 321 ? -11.563 21.402 7.147 1.00 83.31 321 SER A O 1
ATOM 2511 N N . SER A 1 322 ? -11.658 19.954 8.862 1.00 80.12 322 SER A N 1
ATOM 2512 C CA . SER A 1 322 ? -12.119 18.802 8.074 1.00 80.12 322 SER A CA 1
ATOM 2513 C C . SER A 1 322 ? -13.467 18.243 8.534 1.00 80.12 322 SER A C 1
ATOM 2515 O O . SER A 1 322 ? -13.967 17.313 7.908 1.00 80.12 322 SER A O 1
ATOM 2517 N N . GLY A 1 323 ? -14.057 18.780 9.610 1.00 85.19 323 GLY A N 1
ATOM 2518 C CA . GLY A 1 323 ? -15.336 18.305 10.148 1.00 85.19 323 GLY A CA 1
ATOM 2519 C C . GLY A 1 323 ? -15.260 16.930 10.818 1.00 85.19 323 GLY A C 1
ATOM 2520 O O . GLY A 1 323 ? -16.284 16.272 10.988 1.00 85.19 323 GLY A O 1
ATOM 2521 N N . VAL A 1 324 ? -14.056 16.476 11.192 1.00 92.06 324 VAL A N 1
ATOM 2522 C CA . VAL A 1 324 ? -13.863 15.175 11.845 1.00 92.06 324 VAL A CA 1
ATOM 2523 C C . VAL A 1 324 ? -14.539 15.183 13.213 1.00 92.06 324 VAL A C 1
ATOM 2525 O O . VAL A 1 324 ? -14.156 15.958 14.091 1.00 92.06 324 VAL A O 1
ATOM 2528 N N . ALA A 1 325 ? -15.502 14.280 13.394 1.00 93.88 325 ALA A N 1
ATOM 2529 C CA . ALA A 1 325 ? -16.301 14.164 14.611 1.00 93.88 325 ALA A CA 1
ATOM 2530 C C . ALA A 1 325 ? -16.127 12.822 15.349 1.00 93.88 325 ALA A C 1
ATOM 2532 O O . ALA A 1 325 ? -16.568 12.676 16.492 1.00 93.88 325 ALA A O 1
ATOM 2533 N N . VAL A 1 326 ? -15.493 11.836 14.702 1.00 96.31 326 VAL A N 1
ATOM 2534 C CA . VAL A 1 326 ? -15.260 10.491 15.249 1.00 96.31 326 VAL A CA 1
ATOM 2535 C C . VAL A 1 326 ? -13.759 10.218 15.382 1.00 96.31 326 VAL A C 1
ATOM 2537 O O . VAL A 1 326 ? -13.021 10.291 14.403 1.00 96.31 326 VAL A O 1
ATOM 2540 N N . HIS A 1 327 ? -13.282 9.836 16.568 1.00 97.06 327 HIS A N 1
ATOM 2541 C CA . HIS A 1 327 ? -11.858 9.580 16.824 1.00 97.06 327 HIS A CA 1
ATOM 2542 C C . HIS A 1 327 ? -11.614 8.179 17.404 1.00 97.06 327 HIS A C 1
ATOM 2544 O O . HIS A 1 327 ? -11.976 7.890 18.542 1.00 97.06 327 HIS A O 1
ATOM 2550 N N . LEU A 1 328 ? -10.931 7.310 16.652 1.00 97.25 328 LEU A N 1
ATOM 2551 C CA . LEU A 1 328 ? -10.492 5.991 17.125 1.00 97.25 328 LEU A CA 1
ATOM 2552 C C . LEU A 1 328 ? -9.031 6.080 17.576 1.00 97.25 328 LEU A C 1
ATOM 2554 O O . LEU A 1 328 ? -8.103 6.046 16.770 1.00 97.25 328 LEU A O 1
ATOM 2558 N N . LEU A 1 329 ? -8.827 6.238 18.878 1.00 96.75 329 LEU A N 1
ATOM 2559 C CA . LEU A 1 329 ? -7.553 6.553 19.514 1.00 96.75 329 LEU A CA 1
ATOM 2560 C C . LEU A 1 329 ? -6.788 5.272 19.911 1.00 96.75 329 LEU A C 1
ATOM 2562 O O . LEU A 1 329 ? -7.335 4.417 20.611 1.00 96.75 329 LEU A O 1
ATOM 2566 N N . PRO A 1 330 ? -5.499 5.131 19.551 1.00 95.12 330 PRO A N 1
ATOM 2567 C CA . PRO A 1 330 ? -4.697 3.934 19.823 1.00 95.12 330 PRO A CA 1
ATOM 2568 C C . PRO A 1 330 ? -4.266 3.830 21.292 1.00 95.12 330 PRO A C 1
ATOM 2570 O O . PRO A 1 330 ? -3.679 2.833 21.709 1.00 95.12 330 PRO A O 1
ATOM 2573 N N . ARG A 1 331 ? -4.478 4.899 22.062 1.00 94.50 331 ARG A N 1
ATOM 2574 C CA . ARG A 1 331 ? -4.250 4.991 23.502 1.00 94.50 331 ARG A CA 1
ATOM 2575 C C . ARG A 1 331 ? -5.146 6.078 24.083 1.00 94.50 331 ARG A C 1
ATOM 2577 O O . ARG A 1 331 ? -5.465 7.029 23.365 1.00 94.50 331 ARG A O 1
ATOM 2584 N N . LEU A 1 332 ? -5.472 5.980 25.371 1.00 94.06 332 LEU A N 1
ATOM 2585 C CA . LEU A 1 332 ? -6.178 7.058 26.068 1.00 94.06 332 LEU A CA 1
ATOM 2586 C C . LEU A 1 332 ? -5.324 8.336 26.022 1.00 94.06 332 LEU A C 1
ATOM 2588 O O . LEU A 1 332 ? -4.127 8.256 26.332 1.00 94.06 332 LEU A O 1
ATOM 2592 N N . PRO A 1 333 ? -5.879 9.471 25.563 1.00 93.19 333 PRO A N 1
ATOM 2593 C CA . PRO A 1 333 ? -5.140 10.722 25.495 1.00 93.19 333 PRO A CA 1
ATOM 2594 C C . PRO A 1 333 ? -4.962 11.311 26.904 1.00 93.19 333 PRO A C 1
ATOM 2596 O O . PRO A 1 333 ? -5.501 10.793 27.884 1.00 93.19 333 PRO A O 1
ATOM 2599 N N . GLU A 1 334 ? -4.158 12.367 27.026 1.00 90.94 334 GLU A N 1
ATOM 2600 C CA . GLU A 1 334 ? -3.971 13.055 28.305 1.00 90.94 334 GLU A CA 1
ATOM 2601 C C . GLU A 1 334 ? -5.290 13.709 28.784 1.00 90.94 334 GLU A C 1
ATOM 2603 O O . GLU A 1 334 ? -6.143 14.021 27.946 1.00 90.94 334 GLU A O 1
ATOM 2608 N N . PRO A 1 335 ? -5.476 13.946 30.102 1.00 90.50 335 PRO A N 1
ATOM 2609 C CA . PRO A 1 335 ? -6.740 14.440 30.661 1.00 90.50 335 PRO A CA 1
ATOM 2610 C C . PRO A 1 335 ? -7.299 15.695 29.982 1.00 90.50 335 PRO A C 1
ATOM 2612 O O . PRO A 1 335 ? -8.494 15.752 29.726 1.00 90.50 335 PRO A O 1
ATOM 2615 N N . ASP A 1 336 ? -6.449 16.656 29.611 1.00 91.25 336 ASP A N 1
ATOM 2616 C CA . ASP A 1 336 ? -6.888 17.893 28.947 1.00 91.25 336 ASP A CA 1
ATOM 2617 C C . ASP A 1 336 ? -7.491 17.627 27.558 1.00 91.25 336 ASP A C 1
ATOM 2619 O O . ASP A 1 336 ? -8.476 18.245 27.160 1.00 91.25 336 ASP A O 1
ATOM 2623 N N . ALA A 1 337 ? -6.919 16.677 26.813 1.00 93.62 337 ALA A N 1
ATOM 2624 C CA . ALA A 1 337 ? -7.438 16.277 25.510 1.00 93.62 337 ALA A CA 1
ATOM 2625 C C . ALA A 1 337 ? -8.742 15.483 25.643 1.00 93.62 337 ALA A C 1
ATOM 2627 O O . ALA A 1 337 ? -9.633 15.641 24.812 1.00 93.62 337 ALA A O 1
ATOM 2628 N N . LEU A 1 338 ? -8.861 14.658 26.688 1.00 93.06 338 LEU A N 1
ATOM 2629 C CA . LEU A 1 338 ? -10.100 13.954 27.005 1.00 93.06 338 LEU A CA 1
ATOM 2630 C C . LEU A 1 338 ? -11.209 14.945 27.383 1.00 93.06 338 LEU A C 1
ATOM 2632 O O . LEU A 1 338 ? -12.279 14.908 26.791 1.00 93.06 338 LEU A O 1
ATOM 2636 N N . ALA A 1 339 ? -10.927 15.887 28.286 1.00 92.06 339 ALA A N 1
ATOM 2637 C CA . ALA A 1 339 ? -11.868 16.930 28.689 1.00 92.06 339 ALA A CA 1
ATOM 2638 C C . ALA A 1 339 ? -12.342 17.772 27.495 1.00 92.06 339 ALA A C 1
ATOM 2640 O O . ALA A 1 339 ? -13.525 18.091 27.400 1.00 92.06 339 ALA A O 1
ATOM 2641 N N . TRP A 1 340 ? -11.442 18.085 26.557 1.00 94.31 340 TRP A N 1
ATOM 2642 C CA . TRP A 1 340 ? -11.797 18.778 25.320 1.00 94.31 340 TRP A CA 1
ATOM 2643 C C . TRP A 1 340 ? -12.710 17.937 24.413 1.00 94.31 340 TRP A C 1
ATOM 2645 O O . TRP A 1 340 ? -13.739 18.438 23.973 1.00 94.31 340 TRP A O 1
ATOM 2655 N N . LEU A 1 341 ? -12.392 16.653 24.184 1.00 94.94 341 LEU A N 1
ATOM 2656 C CA . LEU A 1 341 ? -13.253 15.743 23.408 1.00 94.94 341 LEU A CA 1
ATOM 2657 C C . LEU A 1 341 ? -14.675 15.674 23.985 1.00 94.94 341 LEU A C 1
ATOM 2659 O O . LEU A 1 341 ? -15.643 15.610 23.227 1.00 94.94 341 LEU A O 1
ATOM 2663 N N . GLU A 1 342 ? -14.796 15.696 25.315 1.00 91.88 342 GLU A N 1
ATOM 2664 C CA . GLU A 1 342 ? -16.091 15.693 25.993 1.00 91.88 342 GLU A CA 1
ATOM 2665 C C . GLU A 1 342 ? -16.825 17.028 25.916 1.00 91.88 342 GLU A C 1
ATOM 2667 O O . GLU A 1 342 ? -18.030 17.038 25.666 1.00 91.88 342 GLU A O 1
ATOM 2672 N N . ALA A 1 343 ? -16.122 18.149 26.081 1.00 93.06 343 ALA A N 1
ATOM 2673 C CA . ALA A 1 343 ? -16.710 19.481 25.954 1.00 93.06 343 ALA A CA 1
ATOM 2674 C C . ALA A 1 343 ? -17.301 19.705 24.551 1.00 93.06 343 ALA A C 1
ATOM 2676 O O . ALA A 1 343 ? -18.422 20.195 24.417 1.00 93.06 343 ALA A O 1
ATOM 2677 N N . GLU A 1 344 ? -16.593 19.251 23.517 1.00 94.44 344 GLU A N 1
ATOM 2678 C CA . GLU A 1 344 ? -17.032 19.311 22.118 1.00 94.44 344 GLU A CA 1
ATOM 2679 C C . GLU A 1 344 ? -18.054 18.216 21.750 1.00 94.44 344 GLU A C 1
ATOM 2681 O O . GLU A 1 344 ? -18.497 18.136 20.607 1.00 94.44 344 GLU A O 1
ATOM 2686 N N . HIS A 1 345 ? -18.446 17.360 22.705 1.00 93.25 345 HIS A N 1
ATOM 2687 C CA . HIS A 1 345 ? -19.396 16.257 22.510 1.00 93.25 345 HIS A CA 1
ATOM 2688 C C . HIS A 1 345 ? -19.008 15.296 21.370 1.00 93.25 345 HIS A C 1
ATOM 2690 O O . HIS A 1 345 ? -19.866 14.669 20.744 1.00 93.25 345 HIS A O 1
ATOM 2696 N N . LEU A 1 346 ? -17.707 15.133 21.116 1.00 95.19 346 LEU A N 1
ATOM 2697 C CA . LEU A 1 346 ? -17.205 14.314 20.015 1.00 95.19 346 LEU A CA 1
ATOM 2698 C C . LEU A 1 346 ? -17.331 12.822 20.323 1.00 95.19 346 LEU A C 1
ATOM 2700 O O . LEU A 1 346 ? -17.335 12.386 21.478 1.00 95.19 346 LEU A O 1
ATOM 2704 N N . THR A 1 347 ? -17.427 12.013 19.271 1.00 96.06 347 THR A N 1
ATOM 2705 C CA . THR A 1 347 ? -17.452 10.556 19.401 1.00 96.06 347 THR A CA 1
ATOM 2706 C C . THR A 1 347 ? -16.023 10.046 19.453 1.00 96.06 347 THR A C 1
ATOM 2708 O O . THR A 1 347 ? -15.231 10.310 18.548 1.00 96.06 347 THR A O 1
ATOM 2711 N N . TRP A 1 348 ? -15.671 9.274 20.478 1.00 96.62 348 TRP A N 1
ATOM 2712 C CA . TRP A 1 348 ? -14.353 8.658 20.536 1.00 96.62 348 TRP A CA 1
ATOM 2713 C C . TRP A 1 348 ? -14.375 7.248 21.115 1.00 96.62 348 TRP A C 1
ATOM 2715 O O . TRP A 1 348 ? -15.193 6.885 21.959 1.00 96.62 348 TRP A O 1
ATOM 2725 N N . VAL A 1 349 ? -13.423 6.456 20.635 1.00 97.50 349 VAL A N 1
ATOM 2726 C CA . VAL A 1 349 ? -13.085 5.128 21.139 1.00 97.50 349 VAL A CA 1
ATOM 2727 C C . VAL A 1 349 ? -11.609 5.136 21.450 1.00 97.50 349 VAL A C 1
ATOM 2729 O O . VAL A 1 349 ? -10.815 5.558 20.614 1.00 97.50 349 VAL A O 1
ATOM 2732 N N . SER A 1 350 ? -11.211 4.636 22.613 1.00 97.19 350 SER A N 1
ATOM 2733 C CA . SER A 1 350 ? -9.799 4.558 22.957 1.00 97.19 350 SER A CA 1
ATOM 2734 C C . SER A 1 350 ? -9.376 3.166 23.386 1.00 97.19 350 SER A C 1
ATOM 2736 O O . SER A 1 350 ? -9.979 2.584 24.283 1.00 97.19 350 SER A O 1
ATOM 2738 N N . GLN A 1 351 ? -8.308 2.636 22.784 1.00 96.81 351 GLN A N 1
ATOM 2739 C CA . GLN A 1 351 ? -7.661 1.430 23.297 1.00 96.81 351 GLN A CA 1
ATOM 2740 C C . GLN A 1 351 ? -6.942 1.738 24.614 1.00 96.81 351 GLN A C 1
ATOM 2742 O O . GLN A 1 351 ? -6.262 2.756 24.757 1.00 96.81 351 GLN A O 1
ATOM 2747 N N . VAL A 1 352 ? -7.025 0.816 25.570 1.00 97.12 352 VAL A N 1
ATOM 2748 C CA . VAL A 1 352 ? -6.314 0.921 26.848 1.00 97.12 352 VAL A CA 1
ATOM 2749 C C . VAL A 1 352 ? -5.514 -0.335 27.160 1.00 97.12 352 VAL A C 1
ATOM 2751 O O . VAL A 1 352 ? -5.806 -1.441 26.706 1.00 97.12 352 VAL A O 1
ATOM 2754 N N . ALA A 1 353 ? -4.459 -0.165 27.954 1.00 96.56 353 ALA A N 1
ATOM 2755 C CA . ALA A 1 353 ? -3.699 -1.294 28.466 1.00 96.56 353 ALA A CA 1
ATOM 2756 C C . ALA A 1 353 ? -4.558 -2.113 29.450 1.00 96.56 353 ALA A C 1
ATOM 2758 O O . ALA A 1 353 ? -5.344 -1.534 30.197 1.00 96.56 353 ALA A O 1
ATOM 2759 N N . PRO A 1 354 ? -4.345 -3.436 29.565 1.00 97.00 354 PRO A N 1
ATOM 2760 C CA . PRO A 1 354 ? -5.059 -4.269 30.540 1.00 97.00 354 PRO A CA 1
ATOM 2761 C C . PRO A 1 354 ? -4.847 -3.830 31.999 1.00 97.00 354 PRO A C 1
ATOM 2763 O O . PRO A 1 354 ? -5.645 -4.151 32.872 1.00 97.00 354 PRO A O 1
ATOM 2766 N N . SER A 1 355 ? -3.751 -3.122 32.279 1.00 97.19 355 SER A N 1
ATOM 2767 C CA . SER A 1 355 ? -3.428 -2.569 33.595 1.00 97.19 355 SER A CA 1
ATOM 2768 C C . SER A 1 355 ? -4.044 -1.192 33.853 1.00 97.19 355 SER A C 1
ATOM 2770 O O . SER A 1 355 ? -3.855 -0.658 34.946 1.00 97.19 355 SER A O 1
ATOM 2772 N N . HIS A 1 356 ? -4.730 -0.595 32.870 1.00 97.06 356 HIS A N 1
ATOM 2773 C CA . HIS A 1 356 ? -5.384 0.700 33.033 1.00 97.06 356 HIS A CA 1
ATOM 2774 C C . HIS A 1 356 ? -6.423 0.618 34.154 1.00 97.06 356 HIS A C 1
ATOM 2776 O O . HIS A 1 356 ? -7.129 -0.383 34.268 1.00 97.06 356 HIS A O 1
ATOM 2782 N N . ARG A 1 357 ? -6.455 1.634 35.019 1.00 96.62 357 ARG A N 1
ATOM 2783 C CA . ARG A 1 357 ? -7.255 1.643 36.247 1.00 96.62 357 ARG A CA 1
ATOM 2784 C C . ARG A 1 357 ? -8.512 2.473 36.035 1.00 96.62 357 ARG A C 1
ATOM 2786 O O . ARG A 1 357 ? -8.396 3.615 35.610 1.00 96.62 357 ARG A O 1
ATOM 2793 N N . VAL A 1 358 ? -9.651 1.912 36.409 1.00 96.69 358 VAL A N 1
ATOM 2794 C CA . VAL A 1 358 ? -10.972 2.549 36.383 1.00 96.69 358 VAL A CA 1
ATOM 2795 C C . VAL A 1 358 ? -11.626 2.406 37.755 1.00 96.69 358 VAL A C 1
ATOM 2797 O O . VAL A 1 358 ? -11.179 1.589 38.571 1.00 96.69 358 VAL A O 1
ATOM 2800 N N . PHE A 1 359 ? -12.657 3.200 38.016 1.00 97.19 359 PHE A N 1
ATOM 2801 C CA . PHE A 1 359 ? -13.504 3.059 39.193 1.00 97.19 359 PHE A CA 1
ATOM 2802 C C . PHE A 1 359 ? -14.769 2.299 38.807 1.00 97.19 359 PHE A C 1
ATOM 2804 O O . PHE A 1 359 ? -15.493 2.698 37.903 1.00 97.19 359 PHE A O 1
ATOM 2811 N N . PHE A 1 360 ? -15.021 1.182 39.479 1.00 95.75 360 PHE A N 1
ATOM 2812 C CA . PHE A 1 3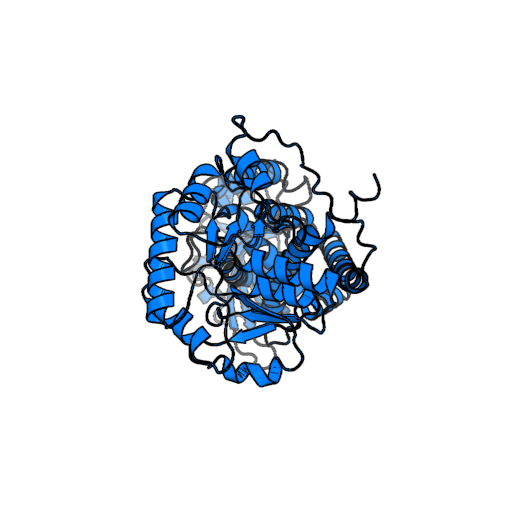60 ? -16.238 0.393 39.312 1.00 95.75 360 PHE A CA 1
ATOM 2813 C C . PHE A 1 360 ? -16.855 0.209 40.691 1.00 95.75 360 PHE A C 1
ATOM 2815 O O . PHE A 1 360 ? -16.178 -0.283 41.592 1.00 95.75 360 PHE A O 1
ATOM 2822 N N . HIS A 1 361 ? -18.096 0.666 40.874 1.00 91.31 361 HIS A N 1
ATOM 2823 C CA . HIS A 1 361 ? -18.768 0.701 42.181 1.00 91.31 361 HIS A CA 1
ATOM 2824 C C . HIS A 1 361 ? -17.903 1.368 43.276 1.00 91.31 361 HIS A C 1
ATOM 2826 O O . HIS A 1 361 ? -17.776 0.857 44.385 1.00 91.31 361 HIS A O 1
ATOM 2832 N N . HIS A 1 362 ? -17.268 2.499 42.941 1.00 89.38 362 HIS A N 1
ATOM 2833 C CA . HIS A 1 362 ? -16.333 3.255 43.793 1.00 89.38 362 HIS A CA 1
ATOM 2834 C C . HIS A 1 362 ? -15.018 2.543 44.169 1.00 89.38 362 HIS A C 1
ATOM 2836 O O . HIS A 1 362 ? -14.198 3.111 44.892 1.00 89.38 362 HIS A O 1
ATOM 2842 N N . GLU A 1 363 ? -14.746 1.351 43.633 1.00 94.38 363 GLU A N 1
ATOM 2843 C CA . GLU A 1 363 ? -13.480 0.647 43.839 1.00 94.38 363 GLU A CA 1
ATOM 2844 C C . GLU A 1 363 ? -12.530 0.821 42.651 1.00 94.38 363 GLU A C 1
ATOM 2846 O O . GLU A 1 363 ? -12.887 0.615 41.488 1.00 94.38 363 GLU A O 1
ATOM 2851 N N . ARG A 1 364 ? -11.270 1.171 42.944 1.00 96.69 364 ARG A N 1
ATOM 2852 C CA . ARG A 1 364 ? -10.239 1.377 41.921 1.00 96.69 364 ARG A CA 1
ATOM 2853 C C . ARG A 1 364 ? -9.559 0.067 41.537 1.00 96.69 364 ARG A C 1
ATOM 2855 O O . ARG A 1 364 ? -8.616 -0.387 42.193 1.00 96.69 364 ARG A O 1
ATOM 2862 N N . GLN A 1 365 ? -9.914 -0.472 40.382 1.00 96.50 365 GLN A N 1
ATOM 2863 C CA . GLN A 1 365 ? -9.370 -1.733 39.879 1.00 96.50 365 GLN A CA 1
ATOM 2864 C C . GLN A 1 365 ? -8.859 -1.619 38.446 1.00 96.50 365 GLN A C 1
ATOM 2866 O O . GLN A 1 365 ? -9.098 -0.630 37.756 1.00 96.50 365 GLN A O 1
ATOM 2871 N N . SER A 1 366 ? -8.044 -2.584 38.013 1.00 97.31 366 SER A N 1
ATOM 2872 C CA . SER A 1 366 ? -7.602 -2.618 36.614 1.00 97.31 366 SER A CA 1
ATOM 2873 C C . SER A 1 366 ? -8.712 -3.147 35.712 1.00 97.31 366 SER A C 1
ATOM 2875 O O . SER A 1 366 ? -9.471 -4.021 36.121 1.00 97.31 366 SER A O 1
ATOM 2877 N N . ILE A 1 367 ? -8.767 -2.687 34.463 1.00 96.62 367 ILE A N 1
ATOM 2878 C CA . ILE A 1 367 ? -9.766 -3.160 33.500 1.00 96.62 367 ILE A CA 1
ATOM 2879 C C . ILE A 1 367 ? -9.658 -4.677 33.265 1.00 96.62 367 ILE A C 1
ATOM 2881 O O . ILE A 1 367 ? -10.662 -5.347 33.081 1.00 96.62 367 ILE A O 1
ATOM 2885 N N . ARG A 1 368 ? -8.458 -5.270 33.361 1.00 96.44 368 ARG A N 1
ATOM 2886 C CA . ARG A 1 368 ? -8.309 -6.735 33.342 1.00 96.44 368 ARG A CA 1
ATOM 2887 C C . ARG A 1 368 ? -9.023 -7.414 34.515 1.00 96.44 368 ARG A C 1
ATOM 2889 O O . ARG A 1 368 ? -9.607 -8.468 34.309 1.00 96.44 368 ARG A O 1
ATOM 2896 N N . GLN A 1 369 ? -8.911 -6.862 35.725 1.00 95.81 369 GLN A N 1
ATOM 2897 C CA . GLN A 1 369 ? -9.569 -7.421 36.914 1.00 95.81 369 GLN A CA 1
ATOM 2898 C C . GLN A 1 369 ? -11.086 -7.300 36.806 1.00 95.81 369 GLN A C 1
ATOM 2900 O O . GLN A 1 369 ? -11.776 -8.262 37.104 1.00 95.81 369 GLN A O 1
ATOM 2905 N N . LEU A 1 370 ? -11.578 -6.172 36.289 1.00 95.31 370 LEU A N 1
ATOM 2906 C CA . LEU A 1 370 ? -13.004 -5.948 36.063 1.00 95.31 370 LEU A CA 1
ATOM 2907 C C . LEU A 1 370 ? -13.649 -7.058 35.212 1.00 95.31 370 LEU A C 1
ATOM 2909 O O . LEU A 1 370 ? -14.776 -7.461 35.475 1.00 95.31 370 LEU A O 1
ATOM 2913 N N . PHE A 1 371 ? -12.918 -7.577 34.220 1.00 95.56 371 PHE A N 1
ATOM 2914 C CA . PHE A 1 371 ? -13.414 -8.595 33.291 1.00 95.56 371 PHE A CA 1
ATOM 2915 C C . PHE A 1 371 ? -12.916 -10.025 33.576 1.00 95.56 371 PHE A C 1
ATOM 2917 O O . PHE A 1 371 ? -13.003 -10.869 32.684 1.00 95.56 371 PHE A O 1
ATOM 2924 N N . SER A 1 372 ? -12.401 -10.336 34.777 1.00 90.75 372 SER A N 1
ATOM 2925 C CA . SER A 1 372 ? -11.881 -11.685 35.091 1.00 90.75 372 SER A CA 1
ATOM 2926 C C . SER A 1 372 ? -12.933 -12.784 34.958 1.00 90.75 372 SER A C 1
ATOM 2928 O O . SER A 1 372 ? -12.645 -13.837 34.394 1.00 90.75 372 SER A O 1
ATOM 2930 N N . ASP A 1 373 ? -14.147 -12.502 35.429 1.00 84.00 373 ASP A N 1
ATOM 2931 C CA . ASP A 1 373 ? -15.260 -13.457 35.516 1.00 84.00 373 ASP A CA 1
ATOM 2932 C C . ASP A 1 373 ? -16.448 -13.039 34.634 1.00 84.00 373 ASP A C 1
ATOM 2934 O O . ASP A 1 373 ? -17.579 -13.491 34.807 1.00 84.00 373 ASP A O 1
ATOM 2938 N N . SER A 1 374 ? -16.201 -12.138 33.680 1.00 85.75 374 SER A N 1
ATOM 2939 C CA . SER A 1 374 ? -17.244 -11.615 32.803 1.00 85.75 374 SER A CA 1
ATOM 2940 C C . SER A 1 374 ? -17.687 -12.633 31.759 1.00 85.75 374 SER A C 1
ATOM 2942 O O . SER A 1 374 ? -16.875 -13.238 31.056 1.00 85.75 374 SER A O 1
ATOM 2944 N N . VAL A 1 375 ? -19.004 -12.760 31.601 1.00 82.75 375 VAL A N 1
ATOM 2945 C CA . VAL A 1 375 ? -19.613 -13.521 30.509 1.00 82.75 375 VAL A CA 1
ATOM 2946 C C . VAL A 1 375 ? -19.611 -12.646 29.258 1.00 82.75 375 VAL A C 1
ATOM 2948 O O . VAL A 1 375 ? -20.155 -11.545 29.265 1.00 82.75 375 VAL A O 1
ATOM 2951 N N . LEU A 1 376 ? -18.992 -13.126 28.179 1.00 86.12 376 LEU A N 1
ATOM 2952 C CA . LEU A 1 376 ? -19.016 -12.445 26.884 1.00 86.12 376 LEU A CA 1
ATOM 2953 C C . LEU A 1 376 ? -20.406 -12.623 26.267 1.00 86.12 376 LEU A C 1
ATOM 2955 O O . LEU A 1 376 ? -20.809 -13.746 25.964 1.00 86.12 376 LEU A O 1
ATOM 2959 N N . THR A 1 377 ? -21.147 -11.528 26.129 1.00 79.00 377 THR A N 1
ATOM 2960 C CA . THR A 1 377 ? -22.577 -11.544 25.787 1.00 79.00 377 THR A CA 1
ATOM 2961 C C . THR A 1 377 ? -22.841 -11.299 24.313 1.00 79.00 377 THR A C 1
ATOM 2963 O O . THR A 1 377 ? -23.844 -11.777 23.787 1.00 79.00 377 THR A O 1
ATOM 2966 N N . HIS A 1 378 ? -21.957 -10.568 23.635 1.00 81.94 378 HIS A N 1
ATOM 2967 C CA . HIS A 1 378 ? -22.151 -10.198 22.242 1.00 81.94 378 HIS A CA 1
ATOM 2968 C C . HIS A 1 378 ? -21.087 -10.829 21.346 1.00 81.94 378 HIS A C 1
ATOM 2970 O O . HIS A 1 378 ? -19.903 -10.827 21.683 1.00 81.94 378 HIS A O 1
ATOM 2976 N N . GLN A 1 379 ? -21.514 -11.370 20.205 1.00 89.31 379 GLN A N 1
ATOM 2977 C CA . GLN A 1 379 ? -20.652 -12.062 19.253 1.00 89.31 379 GLN A CA 1
ATOM 2978 C C . GLN A 1 379 ? -20.896 -11.535 17.838 1.00 89.31 379 GLN A C 1
ATOM 2980 O O . GLN A 1 379 ? -22.027 -11.556 17.353 1.00 89.31 379 GLN A O 1
ATOM 2985 N N . VAL A 1 380 ? -19.822 -11.123 17.160 1.00 91.31 380 VAL A N 1
ATOM 2986 C CA . VAL A 1 380 ? -19.861 -10.650 15.769 1.00 91.31 380 VAL A CA 1
ATOM 2987 C C . VAL A 1 380 ? -18.748 -11.293 14.952 1.00 91.31 380 VAL A C 1
ATOM 2989 O O . VAL A 1 380 ? -17.585 -11.319 15.362 1.00 91.31 380 VAL A O 1
ATOM 2992 N N . GLY A 1 381 ? -19.100 -11.778 13.761 1.00 90.19 381 GLY A N 1
ATOM 2993 C CA . GLY A 1 381 ? -18.122 -12.195 12.763 1.00 90.19 381 GLY A CA 1
ATOM 2994 C C . GLY A 1 381 ? -17.387 -10.981 12.201 1.00 90.19 381 GLY A C 1
ATOM 2995 O O . GLY A 1 381 ? -18.011 -10.036 11.730 1.00 90.19 381 GLY A O 1
ATOM 2996 N N . VAL A 1 382 ? -16.059 -11.003 12.233 1.00 90.25 382 VAL A N 1
ATOM 2997 C CA . VAL A 1 382 ? -15.223 -9.908 11.735 1.00 90.25 382 VAL A CA 1
ATOM 2998 C C . VAL A 1 382 ? -14.055 -10.468 10.938 1.00 90.25 382 VAL A C 1
ATOM 3000 O O . VAL A 1 382 ? -13.602 -11.589 11.161 1.00 90.25 382 VAL A O 1
ATOM 3003 N N . ARG A 1 383 ? -13.540 -9.691 9.989 1.00 88.50 383 ARG A N 1
ATOM 3004 C CA . ARG A 1 383 ? -12.273 -10.003 9.328 1.00 88.50 383 ARG A CA 1
ATOM 3005 C C . ARG A 1 383 ? -11.138 -9.280 10.036 1.00 88.50 383 ARG A C 1
ATOM 3007 O O . ARG A 1 383 ? -11.201 -8.077 10.252 1.00 88.50 383 ARG A O 1
ATOM 3014 N N . PHE A 1 384 ? -10.108 -10.025 10.418 1.00 87.50 384 PHE A N 1
ATOM 3015 C CA . PHE A 1 384 ? -8.936 -9.500 11.109 1.00 87.50 384 PHE A CA 1
ATOM 3016 C C . PHE A 1 384 ? -7.676 -10.054 10.452 1.00 87.50 384 PHE A C 1
ATOM 3018 O O . PHE A 1 384 ? -7.443 -11.264 10.463 1.00 87.50 384 PHE A O 1
ATOM 3025 N N . ARG A 1 385 ? -6.852 -9.165 9.880 1.00 84.56 385 ARG A N 1
ATOM 3026 C CA . ARG A 1 385 ? -5.586 -9.525 9.208 1.00 84.56 385 ARG A CA 1
ATOM 3027 C C . ARG A 1 385 ? -5.775 -10.609 8.133 1.00 84.56 385 ARG A C 1
ATOM 3029 O O . ARG A 1 385 ? -5.092 -11.641 8.147 1.00 84.56 385 ARG A O 1
ATOM 3036 N N . GLY A 1 386 ? -6.773 -10.422 7.265 1.00 82.56 386 GLY A N 1
ATOM 3037 C CA . GLY A 1 386 ? -7.067 -11.329 6.156 1.00 82.56 386 GLY A CA 1
ATOM 3038 C C . GLY A 1 386 ? -7.824 -12.605 6.527 1.00 82.56 386 GLY A C 1
ATOM 3039 O O . GLY A 1 386 ? -8.104 -13.409 5.631 1.00 82.56 386 GLY A O 1
ATOM 3040 N N . GLN A 1 387 ? -8.145 -12.827 7.806 1.00 86.19 387 GLN A N 1
ATOM 3041 C CA . GLN A 1 387 ? -8.782 -14.053 8.299 1.00 86.19 387 GLN A CA 1
ATOM 3042 C C . GLN A 1 387 ? -10.176 -13.776 8.875 1.00 86.19 387 GLN A C 1
ATOM 3044 O O . GLN A 1 387 ? -10.349 -12.766 9.561 1.00 86.19 387 GLN A O 1
ATOM 3049 N N . PRO A 1 388 ? -11.164 -14.656 8.634 1.00 89.44 388 PRO A N 1
ATOM 3050 C CA . PRO A 1 388 ? -12.422 -14.609 9.365 1.00 89.44 388 PRO A CA 1
ATOM 3051 C C . PRO A 1 388 ? -12.175 -14.996 10.829 1.00 89.44 388 PRO A C 1
ATOM 3053 O O . PRO A 1 388 ? -11.567 -16.023 11.118 1.00 89.44 388 PRO A O 1
ATOM 3056 N N . VAL A 1 389 ? -12.639 -14.164 11.753 1.00 92.25 389 VAL A N 1
ATOM 3057 C CA . VAL A 1 389 ? -12.567 -14.380 13.201 1.00 92.25 389 VAL A CA 1
ATOM 3058 C C . VAL A 1 389 ? -13.895 -13.993 13.849 1.00 92.25 389 VAL A C 1
ATOM 3060 O O . VAL A 1 389 ? -14.764 -13.392 13.220 1.00 92.25 389 VAL A O 1
ATOM 3063 N N . GLN A 1 390 ? -14.067 -14.350 15.116 1.00 94.25 390 GLN A N 1
ATOM 3064 C CA . GLN A 1 390 ? -15.222 -13.958 15.919 1.00 94.25 390 GLN A CA 1
ATOM 3065 C C . GLN A 1 390 ? -14.760 -13.000 17.011 1.00 94.25 390 GLN A C 1
ATOM 3067 O O . GLN A 1 390 ? -13.870 -13.345 17.792 1.00 94.25 390 GLN A O 1
ATOM 3072 N N . LEU A 1 391 ? -15.346 -11.806 17.062 1.00 94.69 391 LEU A N 1
ATOM 3073 C CA . LEU A 1 391 ? -15.183 -10.891 18.182 1.00 94.69 391 LEU A CA 1
ATOM 3074 C C . LEU A 1 391 ? -16.278 -11.178 19.204 1.00 94.69 391 LEU A C 1
ATOM 3076 O O . LEU A 1 391 ? -17.462 -11.068 18.900 1.00 94.69 391 LEU A O 1
ATOM 3080 N N . TRP A 1 392 ? -15.856 -11.508 20.415 1.00 94.50 392 TRP A N 1
ATOM 3081 C CA . TRP A 1 392 ? -16.713 -11.664 21.579 1.00 94.50 392 TRP A CA 1
ATOM 3082 C C . TRP A 1 392 ? -16.493 -10.485 22.511 1.00 94.50 392 TRP A C 1
ATOM 3084 O O . TRP A 1 392 ? -15.340 -10.218 22.852 1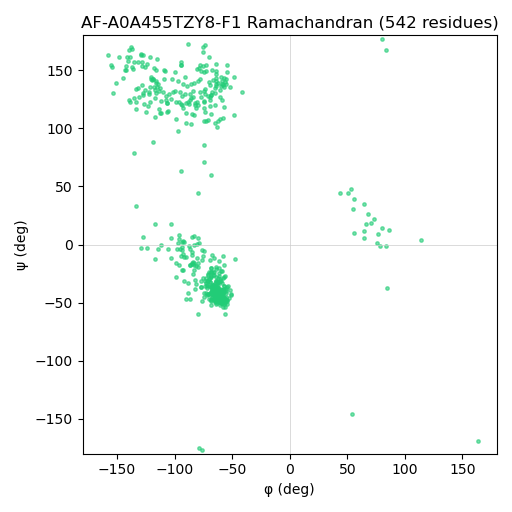.00 94.50 392 TRP A O 1
ATOM 3094 N N . THR A 1 393 ? -17.550 -9.794 22.932 1.00 95.31 393 THR A N 1
ATOM 3095 C CA . THR A 1 393 ? -17.427 -8.614 23.794 1.00 95.31 393 THR A CA 1
ATOM 3096 C C . THR A 1 393 ? -18.247 -8.703 25.076 1.00 95.31 393 THR A C 1
ATOM 3098 O O . THR A 1 393 ? -19.269 -9.386 25.157 1.00 95.31 393 THR A O 1
ATOM 3101 N N . ALA A 1 394 ? -17.759 -7.993 26.089 1.00 95.25 394 ALA A N 1
ATOM 3102 C CA . ALA A 1 394 ? -18.477 -7.606 27.295 1.00 95.25 394 ALA A CA 1
ATOM 3103 C C . ALA A 1 394 ? -18.165 -6.134 27.588 1.00 95.25 394 ALA A C 1
ATOM 3105 O O . ALA A 1 394 ? -17.127 -5.617 27.158 1.00 95.25 394 ALA A O 1
ATOM 3106 N N . TYR A 1 395 ? -19.043 -5.469 28.329 1.00 95.62 395 TYR A N 1
ATOM 3107 C CA . TYR A 1 395 ? -18.813 -4.108 28.790 1.00 95.62 395 TYR A CA 1
ATOM 3108 C C . TYR A 1 395 ? -19.329 -3.909 30.212 1.00 95.62 395 TYR A C 1
ATOM 3110 O O . TYR A 1 395 ? -20.137 -4.698 30.702 1.00 95.62 395 TYR A O 1
ATOM 3118 N N . ALA A 1 396 ? -18.843 -2.859 30.864 1.00 95.38 396 ALA A N 1
ATOM 3119 C CA . ALA A 1 396 ? -19.285 -2.423 32.180 1.00 95.38 396 ALA A CA 1
ATOM 3120 C C . ALA A 1 396 ? -19.248 -0.892 32.255 1.00 95.38 396 ALA A C 1
ATOM 3122 O O . ALA A 1 396 ? -18.341 -0.264 31.702 1.00 95.38 396 ALA A O 1
ATOM 3123 N N . GLU A 1 397 ? -20.223 -0.302 32.941 1.00 96.38 397 GLU A N 1
ATOM 3124 C CA . GLU A 1 397 ? -20.214 1.122 33.283 1.00 96.38 397 GLU A CA 1
ATOM 3125 C C . GLU A 1 397 ? -19.158 1.382 34.353 1.00 96.38 397 GLU A C 1
ATOM 3127 O O . GLU A 1 397 ? -19.105 0.690 35.368 1.00 96.38 397 GLU A O 1
ATOM 3132 N N . VAL A 1 398 ? -18.284 2.349 34.102 1.00 97.12 398 VAL A N 1
ATOM 3133 C CA . VAL A 1 398 ? -17.171 2.703 34.984 1.00 97.12 398 VAL A CA 1
ATOM 3134 C C . VAL A 1 398 ? -17.007 4.213 35.037 1.00 97.12 398 VAL A C 1
ATOM 3136 O O . VAL A 1 398 ? -17.526 4.940 34.195 1.00 97.12 398 VAL A O 1
ATOM 3139 N N . GLU A 1 399 ? -16.217 4.683 35.989 1.00 96.06 399 GLU A N 1
ATOM 3140 C CA . GLU A 1 399 ? -15.812 6.079 36.085 1.00 96.06 399 GLU A CA 1
ATOM 3141 C C . GLU A 1 399 ? -14.295 6.217 35.912 1.00 96.06 399 GLU A C 1
ATOM 3143 O O . GLU A 1 399 ? -13.509 5.320 36.258 1.00 96.06 399 GLU A O 1
ATOM 3148 N N . ASP A 1 400 ? -13.868 7.356 35.372 1.00 91.44 400 ASP A N 1
ATOM 3149 C CA . ASP A 1 400 ? -12.467 7.759 35.421 1.00 91.44 400 ASP A CA 1
ATOM 3150 C C . ASP A 1 400 ? -12.092 8.354 36.796 1.00 91.44 400 ASP A C 1
ATOM 3152 O O . ASP A 1 400 ? -12.874 8.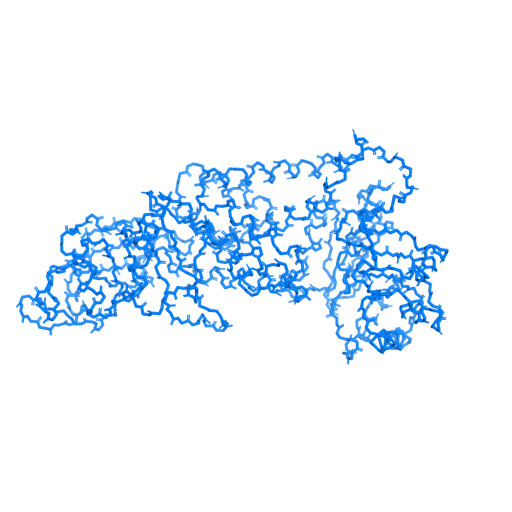359 37.744 1.00 91.44 400 ASP A O 1
ATOM 3156 N N . ALA A 1 401 ? -10.861 8.855 36.938 1.00 88.19 401 ALA A N 1
ATOM 3157 C CA . ALA A 1 401 ? -10.401 9.437 38.202 1.00 88.19 401 ALA A CA 1
ATOM 3158 C C . ALA A 1 401 ? -11.081 10.767 38.577 1.00 88.19 401 ALA A C 1
ATOM 3160 O O . ALA A 1 401 ? -10.926 11.220 39.710 1.00 88.19 401 ALA A O 1
ATOM 3161 N N . THR A 1 402 ? -11.788 11.396 37.640 1.00 87.38 402 THR A N 1
ATOM 3162 C CA . THR A 1 402 ? -12.529 12.646 37.840 1.00 87.38 402 THR A CA 1
ATOM 3163 C C . THR A 1 402 ? -14.020 12.409 38.103 1.00 87.38 402 THR A C 1
ATOM 3165 O O . THR A 1 402 ? -14.735 13.362 38.403 1.00 87.38 402 THR A O 1
ATOM 3168 N N . GLY A 1 403 ? -14.478 11.151 38.043 1.00 87.94 403 GLY A N 1
ATOM 3169 C CA . GLY A 1 403 ? -15.889 10.775 38.165 1.00 87.94 403 GLY A CA 1
ATOM 3170 C C . GLY A 1 403 ? -16.651 10.835 36.838 1.00 87.94 403 GLY A C 1
ATOM 3171 O O . GLY A 1 403 ? -17.879 10.801 36.834 1.00 87.94 403 GLY A O 1
ATOM 3172 N N . TYR A 1 404 ? -15.955 10.953 35.703 1.00 90.75 404 TYR A N 1
ATOM 3173 C CA . TYR A 1 404 ? -16.597 10.976 34.394 1.00 90.75 404 TYR A CA 1
ATOM 3174 C C . TYR A 1 404 ? -17.083 9.576 34.006 1.00 90.75 404 TYR A C 1
ATOM 3176 O O . TYR A 1 404 ? -16.308 8.618 34.042 1.00 90.75 404 TYR A O 1
ATOM 3184 N N . ALA A 1 405 ? -18.352 9.465 33.604 1.00 94.81 405 ALA A N 1
ATOM 3185 C CA . ALA A 1 405 ? -18.981 8.196 33.254 1.00 94.81 405 ALA A CA 1
ATOM 3186 C C . ALA A 1 405 ? -18.510 7.668 31.886 1.00 94.81 405 ALA A C 1
ATOM 3188 O O . ALA A 1 405 ? -18.671 8.308 30.841 1.00 94.81 405 ALA A O 1
ATOM 3189 N N . LEU A 1 406 ? -17.977 6.451 31.888 1.00 96.19 406 LEU A N 1
ATOM 3190 C CA . LEU A 1 406 ? -17.427 5.745 30.737 1.00 96.19 406 LEU A CA 1
ATOM 3191 C C . LEU A 1 406 ? -18.018 4.335 30.626 1.00 96.19 406 LEU A C 1
ATOM 3193 O O . LEU A 1 406 ? -18.539 3.767 31.584 1.00 96.19 406 LEU A O 1
ATOM 3197 N N . LEU A 1 407 ? -17.859 3.728 29.454 1.00 96.81 407 LEU A N 1
ATOM 3198 C CA . LEU A 1 407 ? -18.003 2.288 29.270 1.00 96.81 407 LEU A CA 1
ATOM 3199 C C . LEU A 1 407 ? -16.621 1.676 29.087 1.00 96.81 407 LEU A C 1
ATOM 3201 O O . LEU A 1 407 ? -15.875 2.032 28.170 1.00 96.81 407 LEU A O 1
ATOM 3205 N N . ALA A 1 408 ? -16.289 0.735 29.963 1.00 97.44 408 ALA A N 1
ATOM 3206 C CA . ALA A 1 408 ? -15.166 -0.160 29.776 1.00 97.44 408 ALA A CA 1
ATOM 3207 C C . ALA A 1 408 ? -15.608 -1.334 28.913 1.00 97.44 408 ALA A C 1
ATOM 3209 O O . ALA A 1 408 ? -16.626 -1.956 29.193 1.00 97.44 408 ALA A O 1
ATOM 3210 N N . TRP A 1 409 ? -14.824 -1.661 27.893 1.00 97.31 409 TRP A N 1
ATOM 3211 C CA . TRP A 1 409 ? -15.090 -2.774 26.990 1.00 97.31 409 TRP A CA 1
ATOM 3212 C C . TRP A 1 409 ? -13.960 -3.786 27.044 1.00 97.31 409 TRP A C 1
ATOM 3214 O O . TRP A 1 409 ? -12.779 -3.427 27.054 1.00 97.31 409 TRP A O 1
ATOM 3224 N N . TYR A 1 410 ? -14.331 -5.057 26.985 1.00 96.81 410 TYR A N 1
ATOM 3225 C CA . TYR A 1 410 ? -13.426 -6.178 26.817 1.00 96.81 410 TYR A CA 1
ATOM 3226 C C . TYR A 1 410 ? -13.808 -6.969 25.576 1.00 96.81 410 TYR A C 1
ATOM 3228 O O . TYR A 1 410 ? -14.973 -7.312 25.392 1.00 96.81 410 TYR A O 1
ATOM 3236 N N . GLY A 1 411 ? -12.821 -7.258 24.727 1.00 95.50 411 GLY A N 1
ATOM 3237 C CA . GLY A 1 411 ? -12.999 -8.052 23.520 1.00 95.50 411 GLY A CA 1
ATOM 3238 C C . GLY A 1 411 ? -12.018 -9.209 23.433 1.00 95.50 411 GLY A C 1
ATOM 3239 O O . GLY A 1 411 ? -10.801 -9.016 23.534 1.00 95.50 411 GLY A O 1
ATOM 3240 N N . GLU A 1 412 ? -12.536 -10.400 23.158 1.00 95.44 412 GLU A N 1
ATOM 3241 C CA . GLU A 1 412 ? -11.749 -11.553 22.742 1.00 95.44 412 GLU A CA 1
ATOM 3242 C C . GLU A 1 412 ? -11.957 -11.838 21.260 1.00 95.44 412 GLU A C 1
ATOM 3244 O O . GLU A 1 412 ? -13.066 -12.106 20.804 1.00 95.44 412 GLU A O 1
ATOM 3249 N N . ILE A 1 413 ? -10.860 -11.827 20.508 1.00 94.56 413 ILE A N 1
ATOM 3250 C CA . ILE A 1 413 ? -10.851 -12.226 19.108 1.00 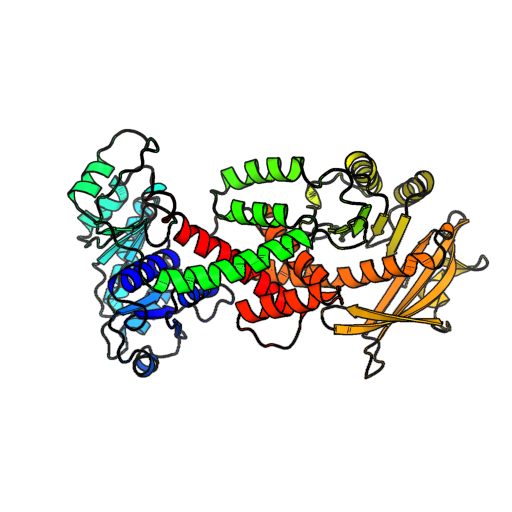94.56 413 ILE A CA 1
ATOM 3251 C C . ILE A 1 413 ? -10.502 -13.705 19.079 1.00 94.56 413 ILE A C 1
ATOM 3253 O O . ILE A 1 413 ? -9.407 -14.087 19.504 1.00 94.56 413 ILE A O 1
ATOM 3257 N N . ARG A 1 414 ? -11.415 -14.533 18.581 1.00 94.62 414 ARG A N 1
ATOM 3258 C CA . ARG A 1 414 ? -11.279 -15.989 18.553 1.00 94.62 414 ARG A CA 1
ATOM 3259 C C . ARG A 1 414 ? -11.292 -16.513 17.126 1.00 94.62 414 ARG A C 1
ATOM 3261 O O . ARG A 1 414 ? -12.022 -16.018 16.270 1.00 94.62 414 ARG A O 1
ATOM 3268 N N . ASP A 1 415 ? -10.474 -17.525 16.891 1.00 91.44 415 ASP A N 1
ATOM 3269 C CA . ASP A 1 415 ? -10.553 -18.330 15.681 1.00 91.44 415 ASP A CA 1
ATOM 3270 C C . ASP A 1 415 ? -11.900 -19.083 15.661 1.00 91.44 415 ASP A C 1
ATOM 3272 O O . ASP A 1 415 ? -12.271 -19.664 16.685 1.00 91.44 415 ASP A O 1
ATOM 3276 N N . PRO A 1 416 ? -12.665 -19.037 14.555 1.00 89.12 416 PRO A N 1
ATOM 3277 C CA . PRO A 1 416 ? -14.035 -19.540 14.530 1.00 89.12 416 PRO A CA 1
ATOM 3278 C C . PRO A 1 416 ? -14.107 -21.069 14.602 1.00 89.12 416 PRO A C 1
ATOM 3280 O O . PRO A 1 416 ? -15.104 -21.598 15.082 1.00 89.12 416 PRO A O 1
ATOM 3283 N N . GLU A 1 417 ? -13.066 -21.774 14.150 1.00 88.69 417 GLU A N 1
ATOM 3284 C CA . GLU A 1 417 ? -13.038 -23.239 14.100 1.00 88.69 417 GLU A CA 1
ATOM 3285 C C . GLU A 1 417 ? -12.479 -23.837 15.396 1.00 88.69 417 GLU A C 1
ATOM 3287 O O . GLU A 1 417 ? -13.054 -24.757 15.970 1.00 88.69 417 GLU A O 1
ATOM 3292 N N . SER A 1 418 ? -11.360 -23.302 15.886 1.00 91.62 418 SER A N 1
ATOM 3293 C CA . SER A 1 418 ? -10.655 -23.828 17.063 1.00 91.62 418 SER A CA 1
ATOM 3294 C C . SER A 1 418 ? -11.063 -23.175 18.385 1.00 91.62 418 SER A C 1
ATOM 3296 O O . SER A 1 418 ? -10.588 -23.596 19.440 1.00 91.62 418 SER A O 1
ATOM 3298 N N . ALA A 1 419 ? -11.867 -22.106 18.341 1.00 89.44 419 ALA A N 1
ATOM 3299 C CA . ALA A 1 419 ? -12.191 -21.231 19.473 1.00 89.44 419 ALA A CA 1
ATOM 3300 C C . ALA A 1 419 ? -10.964 -20.614 20.182 1.00 89.44 419 ALA A C 1
ATOM 3302 O O . ALA A 1 419 ? -11.092 -19.986 21.238 1.00 89.44 419 ALA A O 1
ATOM 3303 N N . LYS A 1 420 ? -9.758 -20.754 19.612 1.00 93.31 420 LYS A N 1
ATOM 3304 C CA . LYS A 1 420 ? -8.517 -20.248 20.198 1.00 93.31 420 LYS A CA 1
ATOM 3305 C C . LYS A 1 420 ? -8.525 -18.723 20.207 1.00 93.31 420 LYS A C 1
ATOM 3307 O O . LYS A 1 420 ? -8.740 -18.089 19.176 1.00 93.31 420 LYS A O 1
ATOM 3312 N N . VAL A 1 421 ? -8.203 -18.129 21.355 1.00 93.81 421 VAL A N 1
ATOM 3313 C CA . VAL A 1 421 ? -8.047 -16.673 21.472 1.00 93.81 421 VAL A CA 1
ATOM 3314 C C . VAL A 1 421 ? -6.811 -16.220 20.691 1.00 93.81 421 VAL A C 1
ATOM 3316 O O . VAL A 1 421 ? -5.676 -16.531 21.053 1.00 93.81 421 VAL A O 1
ATOM 3319 N N . VAL A 1 422 ? -7.042 -15.472 19.613 1.00 92.38 422 VAL A N 1
ATOM 3320 C CA . VAL A 1 422 ? -6.024 -14.855 18.755 1.00 92.38 422 VAL A CA 1
ATOM 3321 C C . VAL A 1 422 ? -5.438 -13.630 19.444 1.00 92.38 422 VAL A C 1
ATOM 3323 O O . VAL A 1 422 ? -4.221 -13.454 19.500 1.00 92.38 422 VAL A O 1
ATOM 3326 N N . THR A 1 423 ? -6.300 -12.757 19.967 1.00 93.69 423 THR A N 1
ATOM 3327 C CA . THR A 1 423 ? -5.871 -11.576 20.712 1.00 93.69 423 THR A CA 1
ATOM 3328 C C . THR A 1 423 ? -6.978 -11.065 21.628 1.00 93.69 423 THR A C 1
ATOM 3330 O O . THR A 1 423 ? -8.139 -11.439 21.486 1.00 93.69 423 THR A O 1
ATOM 3333 N N . ARG A 1 424 ? -6.597 -10.225 22.591 1.00 94.75 424 ARG A N 1
ATOM 3334 C CA . ARG A 1 424 ? -7.508 -9.550 23.519 1.00 94.75 424 ARG A CA 1
ATOM 3335 C C . ARG A 1 424 ? -7.354 -8.050 23.377 1.00 94.75 424 ARG A C 1
ATOM 3337 O O . ARG A 1 424 ? -6.237 -7.567 23.159 1.00 94.75 424 ARG A O 1
ATOM 3344 N N . ARG A 1 425 ? -8.448 -7.321 23.516 1.00 95.69 425 ARG A N 1
ATOM 3345 C CA . ARG A 1 425 ? -8.469 -5.863 23.460 1.00 95.69 425 ARG A CA 1
ATOM 3346 C C . ARG A 1 425 ? -9.336 -5.314 24.580 1.00 95.69 425 ARG A C 1
ATOM 3348 O O . ARG A 1 425 ? -10.254 -5.980 25.051 1.00 95.69 425 ARG A O 1
ATOM 3355 N N . TYR A 1 426 ? -8.974 -4.115 25.008 1.00 97.38 426 TYR A N 1
ATOM 3356 C CA . TYR A 1 426 ? -9.665 -3.368 26.040 1.00 97.38 426 TYR A CA 1
ATOM 3357 C C . TYR A 1 426 ? -9.860 -1.956 25.521 1.00 97.38 426 TYR A C 1
ATOM 3359 O O . TYR A 1 426 ? -8.913 -1.374 24.979 1.00 97.38 426 TYR A O 1
ATOM 3367 N N . TRP A 1 427 ? -11.060 -1.420 25.698 1.00 98.00 427 TRP A N 1
ATOM 3368 C CA . TRP A 1 427 ? -11.383 -0.068 25.268 1.00 98.00 427 TRP A CA 1
ATOM 3369 C C . TRP A 1 427 ? -12.088 0.718 26.361 1.00 98.00 427 TRP A C 1
ATOM 3371 O O . TRP A 1 427 ? -12.698 0.140 27.259 1.00 98.00 427 TRP A O 1
ATOM 3381 N N . LEU A 1 428 ? -11.999 2.037 26.247 1.00 97.88 428 LEU A N 1
ATOM 3382 C CA . LEU A 1 428 ? -12.863 2.990 26.926 1.00 97.88 428 LEU A CA 1
ATOM 3383 C C . LEU A 1 428 ? -13.620 3.801 25.877 1.00 97.88 428 LEU A C 1
ATOM 3385 O O . LEU A 1 428 ? -13.054 4.148 24.834 1.00 97.88 428 LEU A O 1
ATOM 3389 N N . THR A 1 429 ? -14.879 4.099 26.169 1.00 97.62 429 THR A N 1
ATOM 3390 C CA . THR A 1 429 ? -15.740 4.979 25.370 1.00 97.62 429 THR A CA 1
ATOM 3391 C C . THR A 1 429 ? -16.588 5.843 26.308 1.00 97.62 429 THR A C 1
ATOM 3393 O O . THR A 1 429 ? -16.817 5.435 27.449 1.00 97.62 429 THR A O 1
ATOM 3396 N N . PRO A 1 430 ? -17.111 6.996 25.864 1.00 96.19 430 PRO A N 1
ATOM 3397 C CA . PRO A 1 430 ? -18.091 7.744 26.643 1.00 96.19 430 PRO A CA 1
ATOM 3398 C C . PRO A 1 430 ? -19.339 6.915 26.942 1.00 96.19 430 PRO A C 1
ATOM 3400 O O . PRO A 1 430 ? -19.838 6.217 26.055 1.00 96.19 430 PRO A O 1
ATOM 3403 N N . ALA A 1 431 ? -19.891 7.038 28.154 1.00 95.12 431 ALA A N 1
ATOM 3404 C CA . ALA A 1 431 ? -21.106 6.308 28.522 1.00 95.12 431 ALA A CA 1
ATOM 3405 C C . ALA A 1 431 ? -22.319 6.670 27.651 1.00 95.12 431 ALA A C 1
ATOM 3407 O O . ALA A 1 431 ? -23.119 5.798 27.316 1.00 95.12 431 ALA A O 1
ATOM 3408 N N . ARG A 1 432 ? -22.401 7.927 27.188 1.00 94.75 432 ARG A N 1
ATOM 3409 C CA . ARG A 1 432 ? -23.487 8.410 26.314 1.00 94.75 432 ARG A CA 1
ATOM 3410 C C . ARG A 1 432 ? -23.628 7.650 24.992 1.00 94.75 432 ARG A C 1
ATOM 3412 O O . ARG A 1 432 ? -24.690 7.718 24.391 1.00 94.75 432 ARG A O 1
ATOM 3419 N N . LEU A 1 433 ? -22.570 6.984 24.516 1.00 94.00 433 LEU A N 1
ATOM 3420 C CA . LEU A 1 433 ? -22.599 6.260 23.239 1.00 94.00 433 LEU A CA 1
ATOM 3421 C C . LEU A 1 433 ? -23.274 4.887 23.355 1.00 94.00 433 LEU A C 1
ATOM 3423 O O . LEU A 1 433 ? -23.613 4.287 22.337 1.00 94.00 433 LEU A O 1
ATOM 3427 N N . GLY A 1 434 ? -23.448 4.370 24.576 1.00 92.69 434 GLY A N 1
ATOM 3428 C CA . GLY A 1 434 ? -24.054 3.062 24.799 1.00 92.69 434 GLY A CA 1
ATOM 3429 C C . GLY A 1 434 ? -23.364 1.942 24.011 1.00 92.69 434 GLY A C 1
ATOM 3430 O O . GLY A 1 434 ? -22.151 1.948 23.789 1.00 92.69 434 GLY A O 1
ATOM 3431 N N . THR A 1 435 ? -24.152 0.961 23.573 1.00 86.44 435 THR A N 1
ATOM 3432 C CA . THR A 1 435 ? -23.667 -0.210 22.826 1.00 86.44 435 THR A CA 1
ATOM 3433 C C . THR A 1 435 ? -23.530 0.018 21.320 1.00 86.44 435 THR A C 1
ATOM 3435 O O . THR A 1 435 ? -22.919 -0.804 20.636 1.00 86.44 435 THR A O 1
ATOM 3438 N N . GLU A 1 436 ? -24.024 1.143 20.797 1.00 85.56 436 GLU A N 1
ATOM 3439 C CA . GLU A 1 436 ? -23.947 1.499 19.371 1.00 85.56 436 GLU A CA 1
ATOM 3440 C C . GLU A 1 436 ? -22.496 1.695 18.895 1.00 85.56 436 GLU A C 1
ATOM 3442 O O . GLU A 1 436 ? -22.189 1.543 17.713 1.00 85.56 436 GLU A O 1
ATOM 3447 N N . VAL A 1 437 ? -21.567 1.924 19.832 1.00 91.81 437 VAL A N 1
ATOM 3448 C CA . VAL A 1 437 ? -20.128 2.089 19.579 1.00 91.81 437 VAL A CA 1
ATOM 3449 C C . VAL A 1 437 ? -19.427 0.814 19.081 1.00 91.81 437 VAL A C 1
ATOM 3451 O O . VAL A 1 437 ? -18.268 0.863 18.665 1.00 91.81 437 VAL A O 1
ATOM 3454 N N . LEU A 1 438 ? -20.098 -0.342 19.102 1.00 91.50 438 LEU A N 1
ATOM 3455 C CA . LEU A 1 438 ? -19.506 -1.621 18.703 1.00 91.50 438 LEU A CA 1
ATOM 3456 C C . LEU A 1 438 ? -18.957 -1.600 17.265 1.00 91.50 438 LEU A C 1
ATOM 3458 O O . LEU A 1 438 ? -17.887 -2.156 17.012 1.00 91.50 438 LEU A O 1
ATOM 3462 N N . SER A 1 439 ? -19.648 -0.933 16.336 1.00 91.31 439 SER A N 1
ATOM 3463 C CA . SER A 1 439 ? -19.175 -0.762 14.955 1.00 91.31 439 SER A CA 1
ATOM 3464 C C . SER A 1 439 ? -17.822 -0.042 14.910 1.00 91.31 439 SER A C 1
ATOM 3466 O O . SER A 1 439 ? -16.925 -0.458 14.183 1.00 91.31 439 SER A O 1
ATOM 3468 N N . LEU A 1 440 ? -17.617 0.961 15.768 1.00 94.31 440 LEU A N 1
ATOM 3469 C CA . LEU A 1 440 ? -16.358 1.695 15.887 1.00 94.31 440 LEU A CA 1
ATOM 3470 C C . LEU A 1 440 ? -15.251 0.865 16.551 1.00 94.31 440 LEU A C 1
ATOM 3472 O O . LEU A 1 440 ? -14.091 0.963 16.140 1.00 94.31 440 LEU A O 1
ATOM 3476 N N . LEU A 1 441 ? -15.587 0.003 17.522 1.00 94.69 441 LEU A N 1
ATOM 3477 C CA . LEU A 1 441 ? -14.633 -0.971 18.076 1.00 94.69 441 LEU A CA 1
ATOM 3478 C C . LEU A 1 441 ? -14.141 -1.938 16.989 1.00 94.69 441 LEU A C 1
ATOM 3480 O O . LEU A 1 441 ? -12.947 -2.243 16.926 1.00 94.69 441 LEU A O 1
ATOM 3484 N N . LEU A 1 442 ? -15.050 -2.401 16.122 1.00 92.75 442 LEU A N 1
ATOM 3485 C CA . LEU A 1 442 ? -14.733 -3.270 14.986 1.00 92.75 442 LEU A CA 1
ATOM 3486 C C . LEU A 1 442 ? -13.833 -2.557 13.972 1.00 92.75 442 LEU A C 1
ATOM 3488 O O . LEU A 1 442 ? -12.789 -3.105 13.613 1.00 92.75 442 LEU A O 1
ATOM 3492 N N . THR A 1 443 ? -14.171 -1.326 13.578 1.00 92.88 443 THR A N 1
ATOM 3493 C CA . THR A 1 443 ? -13.345 -0.512 12.670 1.00 92.88 443 THR A CA 1
ATOM 3494 C C . THR A 1 443 ? -11.942 -0.294 13.236 1.00 92.88 443 THR A C 1
ATOM 3496 O O . THR A 1 443 ? -10.947 -0.435 12.520 1.00 92.88 443 THR A O 1
ATOM 3499 N N . GLN A 1 444 ? -11.827 -0.018 14.541 1.00 93.56 444 GLN A N 1
ATOM 3500 C CA . GLN A 1 444 ? -10.527 0.128 15.194 1.00 93.56 444 GLN A CA 1
ATOM 3501 C C . GLN A 1 444 ? -9.752 -1.193 15.255 1.00 93.56 444 GLN A C 1
ATOM 3503 O O . GLN A 1 444 ? -8.540 -1.209 15.068 1.00 93.56 444 GLN A O 1
ATOM 3508 N N . LEU A 1 445 ? -10.423 -2.318 15.508 1.00 92.19 445 LEU A N 1
ATOM 3509 C CA . LEU A 1 445 ? -9.780 -3.630 15.504 1.00 92.19 445 LEU A CA 1
ATOM 3510 C C . LEU A 1 445 ? -9.240 -3.988 14.113 1.00 92.19 445 LEU A C 1
ATOM 3512 O O . LEU A 1 445 ? -8.157 -4.558 13.994 1.00 92.19 445 LEU A O 1
ATOM 3516 N N . GLN A 1 446 ? -9.985 -3.669 13.058 1.00 91.00 446 GLN A N 1
ATOM 3517 C CA . GLN A 1 446 ? -9.590 -3.952 11.681 1.00 91.00 446 GLN A CA 1
ATOM 3518 C C . GLN A 1 446 ? -8.333 -3.166 11.271 1.00 91.00 446 GLN A C 1
ATOM 3520 O O . GLN A 1 446 ? -7.488 -3.706 10.548 1.00 91.00 446 GLN A O 1
ATOM 3525 N N . SER A 1 447 ? -8.142 -1.943 11.782 1.00 90.12 447 SER A N 1
ATOM 3526 C CA . SER A 1 447 ? -6.985 -1.104 11.438 1.00 90.12 447 SER A CA 1
ATOM 3527 C C . SER A 1 447 ? -5.644 -1.636 11.979 1.00 90.12 447 SER A C 1
ATOM 3529 O O . SER A 1 447 ? -4.596 -1.359 11.391 1.00 90.12 447 SER A O 1
ATOM 3531 N N . ASP A 1 448 ? -5.646 -2.505 13.002 1.00 87.31 448 ASP A N 1
ATOM 3532 C CA . ASP A 1 448 ? -4.444 -3.142 13.582 1.00 87.31 448 ASP A CA 1
ATOM 3533 C C . ASP A 1 448 ? -3.599 -3.945 12.562 1.00 87.31 448 ASP A C 1
ATOM 3535 O O . ASP A 1 448 ? -2.457 -4.332 12.850 1.00 87.31 448 ASP A O 1
ATOM 3539 N N . GLY A 1 449 ? -4.166 -4.301 11.404 1.00 85.62 449 GLY A N 1
ATOM 3540 C CA . GLY A 1 449 ? -3.461 -4.988 10.316 1.00 85.62 449 GLY A CA 1
ATOM 3541 C C . GLY A 1 449 ? -2.664 -4.058 9.396 1.00 85.62 449 GLY A C 1
ATOM 3542 O O . GLY A 1 449 ? -1.702 -4.502 8.761 1.00 85.62 449 GLY A O 1
ATOM 3543 N N . LEU A 1 450 ? -3.016 -2.770 9.348 1.00 92.88 450 LEU A N 1
ATOM 3544 C CA . LEU A 1 450 ? -2.527 -1.844 8.328 1.00 92.88 450 LEU A CA 1
ATOM 3545 C C . LEU A 1 450 ? -1.024 -1.592 8.419 1.00 92.88 450 LEU A C 1
ATOM 3547 O O . LEU A 1 450 ? -0.360 -1.623 7.390 1.00 92.88 450 LEU A O 1
ATOM 3551 N N . SER A 1 451 ? -0.442 -1.443 9.616 1.00 93.88 451 SER A N 1
ATOM 3552 C CA . SER A 1 451 ? 1.005 -1.167 9.732 1.00 93.88 451 SER A CA 1
ATOM 3553 C C . SER A 1 451 ? 1.873 -2.284 9.134 1.00 93.88 451 SER A C 1
ATOM 3555 O O . SER A 1 451 ? 2.940 -2.028 8.570 1.00 93.88 451 SER A O 1
ATOM 3557 N N . THR A 1 452 ? 1.396 -3.533 9.199 1.00 92.44 452 THR A N 1
ATOM 3558 C CA . THR A 1 452 ? 2.091 -4.686 8.609 1.00 92.44 452 THR A CA 1
ATOM 3559 C C . THR A 1 452 ? 1.996 -4.668 7.084 1.00 92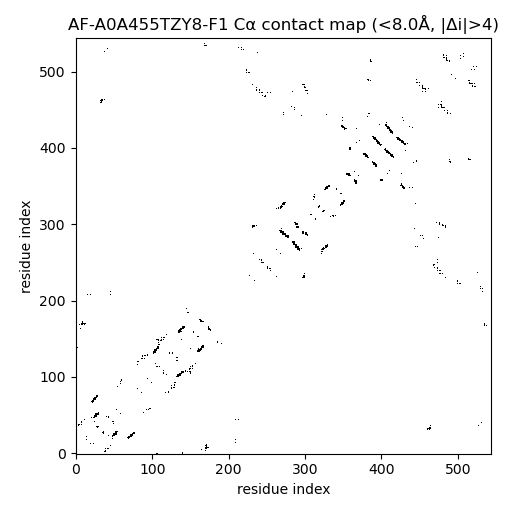.44 452 THR A C 1
ATOM 3561 O O . THR A 1 452 ? 3.000 -4.911 6.414 1.00 92.44 452 THR A O 1
ATOM 3564 N N . LEU A 1 453 ? 0.822 -4.341 6.535 1.00 93.62 453 LEU A N 1
ATOM 3565 C CA . LEU A 1 453 ? 0.621 -4.192 5.091 1.00 93.62 453 LEU A CA 1
ATOM 3566 C C . LEU A 1 453 ? 1.423 -3.005 4.535 1.00 93.62 453 LEU A C 1
ATOM 3568 O O . LEU A 1 453 ? 2.175 -3.180 3.579 1.00 93.62 453 LEU A O 1
ATOM 3572 N N . THR A 1 454 ? 1.366 -1.842 5.189 1.00 96.75 454 THR A N 1
ATOM 3573 C CA . THR A 1 454 ? 2.148 -0.648 4.826 1.00 96.75 454 THR A CA 1
ATOM 3574 C C . THR A 1 454 ? 3.636 -0.962 4.780 1.00 96.75 454 THR A C 1
ATOM 3576 O O . THR A 1 454 ? 4.316 -0.611 3.822 1.00 96.75 454 THR A O 1
ATOM 3579 N N . ARG A 1 455 ? 4.159 -1.679 5.780 1.00 94.38 455 ARG A N 1
ATOM 3580 C CA . ARG A 1 455 ? 5.572 -2.069 5.819 1.00 94.38 455 ARG A CA 1
ATOM 3581 C C . ARG A 1 455 ? 5.970 -2.970 4.656 1.00 94.38 455 ARG A C 1
ATOM 3583 O O . ARG A 1 455 ? 7.048 -2.784 4.096 1.00 94.38 455 ARG A O 1
ATOM 3590 N N . ARG A 1 456 ? 5.117 -3.932 4.298 1.00 90.81 456 ARG A N 1
ATOM 3591 C CA . ARG A 1 456 ? 5.347 -4.819 3.152 1.00 90.81 456 ARG A CA 1
ATOM 3592 C C . ARG A 1 456 ? 5.388 -4.024 1.846 1.00 90.81 456 ARG A C 1
ATOM 3594 O O . ARG A 1 456 ? 6.359 -4.156 1.109 1.00 90.81 456 ARG A O 1
ATOM 3601 N N . ALA A 1 457 ? 4.393 -3.171 1.599 1.00 91.12 457 ALA A N 1
ATOM 3602 C CA . ALA A 1 457 ? 4.360 -2.324 0.406 1.00 91.12 457 ALA A CA 1
ATOM 3603 C C . ALA A 1 457 ? 5.547 -1.348 0.366 1.00 91.12 457 ALA A C 1
ATOM 3605 O O . ALA A 1 457 ? 6.179 -1.181 -0.670 1.00 91.12 457 ALA A O 1
ATOM 3606 N N . TRP A 1 458 ? 5.914 -0.758 1.506 1.00 91.62 458 TRP A N 1
ATOM 3607 C CA . TRP A 1 458 ? 7.079 0.120 1.621 1.00 91.62 458 TRP A CA 1
ATOM 3608 C C . TRP A 1 458 ? 8.379 -0.587 1.227 1.00 91.62 458 TRP A C 1
ATOM 3610 O O . TRP A 1 458 ? 9.203 -0.002 0.528 1.00 91.62 458 TRP A O 1
ATOM 3620 N N . GLN A 1 459 ? 8.570 -1.835 1.666 1.00 85.38 459 GLN A N 1
ATOM 3621 C CA . GLN A 1 459 ? 9.738 -2.637 1.295 1.00 85.38 459 GLN A CA 1
ATOM 3622 C C . GLN A 1 459 ? 9.759 -2.932 -0.208 1.00 85.38 459 GLN A C 1
ATOM 3624 O O . GLN A 1 459 ? 10.763 -2.630 -0.844 1.00 85.38 459 GLN A O 1
ATOM 3629 N N . GLN A 1 460 ? 8.638 -3.389 -0.777 1.00 80.69 460 GLN A N 1
ATOM 3630 C CA . GLN A 1 460 ? 8.512 -3.642 -2.220 1.00 80.69 460 GLN A CA 1
ATOM 3631 C C . GLN A 1 460 ? 8.832 -2.392 -3.052 1.00 80.69 460 GLN A C 1
ATOM 3633 O O . GLN A 1 460 ? 9.625 -2.442 -3.988 1.00 80.69 460 GLN A O 1
ATOM 3638 N N . LEU A 1 461 ? 8.270 -1.240 -2.670 1.00 82.94 461 LEU A N 1
ATOM 3639 C CA . LEU A 1 461 ? 8.517 0.032 -3.351 1.00 82.94 461 LEU A CA 1
ATOM 3640 C C . LEU A 1 461 ? 9.964 0.508 -3.190 1.00 82.94 461 LEU A C 1
ATOM 3642 O O . LEU A 1 461 ? 10.543 1.041 -4.130 1.00 82.94 461 LEU A O 1
ATOM 3646 N N . LYS A 1 462 ? 10.570 0.308 -2.015 1.00 79.88 462 LYS A N 1
ATOM 3647 C CA . LYS A 1 462 ? 11.979 0.646 -1.771 1.00 79.88 462 LYS A CA 1
ATOM 3648 C C . LYS A 1 462 ? 12.930 -0.225 -2.595 1.00 79.88 462 LYS A C 1
ATOM 3650 O O . LYS A 1 462 ? 13.978 0.263 -2.996 1.00 79.88 462 LYS A O 1
ATOM 3655 N N . GLU A 1 463 ? 12.590 -1.491 -2.820 1.00 66.69 463 GLU A N 1
ATOM 3656 C CA . GLU A 1 463 ? 13.373 -2.416 -3.649 1.00 66.69 463 GLU A CA 1
ATOM 3657 C C . GLU A 1 463 ? 13.272 -2.080 -5.144 1.00 66.69 463 GLU A C 1
ATOM 3659 O O . GLU A 1 463 ? 14.242 -2.274 -5.876 1.00 66.69 463 GLU A O 1
ATOM 3664 N N . ALA A 1 464 ? 12.128 -1.545 -5.582 1.00 61.50 464 ALA A N 1
ATOM 3665 C CA . ALA A 1 464 ? 11.897 -1.105 -6.957 1.00 61.50 464 ALA A CA 1
ATOM 3666 C C . ALA A 1 464 ? 12.453 0.303 -7.270 1.00 61.50 464 ALA A C 1
ATOM 3668 O O . ALA A 1 464 ? 12.624 0.647 -8.439 1.00 61.50 464 ALA A O 1
ATOM 3669 N N . ASP A 1 465 ? 12.725 1.125 -6.254 1.00 66.62 465 ASP A N 1
ATOM 3670 C CA . ASP A 1 465 ? 13.196 2.503 -6.418 1.00 66.62 465 ASP A CA 1
ATOM 3671 C C . ASP A 1 465 ? 14.693 2.582 -6.775 1.00 66.62 465 ASP A C 1
ATOM 3673 O O . ASP A 1 465 ? 15.555 2.003 -6.112 1.00 66.62 465 ASP A O 1
ATOM 3677 N N . SER A 1 466 ? 15.018 3.368 -7.805 1.00 58.72 466 SER A N 1
ATOM 3678 C CA . SER A 1 466 ? 16.395 3.656 -8.220 1.00 58.72 466 SER A CA 1
ATOM 3679 C C . SER A 1 466 ? 17.095 4.747 -7.397 1.00 58.72 466 SER A C 1
ATOM 3681 O O . SER A 1 466 ? 18.260 5.037 -7.676 1.00 58.72 466 SER A O 1
ATOM 3683 N N . GLY A 1 467 ? 16.418 5.326 -6.398 1.00 60.22 467 GLY A N 1
ATOM 3684 C CA . GLY A 1 467 ? 16.970 6.271 -5.420 1.00 60.22 467 GLY A CA 1
ATOM 3685 C C . GLY A 1 467 ? 16.412 7.696 -5.495 1.00 60.22 467 GLY A C 1
ATOM 3686 O O . GLY A 1 467 ? 16.871 8.548 -4.739 1.00 60.22 467 GLY A O 1
ATOM 3687 N N . ASP A 1 468 ? 15.431 7.955 -6.363 1.00 70.75 468 ASP A N 1
ATOM 3688 C CA . ASP A 1 468 ? 14.908 9.304 -6.637 1.00 70.75 468 ASP A CA 1
ATOM 3689 C C . ASP A 1 468 ? 13.521 9.550 -6.002 1.00 70.75 468 ASP A C 1
ATOM 3691 O O . ASP A 1 468 ? 12.981 10.658 -6.076 1.00 70.75 468 ASP A O 1
ATOM 3695 N N . LEU A 1 469 ? 12.912 8.545 -5.365 1.00 82.19 469 LEU A N 1
ATOM 3696 C CA . LEU A 1 469 ? 11.570 8.664 -4.792 1.00 82.19 469 LEU A CA 1
ATOM 3697 C C . LEU A 1 469 ? 11.588 9.328 -3.407 1.00 82.19 469 LEU A C 1
ATOM 3699 O O . LEU A 1 469 ? 12.160 8.777 -2.459 1.00 82.19 469 LEU A O 1
ATOM 3703 N N . ASN A 1 470 ? 10.888 10.461 -3.270 1.00 90.19 470 ASN A N 1
ATOM 3704 C CA . ASN A 1 470 ? 10.704 11.165 -2.000 1.00 90.19 470 ASN A CA 1
ATOM 3705 C C . ASN A 1 470 ? 10.098 10.230 -0.929 1.00 90.19 470 ASN A C 1
ATOM 3707 O O . ASN A 1 470 ? 9.189 9.441 -1.203 1.00 90.19 470 ASN A O 1
ATOM 3711 N N . ALA A 1 471 ? 10.605 10.318 0.305 1.00 90.94 471 ALA A N 1
ATOM 3712 C CA . ALA A 1 471 ? 10.212 9.431 1.399 1.00 90.94 471 ALA A CA 1
ATOM 3713 C C . ALA A 1 471 ? 8.723 9.548 1.775 1.00 90.94 471 ALA A C 1
ATOM 3715 O O . ALA A 1 471 ? 8.085 8.535 2.052 1.00 90.94 471 ALA A O 1
ATOM 3716 N N . GLU A 1 472 ? 8.148 10.752 1.745 1.00 94.94 472 GLU A N 1
ATOM 3717 C CA . GLU A 1 472 ? 6.726 10.963 2.028 1.00 94.94 472 GLU A CA 1
ATOM 3718 C C . GLU A 1 472 ? 5.838 10.423 0.912 1.00 94.94 472 GLU A C 1
ATOM 3720 O O . GLU A 1 472 ? 4.851 9.746 1.197 1.00 94.94 472 GLU A O 1
ATOM 3725 N N . VAL A 1 473 ? 6.221 10.652 -0.350 1.00 95.19 473 VAL A N 1
ATOM 3726 C CA . VAL A 1 473 ? 5.517 10.087 -1.514 1.00 95.19 473 VAL A CA 1
ATOM 3727 C C . VAL A 1 473 ? 5.488 8.568 -1.400 1.00 95.19 473 VAL A C 1
ATOM 3729 O O . VAL A 1 473 ? 4.419 7.968 -1.447 1.00 95.19 473 VAL A O 1
ATOM 3732 N N . ARG A 1 474 ? 6.638 7.939 -1.131 1.00 94.12 474 ARG A N 1
ATOM 3733 C CA . ARG A 1 474 ? 6.717 6.488 -0.923 1.00 94.12 474 ARG A CA 1
ATOM 3734 C C . ARG A 1 474 ? 5.829 6.012 0.224 1.00 94.12 474 ARG A C 1
ATOM 3736 O O . ARG A 1 474 ? 5.227 4.943 0.125 1.00 94.12 474 ARG A O 1
ATOM 3743 N N . LEU A 1 475 ? 5.749 6.781 1.310 1.00 96.81 475 LEU A N 1
ATOM 3744 C CA . LEU A 1 475 ? 4.993 6.390 2.497 1.00 96.81 475 LEU A CA 1
ATOM 3745 C C . LEU A 1 475 ? 3.502 6.450 2.210 1.00 96.81 475 LEU A C 1
ATOM 3747 O O . LEU A 1 475 ? 2.779 5.528 2.575 1.00 96.81 475 LEU A O 1
ATOM 3751 N N . LEU A 1 476 ? 3.051 7.492 1.518 1.00 97.88 476 LEU A N 1
ATOM 3752 C CA . LEU A 1 476 ? 1.671 7.640 1.074 1.00 97.88 476 LEU A CA 1
ATOM 3753 C C . LEU A 1 476 ? 1.291 6.589 0.028 1.00 97.88 476 LEU A C 1
ATOM 3755 O O . LEU A 1 476 ? 0.219 6.004 0.142 1.00 97.88 476 LEU A O 1
ATOM 3759 N N . MET A 1 477 ? 2.182 6.259 -0.915 1.00 96.62 477 MET A N 1
ATOM 3760 C CA . MET A 1 477 ? 1.967 5.140 -1.843 1.00 96.62 477 MET A CA 1
ATOM 3761 C C . MET A 1 477 ? 1.758 3.835 -1.071 1.00 96.62 477 MET A C 1
ATOM 3763 O O . MET A 1 477 ? 0.748 3.164 -1.265 1.00 96.62 477 MET A O 1
ATOM 3767 N N . ALA A 1 478 ? 2.692 3.495 -0.173 1.00 96.75 478 ALA A N 1
ATOM 3768 C CA . ALA A 1 478 ? 2.687 2.248 0.590 1.00 96.75 478 ALA A CA 1
ATOM 3769 C C . ALA A 1 478 ? 1.497 2.136 1.550 1.00 96.75 478 ALA A C 1
ATOM 3771 O O . ALA A 1 478 ? 0.832 1.103 1.614 1.00 96.75 478 ALA A O 1
ATOM 3772 N N . SER A 1 479 ? 1.236 3.196 2.311 1.00 98.06 479 SER A N 1
ATOM 3773 C CA . SER A 1 479 ? 0.142 3.220 3.279 1.00 98.06 479 SER A CA 1
ATOM 3774 C C . SER A 1 479 ? -1.219 3.327 2.596 1.00 98.06 479 SER A C 1
ATOM 3776 O O . SER A 1 479 ? -2.175 2.729 3.082 1.00 98.06 479 SER A O 1
ATOM 3778 N N . GLY A 1 480 ? -1.308 3.985 1.437 1.00 98.06 480 GLY A N 1
ATOM 3779 C CA . GLY A 1 480 ? -2.551 4.078 0.684 1.00 98.06 480 GLY A CA 1
ATOM 3780 C C . GLY A 1 480 ? -2.962 2.768 0.021 1.00 98.06 480 GLY A C 1
ATOM 3781 O O . GLY A 1 480 ? -4.107 2.342 0.162 1.00 98.06 480 GLY A O 1
ATOM 3782 N N . VAL A 1 481 ? -2.031 2.031 -0.604 1.00 97.00 481 VAL A N 1
ATOM 3783 C CA . VAL A 1 481 ? -2.363 0.677 -1.097 1.00 97.00 481 VAL A CA 1
ATOM 3784 C C . VAL A 1 481 ? -2.725 -0.277 0.041 1.00 97.00 481 VAL A C 1
ATOM 3786 O O . VAL A 1 481 ? -3.587 -1.135 -0.141 1.00 97.00 481 VAL A O 1
ATOM 3789 N N . ALA A 1 482 ? -2.126 -0.112 1.226 1.00 96.88 482 ALA A N 1
ATOM 3790 C CA . ALA A 1 482 ? -2.502 -0.870 2.415 1.00 96.88 482 ALA A CA 1
ATOM 3791 C C . ALA A 1 482 ? -3.917 -0.525 2.901 1.00 96.88 482 ALA A C 1
ATOM 3793 O O . ALA A 1 482 ? -4.681 -1.441 3.208 1.00 96.88 482 ALA A O 1
ATOM 3794 N N . ALA A 1 483 ? -4.287 0.759 2.920 1.00 97.00 483 ALA A N 1
ATOM 3795 C CA . ALA A 1 483 ? -5.634 1.212 3.263 1.00 97.00 483 ALA A CA 1
ATOM 3796 C C . ALA A 1 483 ? -6.683 0.649 2.291 1.00 97.00 483 ALA A C 1
ATOM 3798 O O . ALA A 1 483 ? -7.678 0.073 2.726 1.00 97.00 483 ALA A O 1
ATOM 3799 N N . VAL A 1 484 ? -6.414 0.706 0.982 1.00 97.06 484 VAL A N 1
ATOM 3800 C CA . VAL A 1 484 ? -7.283 0.134 -0.063 1.00 97.06 484 VAL A CA 1
ATOM 3801 C C . VAL A 1 484 ? -7.412 -1.386 0.077 1.00 97.06 484 VAL A C 1
ATOM 3803 O O . VAL A 1 484 ? -8.522 -1.919 0.034 1.00 97.06 484 VAL A O 1
ATOM 3806 N N . ALA A 1 485 ? -6.299 -2.102 0.275 1.00 94.44 485 ALA A N 1
ATOM 3807 C CA . ALA A 1 485 ? -6.320 -3.551 0.487 1.00 94.44 485 ALA A CA 1
ATOM 3808 C C . ALA A 1 485 ? -7.137 -3.923 1.731 1.00 94.44 485 ALA A C 1
ATOM 3810 O O . ALA A 1 485 ? -7.897 -4.889 1.714 1.00 94.44 485 ALA A O 1
ATOM 3811 N N . GLY A 1 486 ? -6.996 -3.138 2.795 1.00 92.75 486 GLY A N 1
ATOM 3812 C CA . GLY A 1 486 ? -7.731 -3.297 4.035 1.00 92.75 486 GLY A CA 1
ATOM 3813 C C . GLY A 1 486 ? -9.232 -3.032 3.902 1.00 92.75 486 GLY A C 1
ATOM 3814 O O . GLY A 1 486 ? -10.029 -3.861 4.337 1.00 92.75 486 GLY A O 1
ATOM 3815 N N . HIS A 1 487 ? -9.620 -1.954 3.213 1.00 93.31 487 HIS A N 1
ATOM 3816 C CA . HIS A 1 487 ? -11.016 -1.666 2.871 1.00 93.31 487 HIS A CA 1
ATOM 3817 C C . HIS A 1 487 ? -11.649 -2.848 2.119 1.00 93.31 487 HIS A C 1
ATOM 3819 O O . HIS A 1 487 ? -12.730 -3.315 2.471 1.00 93.31 487 HIS A O 1
ATOM 3825 N N . LEU A 1 488 ? -10.959 -3.373 1.100 1.00 92.12 488 LEU A N 1
ATOM 3826 C CA . LEU A 1 488 ? -11.446 -4.514 0.320 1.00 92.12 488 LEU A CA 1
ATOM 3827 C C . LEU A 1 488 ? -11.452 -5.827 1.115 1.00 92.12 488 LEU A C 1
ATOM 3829 O O . LEU A 1 488 ? -12.261 -6.705 0.814 1.00 92.12 488 LEU A O 1
ATOM 3833 N N . ASP A 1 489 ? -10.562 -5.993 2.100 1.00 89.56 489 ASP A N 1
ATOM 3834 C CA . ASP A 1 489 ? -10.578 -7.165 2.979 1.00 89.56 489 ASP A CA 1
ATOM 3835 C C . ASP A 1 489 ? -11.803 -7.171 3.879 1.00 89.56 489 ASP A C 1
ATOM 3837 O O . ASP A 1 489 ? -12.387 -8.233 4.065 1.00 89.56 489 ASP A O 1
ATOM 3841 N N . VAL A 1 490 ? -12.183 -6.012 4.417 1.00 88.94 490 VAL A N 1
ATOM 3842 C CA . VAL A 1 490 ? -13.313 -5.867 5.339 1.00 88.94 490 VAL A CA 1
ATOM 3843 C C . VAL A 1 490 ? -14.658 -5.899 4.613 1.00 88.94 490 VAL A C 1
ATOM 3845 O O . VAL A 1 490 ? -15.614 -6.463 5.138 1.00 88.94 490 VAL A O 1
ATOM 3848 N N . ALA A 1 491 ? -14.738 -5.325 3.413 1.00 89.56 491 ALA A N 1
ATOM 3849 C CA . ALA A 1 491 ? -15.979 -5.253 2.657 1.00 89.56 491 ALA A CA 1
ATOM 3850 C C . ALA A 1 491 ? -16.455 -6.629 2.157 1.00 89.56 491 ALA A C 1
ATOM 3852 O O . ALA A 1 491 ? -15.713 -7.354 1.483 1.00 89.56 491 ALA A O 1
ATOM 3853 N N . ASP A 1 492 ? -17.718 -6.967 2.433 1.00 85.25 492 ASP A N 1
ATOM 3854 C CA . ASP A 1 492 ? -18.281 -8.289 2.118 1.00 85.25 492 ASP A CA 1
ATOM 3855 C C . ASP A 1 492 ? -19.354 -8.298 1.015 1.00 85.25 492 ASP A C 1
ATOM 385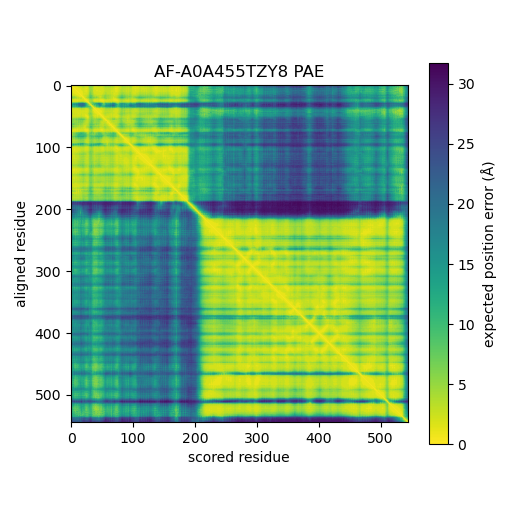7 O O . ASP A 1 492 ? -19.825 -9.361 0.615 1.00 85.25 492 ASP A O 1
ATOM 3861 N N . ASP A 1 493 ? -19.689 -7.138 0.448 1.00 90.75 493 ASP A N 1
ATOM 3862 C CA . ASP A 1 493 ? -20.640 -7.032 -0.662 1.00 90.75 493 ASP A CA 1
ATOM 3863 C C . ASP A 1 493 ? -20.104 -7.610 -1.989 1.00 90.75 493 ASP A C 1
ATOM 3865 O O . ASP A 1 493 ? -18.895 -7.762 -2.207 1.00 90.75 493 ASP A O 1
ATOM 3869 N N . GLU A 1 494 ? -21.022 -7.904 -2.914 1.00 89.69 494 GLU A N 1
ATOM 3870 C CA . GLU A 1 494 ? -20.734 -8.490 -4.232 1.00 89.69 494 GLU A CA 1
ATOM 3871 C C . GLU A 1 494 ? -19.756 -7.637 -5.065 1.00 89.69 494 GLU A C 1
ATOM 3873 O O . GLU A 1 494 ? -18.872 -8.166 -5.752 1.00 89.69 494 GLU A O 1
ATOM 3878 N N . GLY A 1 495 ? -19.847 -6.307 -4.954 1.00 90.75 495 GLY A N 1
ATOM 3879 C CA . GLY A 1 495 ? -18.942 -5.377 -5.626 1.00 90.75 495 GLY A CA 1
ATOM 3880 C C . GLY A 1 495 ? -17.502 -5.529 -5.134 1.00 90.75 495 GLY A C 1
ATOM 3881 O O . GLY A 1 495 ? -16.572 -5.641 -5.940 1.00 90.75 495 GLY A O 1
ATOM 3882 N N . ALA A 1 496 ? -17.308 -5.617 -3.816 1.00 90.50 496 ALA A N 1
ATOM 3883 C CA . ALA A 1 496 ? -16.006 -5.899 -3.220 1.00 90.50 496 ALA A CA 1
ATOM 3884 C C . ALA A 1 496 ? -15.485 -7.291 -3.603 1.00 90.50 496 ALA A C 1
ATOM 3886 O O . ALA A 1 496 ? -14.289 -7.457 -3.843 1.00 90.50 496 ALA A O 1
ATOM 3887 N N . GLN A 1 497 ? -16.342 -8.315 -3.655 1.00 89.44 497 GLN A N 1
ATOM 3888 C CA . GLN A 1 497 ? -15.941 -9.670 -4.065 1.00 89.44 497 GLN A CA 1
ATOM 3889 C C . GLN A 1 497 ? -15.431 -9.698 -5.513 1.00 89.44 497 GLN A C 1
ATOM 3891 O O . GLN A 1 497 ? -14.367 -10.266 -5.776 1.00 89.44 497 GLN A O 1
ATOM 3896 N N . THR A 1 498 ? -16.134 -9.015 -6.417 1.00 90.50 498 THR A N 1
ATOM 3897 C CA . THR A 1 498 ? -15.757 -8.889 -7.832 1.00 90.50 498 THR A CA 1
ATOM 3898 C C . THR A 1 498 ? -14.425 -8.158 -7.995 1.00 90.50 498 THR A C 1
ATOM 3900 O O . THR A 1 498 ? -13.514 -8.669 -8.645 1.00 90.50 498 THR A O 1
ATOM 3903 N N . LEU A 1 499 ? -14.258 -7.003 -7.337 1.00 92.56 499 LEU A N 1
ATOM 3904 C CA . LEU A 1 499 ? -13.004 -6.237 -7.364 1.00 92.56 499 LEU A CA 1
ATOM 3905 C C . LEU A 1 499 ? -11.807 -7.055 -6.868 1.00 92.56 499 LEU A C 1
ATOM 3907 O O . LEU A 1 499 ? -10.729 -6.997 -7.459 1.00 92.56 499 LEU A O 1
ATOM 3911 N N . ARG A 1 500 ? -11.999 -7.850 -5.810 1.00 90.06 500 ARG A N 1
ATOM 3912 C CA . ARG A 1 500 ? -10.969 -8.756 -5.285 1.00 90.06 500 ARG A CA 1
ATOM 3913 C C . ARG A 1 500 ? -10.580 -9.829 -6.297 1.00 90.06 500 ARG A C 1
ATOM 3915 O O . ARG A 1 500 ? -9.389 -10.076 -6.478 1.00 90.06 500 ARG A O 1
ATOM 3922 N N . GLY A 1 501 ? -11.561 -10.457 -6.945 1.00 86.62 501 GLY A N 1
ATOM 3923 C CA . GLY A 1 501 ? -11.320 -11.456 -7.989 1.00 86.62 501 GLY A CA 1
ATOM 3924 C C . GLY A 1 501 ? -10.531 -10.876 -9.162 1.00 86.62 501 GLY A C 1
ATOM 3925 O O . GLY A 1 501 ? -9.501 -11.430 -9.552 1.00 86.62 501 GLY A O 1
ATOM 3926 N N . ASP A 1 502 ? -10.954 -9.712 -9.653 1.00 87.00 502 ASP A N 1
ATOM 3927 C CA . ASP A 1 502 ? -10.301 -9.035 -10.771 1.00 87.00 502 ASP A CA 1
ATOM 3928 C C . ASP A 1 502 ? -8.863 -8.611 -10.422 1.00 87.00 502 ASP A C 1
ATOM 3930 O O . ASP A 1 502 ? -7.945 -8.891 -11.196 1.00 87.00 502 ASP A O 1
ATOM 3934 N N . LEU A 1 503 ? -8.632 -8.025 -9.238 1.00 86.38 503 LEU A N 1
ATOM 3935 C CA . LEU A 1 503 ? -7.293 -7.663 -8.746 1.00 86.38 503 LEU A CA 1
ATOM 3936 C C . LEU A 1 5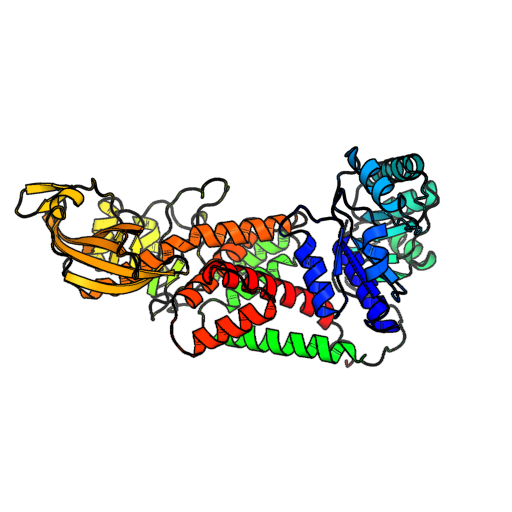03 ? -6.359 -8.878 -8.690 1.00 86.38 503 LEU A C 1
ATOM 3938 O O . LEU A 1 503 ? -5.248 -8.851 -9.226 1.00 86.38 503 LEU A O 1
ATOM 3942 N N . LEU A 1 504 ? -6.807 -9.967 -8.064 1.00 82.69 504 LEU A N 1
ATOM 3943 C CA . LEU A 1 504 ? -5.993 -11.176 -7.929 1.00 82.69 504 LEU A CA 1
ATOM 3944 C C . LEU A 1 504 ? -5.693 -11.808 -9.296 1.00 82.69 504 LEU A C 1
ATOM 3946 O O . LEU A 1 504 ? -4.569 -12.263 -9.521 1.00 82.69 504 LEU A O 1
ATOM 3950 N N . SER A 1 505 ? -6.644 -11.755 -10.237 1.00 80.44 505 SER A N 1
ATOM 3951 C CA . SER A 1 505 ? -6.448 -12.250 -11.604 1.00 80.44 505 SER A CA 1
ATOM 3952 C C . SER A 1 505 ? -5.363 -11.481 -12.373 1.00 80.44 505 SER A C 1
ATOM 3954 O O . SER A 1 505 ? -4.611 -12.095 -13.128 1.00 80.44 505 SER A O 1
ATOM 3956 N N . LEU A 1 506 ? -5.214 -10.168 -12.138 1.00 71.75 506 LEU A N 1
ATOM 3957 C CA . LEU A 1 506 ? -4.195 -9.336 -12.797 1.00 71.75 506 LEU A CA 1
ATOM 3958 C C . LEU A 1 506 ? -2.765 -9.720 -12.397 1.00 71.75 506 LEU A C 1
ATOM 3960 O O . LEU A 1 506 ? -1.852 -9.683 -13.222 1.00 71.75 506 LEU A O 1
ATOM 3964 N N . SER A 1 507 ? -2.557 -10.092 -11.133 1.00 66.81 507 SER A N 1
ATOM 3965 C CA . SER A 1 507 ? -1.228 -10.440 -10.615 1.00 66.81 507 SER A CA 1
ATOM 3966 C C . SER A 1 507 ? -0.821 -11.893 -10.912 1.00 66.81 507 SER A C 1
ATOM 3968 O O . SER A 1 507 ? 0.372 -12.214 -10.861 1.00 66.81 507 SER A O 1
ATOM 3970 N N . GLY A 1 508 ? -1.775 -12.760 -11.278 1.00 60.12 508 GLY A N 1
ATOM 3971 C CA . GLY A 1 508 ? -1.554 -14.195 -11.501 1.00 60.12 508 GLY A CA 1
ATOM 3972 C C . GLY A 1 508 ? -1.186 -14.955 -10.221 1.00 60.12 508 GLY A C 1
ATOM 3973 O O . GLY A 1 508 ? -0.615 -16.044 -10.284 1.00 60.12 508 GLY A O 1
ATOM 3974 N N . THR A 1 509 ? -1.453 -14.362 -9.055 1.00 53.25 509 THR A N 1
ATOM 3975 C CA . THR A 1 509 ? -0.995 -14.868 -7.761 1.00 53.25 509 THR A CA 1
ATOM 3976 C C . THR A 1 509 ? -2.087 -15.706 -7.108 1.00 53.25 509 THR A C 1
ATOM 3978 O O . THR A 1 509 ? -3.180 -15.218 -6.843 1.00 53.25 509 THR A O 1
ATOM 3981 N N . SER A 1 510 ? -1.776 -16.962 -6.785 1.00 50.84 510 SER A N 1
ATOM 3982 C CA . SER A 1 510 ? -2.633 -17.836 -5.975 1.00 50.84 510 SER A CA 1
ATOM 3983 C C . SER A 1 510 ? -1.889 -18.246 -4.702 1.00 50.84 510 SER A C 1
ATOM 3985 O O . SER A 1 510 ? -1.192 -19.261 -4.715 1.00 50.84 510 SER A O 1
ATOM 3987 N N . ARG A 1 511 ? -1.974 -17.463 -3.605 1.00 50.62 511 ARG A N 1
ATOM 3988 C CA . ARG A 1 511 ? -1.416 -17.845 -2.281 1.00 50.62 511 ARG A CA 1
ATOM 3989 C C . ARG A 1 511 ? -2.175 -17.308 -1.039 1.00 50.62 511 ARG A C 1
ATOM 3991 O O . ARG A 1 511 ? -2.934 -16.352 -1.094 1.00 50.62 511 ARG A O 1
ATOM 3998 N N . ARG A 1 512 ? -1.883 -17.995 0.084 1.00 50.75 512 ARG A N 1
ATOM 3999 C CA . ARG A 1 512 ? -2.553 -18.247 1.391 1.00 50.75 512 ARG A CA 1
ATOM 4000 C C . ARG A 1 512 ? -3.193 -17.124 2.243 1.00 50.75 512 ARG A C 1
ATOM 4002 O O . ARG A 1 512 ? -3.891 -17.489 3.186 1.00 50.75 512 ARG A O 1
ATOM 4009 N N . ARG A 1 513 ? -2.993 -15.821 2.002 1.00 57.25 513 ARG A N 1
ATOM 4010 C CA . ARG A 1 513 ? -3.666 -14.746 2.778 1.00 57.25 513 ARG A CA 1
ATOM 4011 C C . ARG A 1 513 ? -4.196 -13.647 1.864 1.00 57.25 513 ARG A C 1
ATOM 4013 O O . ARG A 1 513 ? -3.448 -13.094 1.056 1.00 57.25 513 ARG A O 1
ATOM 4020 N N . ARG A 1 514 ? -5.495 -13.361 2.004 1.00 71.12 514 ARG A N 1
ATOM 4021 C CA . ARG A 1 514 ? -6.261 -12.520 1.076 1.00 71.12 514 ARG A CA 1
ATOM 4022 C C . ARG A 1 514 ? -5.756 -11.078 1.062 1.00 71.12 514 ARG A C 1
ATOM 4024 O O . ARG A 1 514 ? -5.524 -10.547 -0.014 1.00 71.12 514 ARG A O 1
ATOM 4031 N N . ASP A 1 515 ? -5.515 -10.492 2.230 1.00 79.62 515 ASP A N 1
ATOM 4032 C CA . ASP A 1 515 ? -5.025 -9.119 2.421 1.00 79.62 515 ASP A CA 1
ATOM 4033 C C . ASP A 1 515 ? -3.649 -8.874 1.788 1.00 79.62 515 ASP A C 1
ATOM 4035 O O . ASP A 1 515 ? -3.484 -7.938 1.010 1.00 79.62 515 ASP A O 1
ATOM 4039 N N . THR A 1 516 ? -2.680 -9.760 2.026 1.00 85.56 516 THR A N 1
ATOM 4040 C CA . THR A 1 516 ? -1.349 -9.644 1.411 1.00 85.56 516 THR A CA 1
ATOM 4041 C C . THR A 1 516 ? -1.382 -9.833 -0.104 1.00 85.56 516 THR A C 1
ATOM 4043 O O . THR A 1 516 ? -0.667 -9.137 -0.815 1.00 85.56 516 THR A O 1
ATOM 4046 N N . GLY A 1 517 ? -2.229 -10.739 -0.608 1.00 81.75 517 GLY A N 1
ATOM 4047 C CA . GLY A 1 517 ? -2.390 -10.935 -2.049 1.00 81.75 517 GLY A CA 1
ATOM 4048 C C . GLY A 1 517 ? -3.047 -9.732 -2.730 1.00 81.75 517 GLY A C 1
ATOM 4049 O O . GLY A 1 517 ? -2.643 -9.356 -3.826 1.00 81.75 517 GLY A O 1
ATOM 4050 N N . MET A 1 518 ? -4.023 -9.100 -2.068 1.00 88.25 518 MET A N 1
ATOM 4051 C CA . MET A 1 518 ? -4.643 -7.860 -2.547 1.00 88.25 518 MET A CA 1
ATOM 4052 C C . MET A 1 518 ? -3.654 -6.698 -2.564 1.00 88.25 518 MET A C 1
ATOM 4054 O O . MET A 1 518 ? -3.619 -5.964 -3.547 1.00 88.25 518 MET A O 1
ATOM 4058 N N . LEU A 1 519 ? -2.833 -6.554 -1.520 1.00 90.56 519 LEU A N 1
ATOM 4059 C CA . LEU A 1 519 ? -1.776 -5.545 -1.464 1.00 90.56 519 LEU A CA 1
ATOM 4060 C C . LEU A 1 519 ? -0.818 -5.678 -2.656 1.00 90.56 519 LEU A C 1
ATOM 4062 O O . LEU A 1 519 ? -0.626 -4.718 -3.398 1.00 90.56 519 LEU A O 1
ATOM 4066 N N . ASP A 1 520 ? -0.272 -6.879 -2.865 1.00 83.19 520 ASP A N 1
ATOM 4067 C CA . ASP A 1 520 ? 0.666 -7.154 -3.958 1.00 83.19 520 ASP A CA 1
ATOM 4068 C C . ASP A 1 520 ? 0.002 -6.902 -5.330 1.00 83.19 520 ASP A C 1
ATOM 4070 O O . ASP A 1 520 ? 0.611 -6.337 -6.239 1.00 83.19 520 ASP A O 1
ATOM 4074 N N . ALA A 1 521 ? -1.276 -7.271 -5.482 1.00 84.12 521 ALA A N 1
ATOM 4075 C CA . ALA A 1 521 ? -2.042 -7.022 -6.701 1.00 84.12 521 ALA A CA 1
ATOM 4076 C C . ALA A 1 521 ? -2.299 -5.530 -6.965 1.00 84.12 521 ALA A C 1
ATOM 4078 O O . ALA A 1 521 ? -2.265 -5.110 -8.121 1.00 84.12 521 ALA A O 1
ATOM 4079 N N . LEU A 1 522 ? -2.540 -4.729 -5.924 1.00 91.00 522 LEU A N 1
ATOM 4080 C CA . LEU A 1 522 ? -2.704 -3.279 -6.039 1.00 91.00 522 LEU A CA 1
ATOM 4081 C C . LEU A 1 522 ? -1.391 -2.603 -6.431 1.00 91.00 522 LEU A C 1
ATOM 4083 O O . LEU A 1 522 ? -1.387 -1.822 -7.379 1.00 91.00 522 LEU A O 1
ATOM 4087 N N . VAL A 1 523 ? -0.279 -2.948 -5.771 1.00 86.31 523 VAL A N 1
ATOM 4088 C CA . VAL A 1 523 ? 1.063 -2.465 -6.147 1.00 86.31 523 VAL A CA 1
ATOM 4089 C C . VAL A 1 523 ? 1.341 -2.788 -7.616 1.00 86.31 523 VAL A C 1
ATOM 4091 O O . VAL A 1 523 ? 1.677 -1.896 -8.393 1.00 86.31 523 VAL A O 1
ATOM 4094 N N . TYR A 1 524 ? 1.088 -4.033 -8.032 1.00 82.50 524 TYR A N 1
ATOM 4095 C CA . TYR A 1 524 ? 1.205 -4.439 -9.431 1.00 82.50 524 TYR A CA 1
ATOM 4096 C C . TYR A 1 524 ? 0.302 -3.620 -10.364 1.00 82.50 524 TYR A C 1
ATOM 4098 O O . TYR A 1 524 ? 0.753 -3.203 -11.427 1.00 82.50 524 TYR A O 1
ATOM 4106 N N . ALA A 1 525 ? -0.961 -3.384 -9.997 1.00 85.38 525 ALA A N 1
ATOM 4107 C CA . ALA A 1 525 ? -1.909 -2.632 -10.817 1.00 85.38 525 ALA A CA 1
ATOM 4108 C C . ALA A 1 525 ? -1.437 -1.190 -11.059 1.00 85.38 525 ALA A C 1
ATOM 4110 O O . ALA A 1 525 ? -1.506 -0.712 -12.193 1.00 85.38 525 ALA A O 1
ATOM 4111 N N . PHE A 1 526 ? -0.908 -0.522 -10.032 1.00 86.56 526 PHE A N 1
ATOM 4112 C CA . PHE A 1 526 ? -0.330 0.813 -10.176 1.00 86.56 526 PHE A CA 1
ATOM 4113 C C . PHE A 1 526 ? 0.950 0.807 -11.022 1.00 86.56 526 PHE A C 1
ATOM 4115 O O . PHE A 1 526 ? 1.065 1.589 -11.962 1.00 86.56 526 PHE A O 1
ATOM 4122 N N . MET A 1 527 ? 1.872 -0.129 -10.786 1.00 79.69 527 MET A N 1
ATOM 4123 C CA . MET A 1 527 ? 3.079 -0.232 -11.612 1.00 79.69 527 MET A CA 1
ATOM 4124 C C . MET A 1 527 ? 2.753 -0.568 -13.080 1.00 79.69 527 MET A C 1
ATOM 4126 O O . MET A 1 527 ? 3.390 -0.057 -14.000 1.00 79.69 527 MET A O 1
ATOM 4130 N N . ALA A 1 528 ? 1.742 -1.407 -13.326 1.00 78.00 528 ALA A N 1
ATOM 4131 C CA . ALA A 1 528 ? 1.260 -1.725 -14.667 1.00 78.00 528 ALA A CA 1
ATOM 4132 C C . ALA A 1 528 ? 0.588 -0.518 -15.337 1.00 78.00 528 ALA A C 1
ATOM 4134 O O . ALA A 1 528 ? 0.776 -0.310 -16.534 1.00 78.00 528 ALA A O 1
ATOM 4135 N N . ARG A 1 529 ? -0.159 0.300 -14.582 1.00 84.62 529 ARG A N 1
ATOM 4136 C CA . ARG A 1 529 ? -0.745 1.567 -15.057 1.00 84.62 529 ARG A CA 1
ATOM 4137 C C . ARG A 1 529 ? 0.355 2.503 -15.543 1.00 84.62 529 ARG A C 1
ATOM 4139 O O . ARG A 1 529 ? 0.244 3.032 -16.648 1.00 84.62 529 ARG A O 1
ATOM 4146 N N . ASP A 1 530 ? 1.425 2.642 -14.770 1.00 74.94 530 ASP A N 1
ATOM 4147 C CA . ASP A 1 530 ? 2.554 3.502 -15.123 1.00 74.94 530 ASP A CA 1
ATOM 4148 C C . ASP A 1 530 ? 3.317 2.969 -16.340 1.00 74.94 530 ASP A C 1
ATOM 4150 O O . ASP A 1 530 ? 3.595 3.725 -17.271 1.00 74.94 530 ASP A O 1
ATOM 4154 N N . ALA A 1 531 ? 3.561 1.656 -16.406 1.00 71.38 531 ALA A N 1
ATOM 4155 C CA . ALA A 1 531 ? 4.175 1.024 -17.573 1.00 71.38 531 ALA A CA 1
ATOM 4156 C C . ALA A 1 531 ? 3.322 1.209 -18.844 1.00 71.38 531 ALA A C 1
ATOM 4158 O O . ALA A 1 531 ? 3.846 1.543 -19.904 1.00 71.38 531 ALA A O 1
ATOM 4159 N N . ILE A 1 532 ? 1.994 1.058 -18.755 1.00 73.50 532 ILE A N 1
ATOM 4160 C CA . ILE A 1 532 ? 1.084 1.310 -19.883 1.00 73.50 532 ILE A CA 1
ATOM 4161 C C . ILE A 1 532 ? 1.077 2.786 -20.269 1.00 73.50 532 ILE A C 1
ATOM 4163 O O . ILE A 1 532 ? 1.066 3.088 -21.457 1.00 73.50 532 ILE A O 1
ATOM 4167 N N . ARG A 1 533 ? 1.111 3.716 -19.310 1.00 71.75 533 ARG A N 1
ATOM 4168 C CA . ARG A 1 533 ? 1.211 5.154 -19.598 1.00 71.75 533 ARG A CA 1
ATOM 4169 C C . ARG A 1 533 ? 2.503 5.480 -20.350 1.00 71.75 533 ARG A C 1
ATOM 4171 O O . ARG A 1 533 ? 2.449 6.250 -21.306 1.00 71.75 533 ARG A O 1
ATOM 4178 N N . GLN A 1 534 ? 3.616 4.856 -19.964 1.00 66.38 534 GLN A N 1
ATOM 4179 C CA . GLN A 1 534 ? 4.909 4.973 -20.646 1.00 66.38 534 GLN A CA 1
ATOM 4180 C C . GLN A 1 534 ? 4.895 4.384 -22.066 1.00 66.38 534 GLN A C 1
ATOM 4182 O O . GLN A 1 534 ? 5.661 4.861 -22.896 1.00 66.38 534 GLN A O 1
ATOM 4187 N N . MET A 1 535 ? 4.017 3.410 -22.352 1.00 65.56 535 MET A N 1
ATOM 4188 C CA . MET A 1 535 ? 3.804 2.833 -23.693 1.00 65.56 535 MET A CA 1
ATOM 4189 C C . MET A 1 535 ? 2.686 3.501 -24.517 1.00 65.56 535 MET A C 1
ATOM 4191 O O . MET A 1 535 ? 2.629 3.346 -25.733 1.00 65.56 535 MET A O 1
ATOM 4195 N N . GLY A 1 536 ? 1.733 4.182 -23.875 1.00 56.84 536 GLY A N 1
ATOM 4196 C CA . GLY A 1 536 ? 0.469 4.627 -24.475 1.00 56.84 536 GLY A CA 1
ATOM 4197 C C . GLY A 1 536 ? 0.430 6.088 -24.930 1.00 56.84 536 GLY A C 1
ATOM 4198 O O . GLY A 1 536 ? -0.431 6.443 -25.740 1.00 56.84 536 GLY A O 1
ATOM 4199 N N . SER A 1 537 ? 1.361 6.940 -24.481 1.00 52.66 537 SER A N 1
ATOM 4200 C CA . SER A 1 537 ? 1.500 8.343 -24.935 1.00 52.66 537 SER A CA 1
ATOM 4201 C C . SER A 1 537 ? 1.713 8.495 -26.451 1.00 52.66 537 SER A C 1
ATOM 4203 O O . SER A 1 537 ? 1.589 9.588 -26.991 1.00 52.66 537 SER A O 1
ATOM 4205 N N . VAL A 1 538 ? 1.942 7.380 -27.136 1.00 43.75 538 VAL A N 1
ATOM 4206 C CA . VAL A 1 538 ? 2.208 7.207 -28.566 1.00 43.75 538 VAL A CA 1
ATOM 4207 C C . VAL A 1 538 ? 0.959 7.365 -29.445 1.00 43.75 538 VAL A C 1
ATOM 4209 O O . VAL A 1 538 ? 1.053 7.791 -30.589 1.00 43.75 538 VAL A O 1
ATOM 4212 N N . SER A 1 539 ? -0.244 7.052 -28.944 1.00 38.47 539 SER A N 1
ATOM 4213 C CA . SER A 1 539 ? -1.448 7.000 -29.803 1.00 38.47 539 SER A CA 1
ATOM 4214 C C . SER A 1 539 ? -2.135 8.351 -30.047 1.00 38.47 539 SER A C 1
ATOM 4216 O O . SER A 1 539 ? -2.974 8.442 -30.939 1.00 38.47 539 SER A O 1
ATOM 4218 N N . ARG A 1 540 ? -1.829 9.397 -29.266 1.00 35.88 540 ARG A N 1
ATOM 4219 C CA . ARG A 1 540 ? -2.479 10.720 -29.398 1.00 35.88 540 ARG A CA 1
ATOM 4220 C C . ARG A 1 540 ? -1.695 11.730 -30.235 1.00 35.88 540 ARG A C 1
ATOM 4222 O O . ARG A 1 540 ? -2.294 12.695 -30.688 1.00 35.88 540 ARG A O 1
ATOM 4229 N N . GLU A 1 541 ? -0.406 11.506 -30.472 1.00 33.66 541 GLU A N 1
ATOM 4230 C CA . GLU A 1 541 ? 0.444 12.442 -31.228 1.00 33.66 541 GLU A CA 1
ATOM 4231 C C . GLU A 1 541 ? 0.568 12.085 -32.722 1.00 33.66 541 GLU A C 1
ATOM 4233 O O . GLU A 1 541 ? 1.127 12.857 -33.486 1.00 33.66 541 GLU A O 1
ATOM 4238 N N . GLY A 1 542 ? -0.006 10.958 -33.167 1.00 31.48 542 GLY A N 1
ATOM 4239 C CA . GLY A 1 542 ? -0.063 10.560 -34.585 1.00 31.48 542 GLY A CA 1
ATOM 4240 C C . GLY A 1 542 ? -1.359 10.928 -35.325 1.00 31.48 542 GLY A C 1
ATOM 4241 O O . GLY A 1 542 ? -1.572 10.443 -36.433 1.00 31.48 542 GLY A O 1
ATOM 4242 N N . VAL A 1 543 ? -2.254 11.711 -34.705 1.00 32.16 543 VAL A N 1
ATOM 4243 C CA . VAL A 1 543 ? -3.557 12.129 -35.281 1.00 32.16 543 VAL A CA 1
ATOM 4244 C C . VAL A 1 543 ? -3.746 13.659 -35.236 1.00 32.16 543 VAL A C 1
ATOM 4246 O O . VAL A 1 543 ? -4.818 14.150 -35.577 1.00 32.16 543 VAL A O 1
ATOM 4249 N N . ALA A 1 544 ? -2.726 14.421 -34.829 1.00 27.23 544 ALA A N 1
ATOM 4250 C CA . ALA A 1 544 ? -2.756 15.886 -34.837 1.00 27.23 544 ALA A CA 1
ATOM 4251 C C . ALA A 1 544 ? -2.006 16.447 -36.047 1.00 27.23 544 ALA A C 1
ATOM 4253 O O . ALA A 1 544 ? -0.878 15.964 -36.298 1.00 27.23 544 ALA A O 1
#

InterPro domains:
  IPR000897 Signal recognition particle, SRP54 subunit, GTPase domain [PF00448] (1-187)
  IPR000897 Signal recognition particle, SRP54 subunit, GTPase domain [SM00962] (1-188)
  IPR027417 P-loop containing nucleoside triphosphate hydrolase [G3DSA:3.40.50.300] (1-175)
  IPR027417 P-loop containing nucleoside triphosphate hydrolase [SSF52540] (2-185)
  IPR047040 Flagellar biosynthesis protein FlhF, GTPase domain [cd17873] (1-186)

Radius of gyration: 28.33 Å; Cα contacts (8 Å, |Δi|>4): 862; chains: 1; bounding box: 64×52×85 Å

Organism: NCBI:txid115553

Mean predicted aligned error: 12.01 Å